Protein AF-0000000085048029 (afdb_homodimer)

pLDDT: mean 95.79, std 8.98, range [32.78, 98.94]

Sequence (548 aa):
MTIELGVLAAHVPSICHRENVPEFQWDIVKKLDDISGQIKELKPDAVVIVSCHWQSTFHHYVDVSPQHQGILTAFECPDIISDVAYEYPGDQELGEALVLAGKQARLPVIAVNDPTYVWDYGTVVPLRYLVPNRDIPVVNLSITMAAGLDETYKWGEVIGETLNQSDKRYVFVFSGALAHNLVRGRHHMPTVSEQALDKQFIDYVMNRDMDLAKEMLPQYAKVAGVEGGGRHLAMMLGALKGKFKPAFLSYAQSSGSGNAVMTFKNEEKLQGSIMTIELGVLAAHVPSICHRENVPEFQWDIVKKLDDISGQIKELKPDAVVIVSCHWQSTFHHYVDVSPQHQGILTAFECPDIISDVAYEYPGDQELGEALVLAGKQARLPVIAVNDPTYVWDYGTVVPLRYLVPNRDIPVVNLSITMAAGLDETYKWGEVIGETLNQSDKRYVFVFSGALAHNLVRGRHHMPTVSEQALDKQFIDYVMNRDMDLAKEMLPQYAKVAGVEGGGRHLAMMLGALKGKFKPAFLSYAQSSGSGNAVMTFKNEEKLQGSI

InterPro domains:
  IPR004183 Extradiol ring-cleavage dioxygenase, class III enzyme, subunit B [PF02900] (8-256)

Solvent-accessible surface area (backbone atoms only — not comparable to full-atom values): 26692 Å² total; per-residue (Å²): 120,7,53,48,32,36,31,39,31,45,40,62,64,58,55,62,46,73,93,62,40,51,77,78,42,44,61,53,55,52,51,36,43,54,47,17,54,51,45,61,73,63,61,43,65,30,36,38,34,36,15,52,59,40,50,15,46,74,39,37,39,30,37,28,32,57,60,43,56,45,64,33,56,38,77,36,45,46,91,72,37,59,73,45,71,50,59,31,40,24,35,32,69,59,27,50,51,48,31,52,50,32,42,74,71,72,42,65,42,41,76,40,73,56,84,81,60,65,70,42,54,32,53,49,38,40,38,59,44,43,44,65,81,38,78,49,21,39,29,45,30,39,37,31,66,30,49,52,55,67,56,33,19,50,51,15,32,52,48,30,52,57,44,39,69,42,97,49,39,28,32,41,36,32,22,42,43,39,22,41,56,47,40,78,54,54,82,34,53,37,53,72,69,31,45,52,52,44,49,51,44,51,49,25,48,62,68,60,35,53,66,59,35,60,66,44,39,64,60,48,14,65,74,27,32,14,34,64,64,32,33,56,54,27,22,46,57,26,34,52,51,88,60,45,50,54,45,85,74,37,73,31,45,46,15,14,15,33,31,40,32,32,40,27,36,41,49,74,64,59,57,65,78,103,117,8,54,48,32,36,32,39,32,44,40,62,64,58,56,63,45,75,92,62,41,51,79,77,43,43,61,52,54,51,51,37,44,53,48,18,54,51,44,62,72,64,60,44,64,31,36,37,34,36,16,50,58,42,50,14,46,74,36,37,40,30,36,30,33,58,59,44,56,44,65,34,54,37,76,38,46,48,93,71,37,59,72,44,71,50,59,31,40,23,36,33,68,60,26,49,50,48,30,50,51,32,42,74,70,72,41,64,42,42,77,40,74,56,86,80,61,65,68,43,55,31,52,49,38,40,38,59,44,44,43,64,81,37,78,48,21,39,30,46,31,39,36,32,65,30,50,51,56,68,56,32,18,50,50,15,32,51,48,30,54,56,45,38,69,42,97,50,39,28,33,41,36,32,23,40,43,38,24,40,57,49,40,78,55,53,83,34,52,36,53,71,70,32,44,51,53,44,48,52,43,51,48,24,47,61,68,64,35,55,67,58,36,59,66,45,38,65,61,49,14,65,74,26,33,14,36,63,64,31,35,56,55,26,22,47,56,26,34,54,67,82,56,47,50,54,44,86,74,38,72,31,44,45,15,13,15,33,30,40,32,34,41,27,36,41,48,74,65,60,58,64,79,102

Radius of gyration: 23.58 Å; Cα contacts (8 Å, |Δi|>4): 1300; chains: 2; bounding box: 46×85×52 Å

Organism: Alkalihalophilus pseudofirmus (strain ATCC BAA-2126 / JCM 17055 / OF4) (NCBI:txid398511)

Secondary structure (DSSP, 8-state):
--EEEEEEE---GGGSSGGG--GGGHHHHHHHHHHHHHHHHH--SEEEEEEEEEEESSSEEEE--SEEEEEE--TTSTTTS--EEEEEEB-HHHHHHHHHHHHHTT--EEEE--TT-PPPHHHHHHHHHHSTT--S-EEEEEEETTS-HHHHHHHHHHHHHHHHTSSS-EEEEEE--SSB---S-TTPPPPHHHHHHHHHHHHHHHTT-HHHHHHHHHHHHHHHT-GGGGHHHHHHHHHTTTTEEEEEEEEEEETTEEEEEEEEEESHHHHHT-/--EEEEEEE---GGGSSGGG--GGGHHHHHHHHHHHHHHHHH--SEEEEEEEEEEESSSEEEE--SEEEEEE--TTSTTTS--EEEEEEB-HHHHHHHHHHHHHTT--EEEE--TT-PPPHHHHHHHHHHSTT--S-EEEEEEETTS-HHHHHHHHHHHHHHHHTSSS-EEEEEE--SSB---S-TTPPPPHHHHHHHHHHHHHHHTT-HHHHHHHHHHHHHHHT-GGGGHHHHHHHHHT-S-EEEEEEEEEEETTEEEEEEEEEESHHHHHT-

Nearest PDB structures (foldseek):
  8iq8-assembly1_D  TM=9.409E-01  e=4.713E-27  Acinetobacter baumannii
  3vsj-assembly1_C  TM=9.032E-01  e=1.581E-24  Comamonas testosteroni CNB-1
  8ihg-assembly1_D  TM=9.104E-01  e=4.675E-23  Pseudomonas sp.
  3vsg-assembly1_D  TM=8.860E-01  e=8.876E-24  Comamonas testosteroni CNB-1
  5hee-assembly1_B  TM=8.077E-01  e=7.702E-17  Thermococcus kodakarensis KOD1

Structure (mmCIF, N/CA/C/O backbone):
data_AF-0000000085048029-model_v1
#
loop_
_entity.id
_entity.type
_entity.pdbx_description
1 polymer 'Extradiol ring-cleavage dioxygenase class III, putative protocatechuate 2,3-dioxygenase'
#
loop_
_atom_site.group_PDB
_atom_site.id
_atom_site.type_symbol
_atom_site.label_atom_id
_atom_site.label_alt_id
_atom_site.label_comp_id
_atom_site.label_asym_id
_atom_site.label_entity_id
_atom_site.label_seq_id
_atom_site.pdbx_PDB_ins_code
_atom_site.Cartn_x
_atom_site.Cartn_y
_atom_site.Cartn_z
_atom_site.occupancy
_atom_site.B_iso_or_equiv
_atom_site.auth_seq_id
_atom_site.auth_comp_id
_atom_site.auth_asym_id
_atom_site.auth_atom_id
_atom_site.pdbx_PDB_model_num
ATOM 1 N N . MET A 1 1 ? 9.57 -30.062 -16.484 1 65.31 1 MET A N 1
ATOM 2 C CA . MET A 1 1 ? 9.164 -28.734 -16.047 1 65.31 1 MET A CA 1
ATOM 3 C C . MET A 1 1 ? 8.625 -28.766 -14.617 1 65.31 1 MET A C 1
ATOM 5 O O . MET A 1 1 ? 7.988 -29.734 -14.219 1 65.31 1 MET A O 1
ATOM 9 N N . THR A 1 2 ? 9.227 -27.922 -13.805 1 87.19 2 THR A N 1
ATOM 10 C CA . THR A 1 2 ? 9.125 -28.031 -12.352 1 87.19 2 THR A CA 1
ATOM 11 C C . THR A 1 2 ? 7.961 -27.203 -11.828 1 87.19 2 THR A C 1
ATOM 13 O O . THR A 1 2 ? 7.324 -27.562 -10.836 1 87.19 2 THR A O 1
ATOM 16 N N . ILE A 1 3 ? 7.508 -26.219 -12.648 1 95.25 3 ILE A N 1
ATOM 17 C CA . ILE A 1 3 ? 6.242 -25.609 -12.25 1 95.25 3 ILE A CA 1
ATOM 18 C C . ILE A 1 3 ? 5.082 -26.453 -12.766 1 95.25 3 ILE A C 1
ATOM 20 O O . ILE A 1 3 ? 4.773 -26.438 -13.961 1 95.25 3 ILE A O 1
ATOM 24 N N . GLU A 1 4 ? 4.516 -27.094 -11.891 1 95.5 4 GLU A N 1
ATOM 25 C CA . GLU A 1 4 ? 3.479 -28.062 -12.258 1 95.5 4 GLU A CA 1
ATOM 26 C C . GLU A 1 4 ? 2.131 -27.375 -12.445 1 95.5 4 GLU A C 1
ATOM 28 O O . GLU A 1 4 ? 1.295 -27.828 -13.227 1 95.5 4 GLU A O 1
ATOM 33 N N . LEU A 1 5 ? 1.966 -26.297 -11.734 1 97.19 5 LEU A N 1
ATOM 34 C CA . LEU A 1 5 ? 0.693 -25.578 -11.75 1 97.19 5 LEU A CA 1
ATOM 35 C C . LEU A 1 5 ? 0.896 -24.109 -11.453 1 97.19 5 LEU A C 1
ATOM 37 O O . LEU A 1 5 ? 1.565 -23.75 -10.484 1 97.19 5 LEU A O 1
ATOM 41 N N . GLY A 1 6 ? 0.483 -23.266 -12.352 1 98 6 GLY A N 1
ATOM 42 C CA . GLY A 1 6 ? 0.297 -21.844 -12.062 1 98 6 GLY A CA 1
ATOM 43 C C . GLY A 1 6 ? -1.128 -21.5 -11.672 1 98 6 GLY A C 1
ATOM 44 O O . GLY A 1 6 ? -2.078 -22.109 -12.18 1 98 6 GLY A O 1
ATOM 45 N N . VAL A 1 7 ? -1.293 -20.562 -10.789 1 98.88 7 VAL A N 1
ATOM 46 C CA . VAL A 1 7 ? -2.627 -20.172 -10.359 1 98.88 7 VAL A CA 1
ATOM 47 C C . VAL A 1 7 ? -2.709 -18.641 -10.281 1 98.88 7 VAL A C 1
ATOM 49 O O . VAL A 1 7 ? -1.929 -18.016 -9.562 1 98.88 7 VAL A O 1
ATOM 52 N N . LEU A 1 8 ? -3.518 -18.016 -11.094 1 98.88 8 LEU A N 1
ATOM 53 C CA . LEU A 1 8 ? -3.973 -16.656 -10.773 1 98.88 8 LEU A CA 1
ATOM 54 C C . LEU A 1 8 ? -5.102 -16.688 -9.75 1 98.88 8 LEU A C 1
ATOM 56 O O . LEU A 1 8 ? -6.184 -17.203 -10.031 1 98.88 8 LEU A O 1
ATOM 60 N N . ALA A 1 9 ? -4.875 -16.172 -8.609 1 98.88 9 ALA A N 1
ATOM 61 C CA . ALA A 1 9 ? -5.816 -16.328 -7.5 1 98.88 9 ALA A CA 1
ATOM 62 C C . ALA A 1 9 ? -6.316 -14.961 -7.023 1 98.88 9 ALA A C 1
ATOM 64 O O . ALA A 1 9 ? -5.539 -14.016 -6.914 1 98.88 9 ALA A O 1
ATOM 65 N N . ALA A 1 10 ? -7.582 -14.914 -6.758 1 98.12 10 ALA A N 1
ATOM 66 C CA . ALA A 1 10 ? -8.172 -13.742 -6.121 1 98.12 10 ALA A CA 1
ATOM 67 C C . ALA A 1 10 ? -7.934 -13.758 -4.613 1 98.12 10 ALA A C 1
ATOM 69 O O . ALA A 1 10 ? -7.836 -14.82 -4.004 1 98.12 10 ALA A O 1
ATOM 70 N N . HIS A 1 11 ? -7.824 -12.539 -4.016 1 98.38 11 HIS A N 1
ATOM 71 C CA . HIS A 1 11 ? -7.613 -12.453 -2.576 1 98.38 11 HIS A CA 1
ATOM 72 C C . HIS A 1 11 ? -8.547 -11.43 -1.945 1 98.38 11 HIS A C 1
ATOM 74 O O . HIS A 1 11 ? -8.18 -10.766 -0.968 1 98.38 11 HIS A O 1
ATOM 80 N N . VAL A 1 12 ? -9.703 -11.258 -2.531 1 97.19 12 VAL A N 1
ATOM 81 C CA . VAL A 1 12 ? -10.664 -10.297 -2.01 1 97.19 12 VAL A CA 1
ATOM 82 C C . VAL A 1 12 ? -10.82 -10.477 -0.502 1 97.19 12 VAL A C 1
ATOM 84 O O . VAL A 1 12 ? -10.984 -11.602 -0.018 1 97.19 12 VAL A O 1
ATOM 87 N N . PRO A 1 13 ? -10.805 -9.398 0.245 1 97.31 13 PRO A N 1
ATOM 88 C CA . PRO A 1 13 ? -10.844 -9.516 1.704 1 97.31 13 PRO A CA 1
ATOM 89 C C . PRO A 1 13 ? -12.07 -10.273 2.201 1 97.31 13 PRO A C 1
ATOM 91 O O . PRO A 1 13 ? -11.984 -11.016 3.184 1 97.31 13 PRO A O 1
ATOM 94 N N . SER A 1 14 ? -13.141 -10.188 1.533 1 97.38 14 SER A N 1
ATOM 95 C CA . SER A 1 14 ? -14.414 -10.734 1.982 1 97.38 14 SER A CA 1
ATOM 96 C C . SER A 1 14 ? -14.375 -12.258 1.998 1 97.38 14 SER A C 1
ATOM 98 O O . SER A 1 14 ? -15.25 -12.898 2.59 1 97.38 14 SER A O 1
ATOM 100 N N . ILE A 1 15 ? -13.406 -12.828 1.344 1 98.12 15 ILE A N 1
ATOM 101 C CA . ILE A 1 15 ? -13.414 -14.289 1.306 1 98.12 15 ILE A CA 1
ATOM 102 C C . ILE A 1 15 ? -12.438 -14.836 2.34 1 98.12 15 ILE A C 1
ATOM 104 O O . ILE A 1 15 ? -12.219 -16.047 2.41 1 98.12 15 ILE A O 1
ATOM 108 N N . CYS A 1 16 ? -11.844 -13.961 3.16 1 98.19 16 CYS A N 1
ATOM 109 C CA . CYS A 1 16 ? -10.891 -14.43 4.164 1 98.19 16 CYS A CA 1
ATOM 110 C C . CYS A 1 16 ? -11.531 -15.469 5.074 1 98.19 16 CYS A C 1
ATOM 112 O O . CYS A 1 16 ? -10.898 -16.469 5.426 1 98.19 16 CYS A O 1
ATOM 114 N N . HIS A 1 17 ? -12.773 -15.164 5.461 1 97.19 17 HIS A N 1
ATOM 115 C CA . HIS A 1 17 ? -13.555 -16.094 6.27 1 97.19 17 HIS A CA 1
ATOM 116 C C . HIS A 1 17 ? -14.711 -16.688 5.469 1 97.19 17 HIS A C 1
ATOM 118 O O . HIS A 1 17 ? -15.633 -15.961 5.07 1 97.19 17 HIS A O 1
ATOM 124 N N . ARG A 1 18 ? -14.672 -17.984 5.293 1 95.81 18 ARG A N 1
ATOM 125 C CA . ARG A 1 18 ? -15.609 -18.688 4.422 1 95.81 18 ARG A CA 1
ATOM 126 C C . ARG A 1 18 ? -17.047 -18.359 4.789 1 95.81 18 ARG A C 1
ATOM 128 O O . ARG A 1 18 ? -17.906 -18.25 3.914 1 95.81 18 ARG A O 1
ATOM 135 N N . GLU A 1 19 ? -17.312 -18.188 6.074 1 95.81 19 GLU A N 1
ATOM 136 C CA . GLU A 1 19 ? -18.672 -17.984 6.551 1 95.81 19 GLU A CA 1
ATOM 137 C C . GLU A 1 19 ? -19.188 -16.594 6.156 1 95.81 19 GLU A C 1
ATOM 139 O O . GLU A 1 19 ? -20.391 -16.344 6.223 1 95.81 19 GLU A O 1
ATOM 144 N N . ASN A 1 20 ? -18.344 -15.703 5.742 1 95.81 20 ASN A N 1
ATOM 145 C CA . ASN A 1 20 ? -18.734 -14.328 5.445 1 95.81 20 ASN A CA 1
ATOM 146 C C . ASN A 1 20 ? -18.75 -14.062 3.943 1 95.81 20 ASN A C 1
ATOM 148 O O . ASN A 1 20 ? -19 -12.938 3.512 1 95.81 20 ASN A O 1
ATOM 152 N N . VAL A 1 21 ? -18.516 -15.086 3.135 1 97.44 21 VAL A N 1
ATOM 153 C CA . VAL A 1 21 ? -18.406 -14.898 1.693 1 97.44 21 VAL A CA 1
ATOM 154 C C . VAL A 1 21 ? -19.781 -14.562 1.105 1 97.44 21 VAL A C 1
ATOM 156 O O . VAL A 1 21 ? -20.734 -15.32 1.271 1 97.44 21 VAL A O 1
ATOM 159 N N . PRO A 1 22 ? -19.828 -13.477 0.465 1 97.62 22 PRO A N 1
ATOM 160 C CA . PRO A 1 22 ? -21.109 -13.18 -0.19 1 97.62 22 PRO A CA 1
ATOM 161 C C . PRO A 1 22 ? -21.438 -14.164 -1.312 1 97.62 22 PRO A C 1
ATOM 163 O O . PRO A 1 22 ? -20.516 -14.758 -1.904 1 97.62 22 PRO A O 1
ATOM 166 N N . GLU A 1 23 ? -22.656 -14.266 -1.637 1 97.62 23 GLU A N 1
ATOM 167 C CA . GLU A 1 23 ? -23.125 -15.219 -2.631 1 97.62 23 GLU A CA 1
ATOM 168 C C . GLU A 1 23 ? -22.422 -15.016 -3.971 1 97.62 23 GLU A C 1
ATOM 170 O O . GLU A 1 23 ? -22.016 -15.984 -4.613 1 97.62 23 GLU A O 1
ATOM 175 N N . PHE A 1 24 ? -22.25 -13.781 -4.297 1 97.81 24 PHE A N 1
ATOM 176 C CA . PHE A 1 24 ? -21.734 -13.469 -5.625 1 97.81 24 PHE A CA 1
ATOM 177 C C . PHE A 1 24 ? -20.234 -13.742 -5.695 1 97.81 24 PHE A C 1
ATOM 179 O O . PHE A 1 24 ? -19.609 -13.57 -6.75 1 97.81 24 PHE A O 1
ATOM 186 N N . GLN A 1 25 ? -19.578 -14.219 -4.605 1 98.25 25 GLN A N 1
ATOM 187 C CA . GLN A 1 25 ? -18.156 -14.523 -4.594 1 98.25 25 GLN A CA 1
ATOM 188 C C . GLN A 1 25 ? -17.906 -15.992 -4.262 1 98.25 25 GLN A C 1
ATOM 190 O O . GLN A 1 25 ? -16.766 -16.438 -4.172 1 98.25 25 GLN A O 1
ATOM 195 N N . TRP A 1 26 ? -18.938 -16.781 -4.129 1 97.81 26 TRP A N 1
ATOM 196 C CA . TRP A 1 26 ? -18.812 -18.172 -3.729 1 97.81 26 TRP A CA 1
ATOM 197 C C . TRP A 1 26 ? -18.109 -19 -4.809 1 97.81 26 TRP A C 1
ATOM 199 O O . TRP A 1 26 ? -17.422 -19.984 -4.508 1 97.81 26 TRP A O 1
ATOM 209 N N . ASP A 1 27 ? -18.359 -18.562 -6.016 1 98.06 27 ASP A N 1
ATOM 210 C CA . ASP A 1 27 ? -17.719 -19.297 -7.098 1 98.06 27 ASP A CA 1
ATOM 211 C C . ASP A 1 27 ? -16.203 -19.219 -6.988 1 98.06 27 ASP A C 1
ATOM 213 O O . ASP A 1 27 ? -15.492 -20.172 -7.316 1 98.06 27 ASP A O 1
ATOM 217 N N . ILE A 1 28 ? -15.648 -18.078 -6.516 1 98.25 28 ILE A N 1
ATOM 218 C CA . ILE A 1 28 ? -14.219 -17.922 -6.301 1 98.25 28 ILE A CA 1
ATOM 219 C C . ILE A 1 28 ? -13.734 -18.984 -5.309 1 98.25 28 ILE A C 1
ATOM 221 O O . ILE A 1 28 ? -12.781 -19.719 -5.594 1 98.25 28 ILE A O 1
ATOM 225 N N . VAL A 1 29 ? -14.398 -19.078 -4.215 1 97.94 29 VAL A N 1
ATOM 226 C CA . VAL A 1 29 ? -13.984 -19.953 -3.123 1 97.94 29 VAL A CA 1
ATOM 227 C C . VAL A 1 29 ? -14.102 -21.406 -3.555 1 97.94 29 VAL A C 1
ATOM 229 O O . VAL A 1 29 ? -13.234 -22.219 -3.238 1 97.94 29 VAL A O 1
ATOM 232 N N . LYS A 1 30 ? -15.133 -21.734 -4.293 1 98.44 30 LYS A N 1
ATOM 233 C CA . LYS A 1 30 ? -15.312 -23.094 -4.805 1 98.44 30 LYS A CA 1
ATOM 234 C C . LYS A 1 30 ? -14.164 -23.484 -5.734 1 98.44 30 LYS A C 1
ATOM 236 O O . LYS A 1 30 ? -13.648 -24.609 -5.656 1 98.44 30 LYS A O 1
ATOM 241 N N . LYS A 1 31 ? -13.828 -22.578 -6.59 1 98.81 31 LYS A N 1
ATOM 242 C CA . LYS A 1 31 ? -12.742 -22.875 -7.523 1 98.81 31 LYS A CA 1
ATOM 243 C C . LYS A 1 31 ? -11.406 -22.969 -6.797 1 98.81 31 LYS A C 1
ATOM 245 O O . LYS A 1 31 ? -10.555 -23.797 -7.148 1 98.81 31 LYS A O 1
ATOM 250 N N . LEU A 1 32 ? -11.18 -22.125 -5.777 1 98.81 32 LEU A N 1
ATOM 251 C CA . LEU A 1 32 ? -9.953 -22.219 -4.984 1 98.81 32 LEU A CA 1
ATOM 252 C C . LEU A 1 32 ? -9.883 -23.562 -4.262 1 98.81 32 LEU A C 1
ATOM 254 O O . LEU A 1 32 ? -8.812 -24.172 -4.176 1 98.81 32 LEU A O 1
ATOM 258 N N . ASP A 1 33 ? -11.023 -24.031 -3.801 1 98.62 33 ASP A N 1
ATOM 259 C CA . ASP A 1 33 ? -11.086 -25.344 -3.172 1 98.62 33 ASP A CA 1
ATOM 260 C C . ASP A 1 33 ? -10.727 -26.438 -4.164 1 98.62 33 ASP A C 1
ATOM 262 O O . ASP A 1 33 ? -10.008 -27.391 -3.822 1 98.62 33 ASP A O 1
ATOM 266 N N . ASP A 1 34 ? -11.305 -26.312 -5.355 1 98.69 34 ASP A N 1
ATOM 267 C CA . ASP A 1 34 ? -10.992 -27.281 -6.395 1 98.69 34 ASP A CA 1
ATOM 268 C C . ASP A 1 34 ? -9.492 -27.312 -6.684 1 98.69 34 ASP A C 1
ATOM 270 O O . ASP A 1 34 ? -8.898 -28.391 -6.836 1 98.69 34 ASP A O 1
ATOM 274 N N . ILE A 1 35 ? -8.891 -26.188 -6.766 1 98.81 35 ILE A N 1
ATOM 275 C CA . ILE A 1 35 ? -7.461 -26.078 -7.023 1 98.81 35 ILE A CA 1
ATOM 276 C C . ILE A 1 35 ? -6.68 -26.688 -5.859 1 98.81 35 ILE A C 1
ATOM 278 O O . ILE A 1 35 ? -5.637 -27.312 -6.062 1 98.81 35 ILE A O 1
ATOM 282 N N . SER A 1 36 ? -7.191 -26.422 -4.652 1 98.69 36 SER A N 1
ATOM 283 C CA . SER A 1 36 ? -6.582 -27.031 -3.469 1 98.69 36 SER A CA 1
ATOM 284 C C . SER A 1 36 ? -6.465 -28.531 -3.619 1 98.69 36 SER A C 1
ATOM 286 O O . SER A 1 36 ? -5.445 -29.125 -3.254 1 98.69 36 SER A O 1
ATOM 288 N N . GLY A 1 37 ? -7.547 -29.172 -4.109 1 98.25 37 GLY A N 1
ATOM 289 C CA . GLY A 1 37 ? -7.512 -30.609 -4.387 1 98.25 37 GLY A CA 1
ATOM 290 C C . GLY A 1 37 ? -6.43 -30.984 -5.379 1 98.25 37 GLY A C 1
ATOM 291 O O . GLY A 1 37 ? -5.73 -31.984 -5.188 1 98.25 37 GLY A O 1
ATOM 292 N N . GLN A 1 38 ? -6.25 -30.188 -6.402 1 97.81 38 GLN A N 1
ATOM 293 C CA . GLN A 1 38 ? -5.211 -30.422 -7.398 1 97.81 38 GLN A CA 1
ATOM 294 C C . GLN A 1 38 ? -3.82 -30.297 -6.781 1 97.81 38 GLN A C 1
ATOM 296 O O . GLN A 1 38 ? -2.934 -31.109 -7.074 1 97.81 38 GLN A O 1
ATOM 301 N N . ILE A 1 39 ? -3.674 -29.312 -5.945 1 98.5 39 ILE A N 1
ATOM 302 C CA . ILE A 1 39 ? -2.389 -29.094 -5.293 1 98.5 39 ILE A CA 1
ATOM 303 C C . ILE A 1 39 ? -2.059 -30.266 -4.383 1 98.5 39 ILE A C 1
ATOM 305 O O . ILE A 1 39 ? -0.923 -30.75 -4.371 1 98.5 39 ILE A O 1
ATOM 309 N N . LYS A 1 40 ? -3.014 -30.734 -3.717 1 97.25 40 LYS A N 1
ATOM 310 C CA . LYS A 1 40 ? -2.818 -31.891 -2.842 1 97.25 40 LYS A CA 1
ATOM 311 C C . LYS A 1 40 ? -2.373 -33.125 -3.637 1 97.25 40 LYS A C 1
ATOM 313 O O . LYS A 1 40 ? -1.472 -33.844 -3.213 1 97.25 40 LYS A O 1
ATOM 318 N N . GLU A 1 41 ? -2.971 -33.312 -4.75 1 96.56 41 GLU A N 1
ATOM 319 C CA . GLU A 1 41 ? -2.648 -34.438 -5.602 1 96.56 41 GLU A CA 1
ATOM 320 C C . GLU A 1 41 ? -1.241 -34.312 -6.18 1 96.56 41 GLU A C 1
ATOM 322 O O . GLU A 1 41 ? -0.541 -35.312 -6.344 1 96.56 41 GLU A O 1
ATOM 327 N N . LEU A 1 42 ? -0.85 -33.125 -6.457 1 95.62 42 LEU A N 1
ATOM 328 C CA . LEU A 1 42 ? 0.454 -32.875 -7.055 1 95.62 42 LEU A CA 1
ATOM 329 C C . LEU A 1 42 ? 1.572 -33.094 -6.043 1 95.62 42 LEU A C 1
ATOM 331 O O . LEU A 1 42 ? 2.705 -33.375 -6.422 1 95.62 42 LEU A O 1
ATOM 335 N N . LYS A 1 43 ? 1.283 -32.938 -4.762 1 96.31 43 LYS A N 1
ATOM 336 C CA . LYS A 1 43 ? 2.264 -33 -3.686 1 96.31 43 LYS A CA 1
ATOM 337 C C . LYS A 1 43 ? 3.498 -32.188 -3.994 1 96.31 43 LYS A C 1
ATOM 339 O O . LYS A 1 43 ? 4.621 -32.688 -3.977 1 96.31 43 LYS A O 1
ATOM 344 N N . PRO A 1 44 ? 3.287 -30.906 -4.25 1 98.12 44 PRO A N 1
ATOM 345 C CA . PRO A 1 44 ? 4.434 -30.062 -4.609 1 98.12 44 PRO A CA 1
ATOM 346 C C . PRO A 1 44 ? 5.445 -29.938 -3.475 1 98.12 44 PRO A C 1
ATOM 348 O O . PRO A 1 44 ? 5.09 -30.078 -2.305 1 98.12 44 PRO A O 1
ATOM 351 N N . ASP A 1 45 ? 6.68 -29.688 -3.848 1 98.19 45 ASP A N 1
ATOM 352 C CA . ASP A 1 45 ? 7.75 -29.453 -2.881 1 98.19 45 ASP A CA 1
ATOM 353 C C . ASP A 1 45 ? 7.633 -28.078 -2.246 1 98.19 45 ASP A C 1
ATOM 355 O O . ASP A 1 45 ? 8.055 -27.859 -1.108 1 98.19 45 ASP A O 1
ATOM 359 N N . ALA A 1 46 ? 7.047 -27.094 -2.963 1 98.62 46 ALA A N 1
ATOM 360 C CA . ALA A 1 46 ? 6.859 -25.734 -2.443 1 98.62 46 ALA A CA 1
ATOM 361 C C . ALA A 1 46 ? 5.836 -24.969 -3.271 1 98.62 46 ALA A C 1
ATOM 363 O O . ALA A 1 46 ? 5.566 -25.328 -4.422 1 98.62 46 ALA A O 1
ATOM 364 N N . VAL A 1 47 ? 5.277 -24 -2.676 1 98.81 47 VAL A N 1
ATOM 365 C CA . VAL A 1 47 ? 4.449 -23 -3.328 1 98.81 47 VAL A CA 1
ATOM 366 C C . VAL A 1 47 ? 5.195 -21.656 -3.357 1 98.81 47 VAL A C 1
ATOM 368 O O . VAL A 1 47 ? 5.684 -21.188 -2.328 1 98.81 47 VAL A O 1
ATOM 371 N N . VAL A 1 48 ? 5.379 -21.125 -4.516 1 98.88 48 VAL A N 1
ATOM 372 C CA . VAL A 1 48 ? 5.828 -19.75 -4.672 1 98.88 48 VAL A CA 1
ATOM 373 C C . VAL A 1 48 ? 4.625 -18.828 -4.887 1 98.88 48 VAL A C 1
ATOM 375 O O . VAL A 1 48 ? 3.73 -19.156 -5.68 1 98.88 48 VAL A O 1
ATOM 378 N N . ILE A 1 49 ? 4.574 -17.719 -4.148 1 98.94 49 ILE A N 1
ATOM 379 C CA . ILE A 1 49 ? 3.422 -16.828 -4.293 1 98.94 49 ILE A CA 1
ATOM 380 C C . ILE A 1 49 ? 3.893 -15.383 -4.387 1 98.94 49 ILE A C 1
ATOM 382 O O . ILE A 1 49 ? 4.801 -14.969 -3.66 1 98.94 49 ILE A O 1
ATOM 386 N N . VAL A 1 50 ? 3.422 -14.648 -5.367 1 98.94 50 VAL A N 1
ATOM 387 C CA . VAL A 1 50 ? 3.584 -13.203 -5.41 1 98.94 50 VAL A CA 1
ATOM 388 C C . VAL A 1 50 ? 2.281 -12.523 -4.988 1 98.94 50 VAL A C 1
ATOM 390 O O . VAL A 1 50 ? 1.203 -12.891 -5.461 1 98.94 50 VAL A O 1
ATOM 393 N N . SER A 1 51 ? 2.383 -11.586 -4.098 1 98.75 51 SER A N 1
ATOM 394 C CA . SER A 1 51 ? 1.215 -10.867 -3.6 1 98.75 51 SER A CA 1
ATOM 395 C C . SER A 1 51 ? 1.228 -9.414 -4.051 1 98.75 51 SER A C 1
ATOM 397 O O . SER A 1 51 ? 2.225 -8.711 -3.875 1 98.75 51 SER A O 1
ATOM 399 N N . CYS A 1 52 ? 0.087 -8.922 -4.523 1 98.38 52 CYS A N 1
ATOM 400 C CA . CYS A 1 52 ? -0.058 -7.516 -4.891 1 98.38 52 CYS A CA 1
ATOM 401 C C . CYS A 1 52 ? -0.049 -6.625 -3.656 1 98.38 52 CYS A C 1
ATOM 403 O O . CYS A 1 52 ? 0.085 -5.406 -3.766 1 98.38 52 CYS A O 1
ATOM 405 N N . HIS A 1 53 ? -0.067 -7.258 -2.502 1 97.94 53 HIS A N 1
ATOM 406 C CA . HIS A 1 53 ? -0.137 -6.438 -1.297 1 97.94 53 HIS A CA 1
ATOM 407 C C . HIS A 1 53 ? 1.178 -6.477 -0.526 1 97.94 53 HIS A C 1
ATOM 409 O O . HIS A 1 53 ? 1.315 -5.82 0.508 1 97.94 53 HIS A O 1
ATOM 415 N N . TRP A 1 54 ? 2.137 -7.254 -0.913 1 98.25 54 TRP A N 1
ATOM 416 C CA . TRP A 1 54 ? 3.512 -6.988 -0.5 1 98.25 54 TRP A CA 1
ATOM 417 C C . TRP A 1 54 ? 4.211 -6.078 -1.501 1 98.25 54 TRP A C 1
ATOM 419 O O . TRP A 1 54 ? 4.984 -6.543 -2.342 1 98.25 54 TRP A O 1
ATOM 429 N N . GLN A 1 55 ? 3.977 -4.824 -1.334 1 97.75 55 GLN A N 1
ATOM 430 C CA . GLN A 1 55 ? 4.539 -3.816 -2.227 1 97.75 55 GLN A CA 1
ATOM 431 C C . GLN A 1 55 ? 5.875 -3.301 -1.7 1 97.75 55 GLN A C 1
ATOM 433 O O . GLN A 1 55 ? 5.949 -2.768 -0.591 1 97.75 55 GLN A O 1
ATOM 438 N N . SER A 1 56 ? 6.867 -3.539 -2.471 1 97.69 56 SER A N 1
ATOM 439 C CA . SER A 1 56 ? 8.172 -2.969 -2.168 1 97.69 56 SER A CA 1
ATOM 440 C C . SER A 1 56 ? 8.445 -1.729 -3.014 1 97.69 56 SER A C 1
ATOM 442 O O . SER A 1 56 ? 7.879 -1.572 -4.098 1 97.69 56 SER A O 1
ATOM 444 N N . THR A 1 57 ? 9.312 -0.893 -2.578 1 96.38 57 THR A N 1
ATOM 445 C CA . THR A 1 57 ? 9.516 0.383 -3.256 1 96.38 57 THR A CA 1
ATOM 446 C C . THR A 1 57 ? 10.586 0.254 -4.336 1 96.38 57 THR A C 1
ATOM 448 O O . THR A 1 57 ? 10.344 0.594 -5.496 1 96.38 57 THR A O 1
ATOM 451 N N . PHE A 1 58 ? 11.781 -0.37 -4.02 1 96.44 58 PHE A N 1
ATOM 452 C CA . PHE A 1 58 ? 12.906 -0.207 -4.934 1 96.44 58 PHE A CA 1
ATOM 453 C C . PHE A 1 58 ? 13.438 -1.562 -5.383 1 96.44 58 PHE A C 1
ATOM 455 O O . PHE A 1 58 ? 14.047 -1.67 -6.449 1 96.44 58 PHE A O 1
ATOM 462 N N . HIS A 1 59 ? 13.297 -2.561 -4.496 1 98 59 HIS A N 1
ATOM 463 C CA . HIS A 1 59 ? 13.875 -3.873 -4.754 1 98 59 HIS A CA 1
ATOM 464 C C . HIS A 1 59 ? 12.805 -4.953 -4.777 1 98 59 HIS A C 1
ATOM 466 O O . HIS A 1 59 ? 11.758 -4.816 -4.137 1 98 59 HIS A O 1
ATOM 472 N N . HIS A 1 60 ? 13.086 -5.965 -5.594 1 98.75 60 HIS A N 1
ATOM 473 C CA . HIS A 1 60 ? 12.289 -7.18 -5.465 1 98.75 60 HIS A CA 1
ATOM 474 C C . HIS A 1 60 ? 12.656 -7.945 -4.199 1 98.75 60 HIS A C 1
ATOM 476 O O . HIS A 1 60 ? 13.828 -8.258 -3.975 1 98.75 60 HIS A O 1
ATOM 482 N N . TYR A 1 61 ? 11.68 -8.273 -3.406 1 98.81 61 TYR A N 1
ATOM 483 C CA . TYR A 1 61 ? 11.984 -9 -2.18 1 98.81 61 TYR A CA 1
ATOM 484 C C . TYR A 1 61 ? 11.516 -10.445 -2.277 1 98.81 61 TYR A C 1
ATOM 486 O O . TYR A 1 61 ? 10.469 -10.727 -2.869 1 98.81 61 TYR A O 1
ATOM 494 N N . VAL A 1 62 ? 12.312 -11.305 -1.729 1 98.88 62 VAL A N 1
ATOM 495 C CA . VAL A 1 62 ? 11.992 -12.719 -1.548 1 98.88 62 VAL A CA 1
ATOM 496 C C . VAL A 1 62 ? 12.016 -13.07 -0.061 1 98.88 62 VAL A C 1
ATOM 498 O O . VAL A 1 62 ? 13.023 -12.844 0.619 1 98.88 62 VAL A O 1
ATOM 501 N N . ASP A 1 63 ? 10.938 -13.539 0.471 1 98.56 63 ASP A N 1
ATOM 502 C CA . ASP A 1 63 ? 10.898 -14.031 1.846 1 98.56 63 ASP A CA 1
ATOM 503 C C . ASP A 1 63 ? 11.594 -15.391 1.965 1 98.56 63 ASP A C 1
ATOM 505 O O . ASP A 1 63 ? 11.055 -16.406 1.528 1 98.56 63 ASP A O 1
ATOM 509 N N . VAL A 1 64 ? 12.727 -15.422 2.557 1 98.5 64 VAL A N 1
ATOM 510 C CA . VAL A 1 64 ? 13.523 -16.641 2.607 1 98.5 64 VAL A CA 1
ATOM 511 C C . VAL A 1 64 ? 13.453 -17.25 4.008 1 98.5 64 VAL A C 1
ATOM 513 O O . VAL A 1 64 ? 14.297 -18.062 4.379 1 98.5 64 VAL A O 1
ATOM 516 N N . SER A 1 65 ? 12.461 -16.828 4.797 1 97.94 65 SER A N 1
ATOM 517 C CA . SER A 1 65 ? 12.32 -17.375 6.148 1 97.94 65 SER A CA 1
ATOM 518 C C . SER A 1 65 ? 12.047 -18.875 6.117 1 97.94 65 SER A C 1
ATOM 520 O O . SER A 1 65 ? 11.266 -19.344 5.297 1 97.94 65 SER A O 1
ATOM 522 N N . PRO A 1 66 ? 12.695 -19.656 7.039 1 97.94 66 PRO A N 1
ATOM 523 C CA . PRO A 1 66 ? 12.461 -21.109 7.066 1 97.94 66 PRO A CA 1
ATOM 524 C C . PRO A 1 66 ? 11.094 -21.469 7.625 1 97.94 66 PRO A C 1
ATOM 526 O O . PRO A 1 66 ? 10.625 -22.594 7.438 1 97.94 66 PRO A O 1
ATOM 529 N N . GLN A 1 67 ? 10.539 -20.547 8.391 1 97.88 67 GLN A N 1
ATOM 530 C CA . GLN A 1 67 ? 9.195 -20.672 8.945 1 97.88 67 GLN A CA 1
ATOM 531 C C . GLN A 1 67 ? 8.445 -19.344 8.891 1 97.88 67 GLN A C 1
ATOM 533 O O . GLN A 1 67 ? 9.023 -18.297 9.156 1 97.88 67 GLN A O 1
ATOM 538 N N . HIS A 1 68 ? 7.207 -19.469 8.492 1 98 68 HIS A N 1
ATOM 539 C CA . HIS A 1 68 ? 6.332 -18.312 8.484 1 98 68 HIS A CA 1
ATOM 540 C C . HIS A 1 68 ? 5.266 -18.422 9.57 1 98 68 HIS A C 1
ATOM 542 O O . HIS A 1 68 ? 4.449 -19.344 9.555 1 98 68 HIS A O 1
ATOM 548 N N . GLN A 1 69 ? 5.32 -17.531 10.484 1 97.19 69 GLN A N 1
ATOM 549 C CA . GLN A 1 69 ? 4.324 -17.531 11.555 1 97.19 69 GLN A CA 1
ATOM 550 C C . GLN A 1 69 ? 3.918 -16.109 11.93 1 97.19 69 GLN A C 1
ATOM 552 O O . GLN A 1 69 ? 4.762 -15.219 11.992 1 97.19 69 GLN A O 1
ATOM 557 N N . GLY A 1 70 ? 2.562 -15.914 12.133 1 96.31 70 GLY A N 1
ATOM 558 C CA . GLY A 1 70 ? 2.086 -14.602 12.547 1 96.31 70 GLY A CA 1
ATOM 559 C C . GLY A 1 70 ? 0.577 -14.539 12.695 1 96.31 70 GLY A C 1
ATOM 560 O O . GLY A 1 70 ? -0.112 -15.547 12.547 1 96.31 70 GLY A O 1
ATOM 561 N N . ILE A 1 71 ? 0.11 -13.453 13.18 1 96.94 71 ILE A N 1
ATOM 562 C CA . ILE A 1 71 ? -1.303 -13.102 13.266 1 96.94 71 ILE A CA 1
ATOM 563 C C . ILE A 1 71 ? -1.593 -11.906 12.359 1 96.94 71 ILE A C 1
ATOM 565 O O . ILE A 1 71 ? -1.164 -10.781 12.641 1 96.94 71 ILE A O 1
ATOM 569 N N . LEU A 1 72 ? -2.346 -12.141 11.344 1 96.94 72 LEU A N 1
ATOM 570 C CA . LEU A 1 72 ? -2.635 -11.109 10.352 1 96.94 72 LEU A CA 1
ATOM 571 C C . LEU A 1 72 ? -3.852 -10.289 10.766 1 96.94 72 LEU A C 1
ATOM 573 O O . LEU A 1 72 ? -4.945 -10.828 10.93 1 96.94 72 LEU A O 1
ATOM 577 N N . THR A 1 73 ? -3.654 -9.094 11.008 1 96.81 73 THR A N 1
ATOM 578 C CA . THR A 1 73 ? -4.684 -8.07 10.898 1 96.81 73 THR A CA 1
ATOM 579 C C . THR A 1 73 ? -4.406 -7.145 9.719 1 96.81 73 THR A C 1
ATOM 581 O O . THR A 1 73 ? -3.352 -6.508 9.656 1 96.81 73 THR A O 1
ATOM 584 N N . ALA A 1 74 ? -5.277 -7.098 8.773 1 96.75 74 ALA A N 1
ATOM 585 C CA . ALA A 1 74 ? -5.117 -6.23 7.605 1 96.75 74 ALA A CA 1
ATOM 586 C C . ALA A 1 74 ? -5.547 -4.801 7.922 1 96.75 74 ALA A C 1
ATOM 588 O O . ALA A 1 74 ? -6.727 -4.461 7.82 1 96.75 74 ALA A O 1
ATOM 589 N N . PHE A 1 75 ? -4.672 -3.953 8.141 1 94.5 75 PHE A N 1
ATOM 590 C CA . PHE A 1 75 ? -5.02 -2.605 8.578 1 94.5 75 PHE A CA 1
ATOM 591 C C . PHE A 1 75 ? -5.453 -1.747 7.398 1 94.5 75 PHE A C 1
ATOM 593 O O . PHE A 1 75 ? -5.871 -0.601 7.578 1 94.5 75 PHE A O 1
ATOM 600 N N . GLU A 1 76 ? -5.441 -2.35 6.242 1 95.94 76 GLU A N 1
ATOM 601 C CA . GLU A 1 76 ? -6.121 -1.762 5.09 1 95.94 76 GLU A CA 1
ATOM 602 C C . GLU A 1 76 ? -7.633 -1.899 5.215 1 95.94 76 GLU A C 1
ATOM 604 O O . GLU A 1 76 ? -8.383 -1.164 4.566 1 95.94 76 GLU A O 1
ATOM 609 N N . CYS A 1 77 ? -8.047 -2.926 5.945 1 96.19 77 CYS A N 1
ATOM 610 C CA . CYS A 1 77 ? -9.461 -3.199 6.203 1 96.19 77 CYS A CA 1
ATOM 611 C C . CYS A 1 77 ? -9.633 -4.035 7.465 1 96.19 77 CYS A C 1
ATOM 613 O O . CYS A 1 77 ? -10.211 -5.121 7.422 1 96.19 77 CYS A O 1
ATOM 615 N N . PRO A 1 78 ? -9.258 -3.502 8.578 1 95.06 78 PRO A N 1
ATOM 616 C CA . PRO A 1 78 ? -9.227 -4.309 9.805 1 95.06 78 PRO A CA 1
ATOM 617 C C . PRO A 1 78 ? -10.617 -4.766 10.25 1 95.06 78 PRO A C 1
ATOM 619 O O . PRO A 1 78 ? -10.734 -5.715 11.023 1 95.06 78 PRO A O 1
ATOM 622 N N . ASP A 1 79 ? -11.648 -4.137 9.742 1 93.25 79 ASP A N 1
ATOM 623 C CA . ASP A 1 79 ? -13.016 -4.531 10.07 1 93.25 79 ASP A CA 1
ATOM 624 C C . ASP A 1 79 ? -13.398 -5.824 9.352 1 93.25 79 ASP A C 1
ATOM 626 O O . ASP A 1 79 ? -14.359 -6.496 9.742 1 93.25 79 ASP A O 1
ATOM 630 N N . ILE A 1 80 ? -12.68 -6.234 8.328 1 95.06 80 ILE A N 1
ATOM 631 C CA . ILE A 1 80 ? -12.977 -7.426 7.539 1 95.06 80 ILE A CA 1
ATOM 632 C C . ILE A 1 80 ? -12.016 -8.547 7.91 1 95.06 80 ILE A C 1
ATOM 634 O O . ILE A 1 80 ? -12.43 -9.695 8.086 1 95.06 80 ILE A O 1
ATOM 638 N N . ILE A 1 81 ? -10.781 -8.234 8.047 1 97.19 81 ILE A N 1
ATOM 639 C CA . ILE A 1 81 ? -9.766 -9.227 8.375 1 97.19 81 ILE A CA 1
ATOM 640 C C . ILE A 1 81 ? -9.023 -8.812 9.641 1 97.19 81 ILE A C 1
ATOM 642 O O . ILE A 1 81 ? -8.234 -7.859 9.625 1 97.19 81 ILE A O 1
ATOM 646 N N . SER A 1 82 ? -9.25 -9.57 10.688 1 96.06 82 SER A N 1
ATOM 647 C CA . SER A 1 82 ? -8.555 -9.328 11.945 1 96.06 82 SER A CA 1
ATOM 648 C C . SER A 1 82 ? -8.18 -10.641 12.625 1 96.06 82 SER A C 1
ATOM 650 O O . SER A 1 82 ? -8.961 -11.594 12.625 1 96.06 82 SER A O 1
ATOM 652 N N . ASP A 1 83 ? -6.957 -10.703 13.125 1 96.25 83 ASP A N 1
ATOM 653 C CA . ASP A 1 83 ? -6.492 -11.758 14.016 1 96.25 83 ASP A CA 1
ATOM 654 C C . ASP A 1 83 ? -6.547 -13.117 13.336 1 96.25 83 ASP A C 1
ATOM 656 O O . ASP A 1 83 ? -7.086 -14.078 13.891 1 96.25 83 ASP A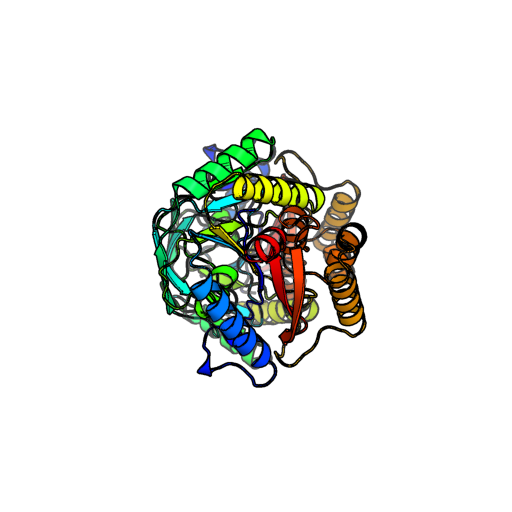 O 1
ATOM 660 N N . VAL A 1 84 ? -6.016 -13.188 12.141 1 97.75 84 VAL A N 1
ATOM 661 C CA . VAL A 1 84 ? -5.953 -14.453 11.406 1 97.75 84 VAL A CA 1
ATOM 662 C C . VAL A 1 84 ? -4.578 -15.086 11.586 1 97.75 84 VAL A C 1
ATOM 664 O O . VAL A 1 84 ? -3.596 -14.641 10.992 1 97.75 84 VAL A O 1
ATOM 667 N N . ALA A 1 85 ? -4.527 -16.125 12.352 1 97.69 85 ALA A N 1
ATOM 668 C CA . ALA A 1 85 ? -3.264 -16.812 12.594 1 97.69 85 ALA A CA 1
ATOM 669 C C . ALA A 1 85 ? -2.84 -17.625 11.375 1 97.69 85 ALA A C 1
ATOM 671 O O . ALA A 1 85 ? -3.684 -18.172 10.656 1 97.69 85 ALA A O 1
ATOM 672 N N . TYR A 1 86 ? -1.588 -17.688 11.109 1 98.12 86 TYR A N 1
ATOM 673 C CA . TYR A 1 86 ? -1.039 -18.531 10.062 1 98.12 86 TYR A CA 1
ATOM 674 C C . TYR A 1 86 ? 0.314 -19.109 10.477 1 98.12 86 TYR A C 1
ATOM 676 O O . TYR A 1 86 ? 1.048 -18.484 11.242 1 98.12 86 TYR A O 1
ATOM 684 N N . GLU A 1 87 ? 0.59 -20.297 10.047 1 98.38 87 GLU A N 1
ATOM 685 C CA . GLU A 1 87 ? 1.873 -20.984 10.211 1 98.38 87 GLU A CA 1
ATOM 686 C C . GLU A 1 87 ? 2.164 -21.891 9.023 1 98.38 87 GLU A C 1
ATOM 688 O O . GLU A 1 87 ? 1.44 -22.859 8.789 1 98.38 87 GLU A O 1
ATOM 693 N N . TYR A 1 88 ? 3.076 -21.547 8.258 1 98.62 88 TYR A N 1
ATOM 694 C CA . TYR A 1 88 ? 3.514 -22.328 7.102 1 98.62 88 TYR A CA 1
ATOM 695 C C . TYR A 1 88 ? 5.016 -22.578 7.145 1 98.62 88 TYR A C 1
ATOM 697 O O . TYR A 1 88 ? 5.781 -21.719 7.59 1 98.62 88 TYR A O 1
ATOM 705 N N . PRO A 1 89 ? 5.438 -23.75 6.758 1 98.75 89 PRO A N 1
ATOM 706 C CA . PRO A 1 89 ? 6.883 -23.891 6.562 1 98.75 89 PRO A CA 1
ATOM 707 C C . PRO A 1 89 ? 7.418 -23 5.438 1 98.75 89 PRO A C 1
ATOM 709 O O . PRO A 1 89 ? 6.68 -22.656 4.512 1 98.75 89 PRO A O 1
ATOM 712 N N . GLY A 1 90 ? 8.648 -22.609 5.562 1 98.56 90 GLY A N 1
ATOM 713 C CA . GLY A 1 90 ? 9.367 -21.938 4.492 1 98.56 90 GLY A CA 1
ATOM 714 C C . GLY A 1 90 ? 10.359 -22.828 3.775 1 98.56 90 GLY A C 1
ATOM 715 O O . GLY A 1 90 ? 10.586 -23.969 4.191 1 98.56 90 GLY A O 1
ATOM 716 N N . ASP A 1 91 ? 10.781 -22.391 2.66 1 98.31 91 ASP A N 1
ATOM 717 C CA . ASP A 1 91 ? 11.852 -23.031 1.908 1 98.31 91 ASP A CA 1
ATOM 718 C C . ASP A 1 91 ? 13.016 -22.062 1.685 1 98.31 91 ASP A C 1
ATOM 720 O O . ASP A 1 91 ? 13.125 -21.453 0.626 1 98.31 91 ASP A O 1
ATOM 724 N N . GLN A 1 92 ? 13.852 -22.047 2.693 1 98.44 92 GLN A N 1
ATOM 725 C CA . GLN A 1 92 ? 14.953 -21.078 2.676 1 98.44 92 GLN A CA 1
ATOM 726 C C . GLN A 1 92 ? 15.875 -21.312 1.482 1 98.44 92 GLN A C 1
ATOM 728 O O . GLN A 1 92 ? 16.297 -20.375 0.827 1 98.44 92 GLN A O 1
ATOM 733 N N . GLU A 1 93 ? 16.172 -22.547 1.237 1 98.06 93 GLU A N 1
ATOM 734 C CA . GLU A 1 93 ? 17.062 -22.891 0.134 1 98.06 93 GLU A CA 1
ATOM 735 C C . GLU A 1 93 ? 16.5 -22.406 -1.201 1 98.06 93 GLU A C 1
ATOM 737 O O . GLU A 1 93 ? 17.219 -21.797 -1.998 1 98.06 93 GLU A O 1
ATOM 742 N N . LEU A 1 94 ? 15.234 -22.641 -1.414 1 98.19 94 LEU A N 1
ATOM 743 C CA . LEU A 1 94 ? 14.602 -22.188 -2.646 1 98.19 94 LEU A CA 1
ATOM 744 C C . LEU A 1 94 ? 14.609 -20.672 -2.736 1 98.19 94 LEU A C 1
ATOM 746 O O . LEU A 1 94 ? 14.914 -20.109 -3.791 1 98.19 94 LEU A O 1
ATOM 750 N N . GLY A 1 95 ? 14.227 -20 -1.673 1 98.69 95 GLY A N 1
ATOM 751 C CA . GLY A 1 95 ? 14.242 -18.547 -1.655 1 98.69 95 GLY A CA 1
ATOM 752 C C . GLY A 1 95 ? 15.602 -17.953 -1.979 1 98.69 95 GLY A C 1
ATOM 753 O O . GLY A 1 95 ? 15.711 -17.031 -2.783 1 98.69 95 GLY A O 1
ATOM 754 N N . GLU A 1 96 ? 16.578 -18.547 -1.369 1 98.69 96 GLU A N 1
ATOM 755 C CA . GLU A 1 96 ? 17.938 -18.078 -1.595 1 98.69 96 GLU A CA 1
ATOM 756 C C . GLU A 1 96 ? 18.391 -18.344 -3.029 1 98.69 96 GLU A C 1
ATOM 758 O O . GLU A 1 96 ? 19.109 -17.531 -3.615 1 98.69 96 GLU A O 1
ATOM 763 N N . ALA A 1 97 ? 17.984 -19.422 -3.564 1 98.5 97 ALA A N 1
ATOM 764 C CA . ALA A 1 97 ? 18.281 -19.719 -4.961 1 98.5 97 ALA A CA 1
ATOM 765 C C . ALA A 1 97 ? 17.656 -18.688 -5.891 1 98.5 97 ALA A C 1
ATOM 767 O O . ALA A 1 97 ? 18.281 -18.266 -6.875 1 98.5 97 ALA A O 1
ATOM 768 N N . LEU A 1 98 ? 16.438 -18.266 -5.57 1 98.75 98 LEU A N 1
ATOM 769 C CA . LEU A 1 98 ? 15.766 -17.25 -6.367 1 98.75 98 LEU A CA 1
ATOM 770 C C . LEU A 1 98 ? 16.484 -15.914 -6.258 1 98.75 98 LEU A C 1
ATOM 772 O O . LEU A 1 98 ? 16.656 -15.203 -7.254 1 98.75 98 LEU A O 1
ATOM 776 N N . VAL A 1 99 ? 16.891 -15.586 -5.09 1 98.88 99 VAL A N 1
ATOM 777 C CA . VAL A 1 99 ? 17.625 -14.344 -4.879 1 98.88 99 VAL A CA 1
ATOM 778 C C . VAL A 1 99 ? 18.906 -14.352 -5.711 1 98.88 99 VAL A C 1
ATOM 780 O O . VAL A 1 99 ? 19.219 -13.383 -6.402 1 98.88 99 VAL A O 1
ATOM 783 N N . LEU A 1 100 ? 19.625 -15.445 -5.625 1 98.69 100 LEU A N 1
ATOM 784 C CA . LEU A 1 100 ? 20.875 -15.586 -6.367 1 98.69 100 LEU A CA 1
ATOM 785 C C . LEU A 1 100 ? 20.625 -15.477 -7.867 1 98.69 100 LEU A C 1
ATOM 787 O O . LEU A 1 100 ? 21.375 -14.797 -8.578 1 98.69 100 LEU A O 1
ATOM 791 N N . ALA A 1 101 ? 19.609 -16.141 -8.352 1 98.75 101 ALA A N 1
ATOM 792 C CA . ALA A 1 101 ? 19.281 -16.094 -9.773 1 98.75 101 ALA A CA 1
ATOM 793 C C . ALA A 1 101 ? 18.953 -14.672 -10.219 1 98.75 101 ALA A C 1
ATOM 795 O O . ALA A 1 101 ? 19.359 -14.25 -11.305 1 98.75 101 ALA A O 1
ATOM 796 N N . GLY A 1 102 ? 18.141 -13.961 -9.375 1 9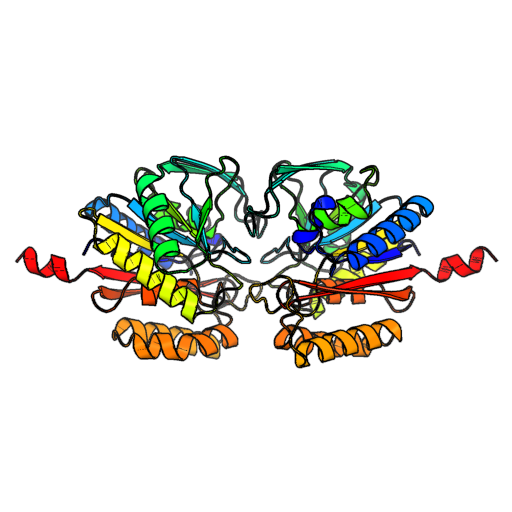8.81 102 GLY A N 1
ATOM 797 C CA . GLY A 1 102 ? 17.828 -12.578 -9.672 1 98.81 102 GLY A CA 1
ATOM 798 C C . GLY A 1 102 ? 19.062 -11.695 -9.766 1 98.81 102 GLY A C 1
ATOM 799 O O . GLY A 1 102 ? 19.203 -10.914 -10.711 1 98.81 102 GLY A O 1
ATOM 800 N N . LYS A 1 103 ? 19.938 -11.906 -8.852 1 98.5 103 LYS A N 1
ATOM 801 C CA . LYS A 1 103 ? 21.172 -11.133 -8.844 1 98.5 103 LYS A CA 1
ATOM 802 C C . LYS A 1 103 ? 22.031 -11.453 -10.07 1 98.5 103 LYS A C 1
ATOM 804 O O . LYS A 1 103 ? 22.609 -10.555 -10.68 1 98.5 103 LYS A O 1
ATOM 809 N N . GLN A 1 104 ? 22.141 -12.68 -10.422 1 98.56 104 GLN A N 1
ATOM 810 C CA . GLN A 1 104 ? 22.906 -13.102 -11.602 1 98.56 104 GLN A CA 1
ATOM 811 C C . GLN A 1 104 ? 22.312 -12.492 -12.875 1 98.56 104 GLN A C 1
ATOM 813 O O . GLN A 1 104 ? 23.047 -12.172 -13.805 1 98.56 104 GLN A O 1
ATOM 818 N N . ALA A 1 105 ? 21.031 -12.352 -12.844 1 98.69 105 ALA A N 1
ATOM 819 C CA . ALA A 1 105 ? 20.359 -11.742 -13.992 1 98.69 105 ALA A CA 1
ATOM 820 C C . ALA A 1 105 ? 20.438 -10.219 -13.914 1 98.69 105 ALA A C 1
ATOM 822 O O . ALA A 1 105 ? 19.797 -9.523 -14.711 1 98.69 105 ALA A O 1
ATOM 823 N N . ARG A 1 106 ? 21.156 -9.641 -12.906 1 98.19 106 ARG A N 1
ATOM 824 C CA . ARG A 1 106 ? 21.391 -8.219 -12.703 1 98.19 106 ARG A CA 1
ATOM 825 C C . ARG A 1 106 ? 20.094 -7.492 -12.352 1 98.19 106 ARG A C 1
ATOM 827 O O . ARG A 1 106 ? 19.875 -6.363 -12.797 1 98.19 106 ARG A O 1
ATOM 834 N N . LEU A 1 107 ? 19.188 -8.164 -11.734 1 98.69 107 LEU A N 1
ATOM 835 C CA . LEU A 1 107 ? 17.984 -7.559 -11.156 1 98.69 107 LEU A CA 1
ATOM 836 C C . LEU A 1 107 ? 18.203 -7.23 -9.68 1 98.69 107 LEU A C 1
ATOM 838 O O . LEU A 1 107 ? 18.969 -7.906 -8.992 1 98.69 107 LEU A O 1
ATOM 842 N N . PRO A 1 108 ? 17.625 -6.145 -9.195 1 98.19 108 PRO A N 1
ATOM 843 C CA . PRO A 1 108 ? 17.766 -5.777 -7.785 1 98.19 108 PRO A CA 1
ATOM 844 C C . PRO A 1 108 ? 16.875 -6.617 -6.867 1 98.19 108 PRO A C 1
ATOM 846 O O . PRO A 1 108 ? 15.844 -6.133 -6.387 1 98.19 108 PRO A O 1
ATOM 849 N N . VAL A 1 109 ? 17.297 -7.824 -6.555 1 98.69 109 VAL A N 1
ATOM 850 C CA . VAL A 1 109 ? 16.547 -8.766 -5.73 1 98.69 109 VAL A CA 1
ATOM 851 C C . VAL A 1 109 ? 17.219 -8.922 -4.371 1 98.69 109 VAL A C 1
ATOM 853 O O . VAL A 1 109 ? 18.438 -9.102 -4.297 1 98.69 109 VAL A O 1
ATOM 856 N N . ILE A 1 110 ? 16.453 -8.836 -3.299 1 98.25 110 ILE A N 1
ATOM 857 C CA . ILE A 1 110 ? 17 -8.914 -1.944 1 98.25 110 ILE A CA 1
ATOM 858 C C . ILE A 1 110 ? 16.203 -9.93 -1.13 1 98.25 110 ILE A C 1
ATOM 860 O O . ILE A 1 110 ? 14.977 -10.031 -1.27 1 98.25 110 ILE A O 1
ATOM 864 N N . ALA A 1 111 ? 16.906 -10.695 -0.27 1 98.5 111 ALA A N 1
ATOM 865 C CA . ALA A 1 111 ? 16.266 -11.641 0.647 1 98.5 111 ALA A CA 1
ATOM 866 C C . ALA A 1 111 ? 15.711 -10.922 1.873 1 98.5 111 ALA A C 1
ATOM 868 O O . ALA A 1 111 ? 16.312 -9.977 2.375 1 98.5 111 ALA A O 1
ATOM 869 N N . VAL A 1 112 ? 14.586 -11.305 2.314 1 97.81 112 VAL A N 1
ATOM 870 C CA . VAL A 1 112 ? 14.023 -10.891 3.594 1 97.81 112 VAL A CA 1
ATOM 871 C C . VAL A 1 112 ? 13.922 -12.094 4.531 1 97.81 112 VAL A C 1
ATOM 873 O O . VAL A 1 112 ? 13.281 -13.094 4.207 1 97.81 112 VAL A O 1
ATOM 876 N N . ASN A 1 113 ? 14.578 -12.062 5.582 1 96.81 113 ASN A N 1
ATOM 877 C CA . ASN A 1 113 ? 14.523 -13.047 6.652 1 96.81 113 ASN A CA 1
ATOM 878 C C . ASN A 1 113 ? 14.344 -12.383 8.016 1 96.81 113 ASN A C 1
ATOM 880 O O . ASN A 1 113 ? 15.281 -12.328 8.812 1 96.81 113 ASN A O 1
ATOM 884 N N . ASP A 1 114 ? 13.172 -11.906 8.25 1 94.31 114 ASP A N 1
ATOM 885 C CA . ASP A 1 114 ? 12.82 -11.148 9.445 1 94.31 114 ASP A CA 1
ATOM 886 C C . ASP A 1 114 ? 11.648 -11.797 10.18 1 94.31 114 ASP A C 1
ATOM 888 O O . ASP A 1 114 ? 10.539 -11.867 9.641 1 94.31 114 ASP A O 1
ATOM 892 N N . PRO A 1 115 ? 11.836 -12.234 11.367 1 90.38 115 PRO A N 1
ATOM 893 C CA . PRO A 1 115 ? 10.773 -12.945 12.086 1 90.38 115 PRO A CA 1
ATOM 894 C C . PRO A 1 115 ? 9.578 -12.047 12.398 1 90.38 115 PRO A C 1
ATOM 896 O O . PRO A 1 115 ? 8.5 -12.547 12.734 1 90.38 115 PRO A O 1
ATOM 899 N N . THR A 1 116 ? 9.75 -10.758 12.266 1 89.12 116 THR A N 1
ATOM 900 C CA . THR A 1 116 ? 8.648 -9.859 12.594 1 89.12 116 THR A CA 1
ATOM 901 C C . THR A 1 116 ? 7.828 -9.523 11.352 1 89.12 116 THR A C 1
ATOM 903 O O . THR A 1 116 ? 6.82 -8.82 11.438 1 89.12 116 THR A O 1
ATOM 906 N N . TYR A 1 117 ? 8.328 -10.047 10.258 1 94.44 117 TYR A N 1
ATOM 907 C CA . TYR A 1 117 ? 7.562 -9.828 9.039 1 94.44 117 TYR A CA 1
ATOM 908 C C . TYR A 1 117 ? 6.238 -10.586 9.078 1 94.44 117 TYR A C 1
ATOM 910 O O . TYR A 1 117 ? 6.223 -11.82 9.102 1 94.44 117 TYR A O 1
ATOM 918 N N . VAL A 1 118 ? 5.086 -9.836 9.125 1 95.12 118 VAL A N 1
ATOM 919 C CA . VAL A 1 118 ? 3.75 -10.422 9.078 1 95.12 118 VAL A CA 1
ATOM 920 C C . VAL A 1 118 ? 3.227 -10.383 7.641 1 95.12 118 VAL A C 1
ATOM 922 O O . VAL A 1 118 ? 3.24 -9.336 6.996 1 95.12 118 VAL A O 1
ATOM 925 N N . TRP A 1 119 ? 2.756 -11.516 7.191 1 97.88 119 TRP A N 1
ATOM 926 C CA . TRP A 1 119 ? 2.264 -11.617 5.82 1 97.88 119 TRP A CA 1
ATOM 927 C C . TRP A 1 119 ? 1.02 -10.758 5.621 1 97.88 119 TRP A C 1
ATOM 929 O O . TRP A 1 119 ? 0.21 -10.609 6.539 1 97.88 119 TRP A O 1
ATOM 939 N N . ASP A 1 120 ? 0.909 -10.211 4.461 1 97.62 120 ASP A N 1
ATOM 940 C CA . ASP A 1 120 ? -0.272 -9.461 4.051 1 97.62 120 ASP A CA 1
ATOM 941 C C . ASP A 1 120 ? -1.427 -10.398 3.701 1 97.62 120 ASP A C 1
ATOM 943 O O . ASP A 1 120 ? -1.23 -11.602 3.555 1 97.62 120 ASP A O 1
ATOM 947 N N . TYR A 1 121 ? -2.596 -9.781 3.471 1 98.25 121 TYR A N 1
ATOM 948 C CA . TYR A 1 121 ? -3.762 -10.625 3.23 1 98.25 121 TYR A CA 1
ATOM 949 C C . TYR A 1 121 ? -3.742 -11.188 1.816 1 98.25 121 TYR A C 1
ATOM 951 O O . TYR A 1 121 ? -4.363 -12.219 1.545 1 98.25 121 TYR A O 1
ATOM 959 N N . GLY A 1 122 ? -3.025 -10.586 0.885 1 98.62 122 GLY A N 1
ATOM 960 C CA . GLY A 1 122 ? -2.871 -11.148 -0.446 1 98.62 122 GLY A CA 1
ATOM 961 C C . GLY A 1 122 ? -2.09 -12.453 -0.456 1 98.62 122 GLY A C 1
ATOM 962 O O . GLY A 1 122 ? -2.172 -13.227 -1.413 1 98.62 122 GLY A O 1
ATOM 963 N N . THR A 1 123 ? -1.311 -12.648 0.569 1 98.81 123 THR A N 1
ATOM 964 C CA . THR A 1 123 ? -0.582 -13.898 0.743 1 98.81 123 THR A CA 1
ATOM 965 C C . THR A 1 123 ? -1.419 -14.906 1.523 1 98.81 123 THR A C 1
ATOM 967 O O . THR A 1 123 ? -1.604 -16.047 1.082 1 98.81 123 THR A O 1
ATOM 970 N N . VAL A 1 124 ? -2.031 -14.492 2.6 1 98.81 124 VAL A N 1
ATOM 971 C CA . VAL A 1 124 ? -2.656 -15.398 3.559 1 98.81 124 VAL A CA 1
ATOM 972 C C . VAL A 1 124 ? -3.982 -15.906 3 1 98.81 124 VAL A C 1
ATOM 974 O O . VAL A 1 124 ? -4.277 -17.094 3.082 1 98.81 124 VAL A O 1
ATOM 977 N N . VAL A 1 125 ? -4.719 -15.047 2.385 1 98.75 125 VAL A N 1
ATOM 978 C CA . VAL A 1 125 ? -6.094 -15.375 2.018 1 98.75 125 VAL A CA 1
ATOM 979 C C . VAL A 1 125 ? -6.098 -16.484 0.973 1 98.75 125 VAL A C 1
ATOM 981 O O . VAL A 1 125 ? -6.754 -17.516 1.156 1 98.75 125 VAL A O 1
ATOM 984 N N . PRO A 1 126 ? -5.336 -16.391 -0.102 1 98.75 126 PRO A N 1
ATOM 985 C CA . PRO A 1 126 ? -5.344 -17.5 -1.052 1 98.75 126 PRO A CA 1
ATOM 986 C C . PRO A 1 126 ? -4.816 -18.797 -0.444 1 98.75 126 PRO A C 1
ATOM 988 O O . PRO A 1 126 ? -5.328 -19.875 -0.741 1 98.75 126 PRO A O 1
ATOM 991 N N . LEU A 1 127 ? -3.842 -18.703 0.416 1 98.81 127 LEU A N 1
ATOM 992 C CA . LEU A 1 127 ? -3.217 -19.891 0.975 1 98.81 127 LEU A CA 1
ATOM 993 C C . LEU A 1 127 ? -4.168 -20.609 1.925 1 98.81 127 LEU A C 1
ATOM 995 O O . LEU A 1 127 ? -4.098 -21.844 2.078 1 98.81 127 LEU A O 1
ATOM 999 N N . ARG A 1 128 ? -5.055 -19.875 2.559 1 98.5 128 ARG A N 1
ATOM 1000 C CA . ARG A 1 128 ? -6.055 -20.484 3.428 1 98.5 128 ARG A CA 1
ATOM 1001 C C . ARG A 1 128 ? -6.93 -21.469 2.654 1 98.5 128 ARG A C 1
ATOM 1003 O O . ARG A 1 128 ? -7.434 -22.438 3.219 1 98.5 128 ARG A O 1
ATOM 1010 N N . TYR A 1 129 ? -7.074 -21.203 1.366 1 98.69 129 TYR A N 1
ATOM 1011 C CA . TYR A 1 129 ? -7.871 -22.094 0.528 1 98.69 129 TYR A CA 1
ATOM 1012 C C . TYR A 1 129 ? -6.988 -23.094 -0.212 1 98.69 129 TYR A C 1
ATOM 1014 O O . TYR A 1 129 ? -7.277 -24.297 -0.238 1 98.69 129 TYR A O 1
ATOM 1022 N N . LEU A 1 130 ? -5.871 -22.672 -0.764 1 98.88 130 LEU A N 1
ATOM 1023 C CA . LEU A 1 130 ? -5.059 -23.484 -1.668 1 98.88 130 LEU A CA 1
ATOM 1024 C C . LEU A 1 130 ? -4.23 -24.5 -0.893 1 98.88 130 LEU A C 1
ATOM 1026 O O . LEU A 1 130 ? -3.934 -25.594 -1.403 1 98.88 130 LEU A O 1
ATOM 1030 N N . VAL A 1 131 ? -3.793 -24.125 0.31 1 98.69 131 VAL A N 1
ATOM 1031 C CA . VAL A 1 131 ? -2.979 -24.984 1.167 1 98.69 131 VAL A CA 1
ATOM 1032 C C . VAL A 1 131 ? -3.547 -24.984 2.584 1 98.69 131 VAL A C 1
ATOM 1034 O O . VAL A 1 131 ? -2.855 -24.625 3.539 1 98.69 131 VAL A O 1
ATOM 1037 N N . PRO A 1 132 ? -4.73 -25.469 2.734 1 98.12 132 PRO A N 1
ATOM 1038 C CA . PRO A 1 132 ? -5.418 -25.359 4.023 1 98.12 132 PRO A CA 1
ATOM 1039 C C . PRO A 1 132 ? -4.715 -26.156 5.129 1 98.12 132 PRO A C 1
ATOM 1041 O O . PRO A 1 132 ? -4.836 -25.812 6.309 1 98.12 132 PRO A O 1
ATOM 1044 N N . ASN A 1 133 ? -3.971 -27.172 4.762 1 97.94 133 ASN A N 1
ATOM 1045 C CA . ASN A 1 133 ? -3.277 -27.984 5.754 1 97.94 133 ASN A CA 1
ATOM 1046 C C . ASN A 1 133 ? -1.984 -27.328 6.215 1 97.94 133 ASN A C 1
ATOM 1048 O O . ASN A 1 133 ? -1.376 -27.75 7.195 1 97.94 133 ASN A O 1
ATOM 1052 N N . ARG A 1 134 ? -1.564 -26.344 5.523 1 98.19 134 ARG A N 1
ATOM 1053 C CA . ARG A 1 134 ? -0.394 -25.562 5.895 1 98.19 134 ARG A CA 1
ATOM 1054 C C . ARG A 1 134 ? 0.852 -26.438 5.977 1 98.19 134 ARG A C 1
ATOM 1056 O O . ARG A 1 134 ? 1.669 -26.281 6.887 1 98.19 134 ARG A O 1
ATOM 1063 N N . ASP A 1 135 ? 0.977 -27.328 5.113 1 98.31 135 ASP A N 1
ATOM 1064 C CA . ASP A 1 135 ? 2.033 -28.328 5.223 1 98.31 135 ASP A CA 1
ATOM 1065 C C . ASP A 1 135 ? 2.982 -28.266 4.031 1 98.31 135 ASP A C 1
ATOM 1067 O O . ASP A 1 135 ? 3.842 -29.125 3.863 1 98.31 135 ASP A O 1
ATOM 1071 N N . ILE A 1 136 ? 2.793 -27.344 3.154 1 98.75 136 ILE A N 1
ATOM 1072 C CA . ILE A 1 136 ? 3.662 -27.156 1.998 1 98.75 136 ILE A CA 1
ATOM 1073 C C . ILE A 1 136 ? 4.508 -25.891 2.199 1 98.75 136 ILE A C 1
ATOM 1075 O O . ILE A 1 136 ? 3.984 -24.828 2.549 1 98.75 136 ILE A O 1
ATOM 1079 N N . PRO A 1 137 ? 5.832 -25.984 2.043 1 98.81 137 PRO A N 1
ATOM 1080 C CA . PRO A 1 137 ? 6.676 -24.797 2.166 1 98.81 137 PRO A CA 1
ATOM 1081 C C . PRO A 1 137 ? 6.258 -23.672 1.215 1 98.81 137 PRO A C 1
ATOM 1083 O O . PRO A 1 137 ? 5.875 -23.938 0.072 1 98.81 137 PRO A O 1
ATOM 1086 N N . VAL A 1 138 ? 6.352 -22.406 1.714 1 98.88 138 VAL A N 1
ATOM 1087 C CA . VAL A 1 138 ? 5.941 -21.25 0.917 1 98.88 138 VAL A CA 1
ATOM 1088 C C . VAL A 1 138 ? 7.113 -20.281 0.77 1 98.88 138 VAL A C 1
ATOM 1090 O O . VAL A 1 138 ? 7.844 -20.031 1.732 1 98.88 138 VAL A O 1
ATOM 1093 N N . VAL A 1 139 ? 7.363 -19.797 -0.404 1 98.88 139 VAL A N 1
ATOM 1094 C CA . VAL A 1 139 ? 8.234 -18.656 -0.675 1 98.88 139 VAL A CA 1
ATOM 1095 C C . VAL A 1 139 ? 7.414 -17.5 -1.215 1 98.88 139 VAL A C 1
ATOM 1097 O O . VAL A 1 139 ? 6.793 -17.609 -2.275 1 98.88 139 VAL A O 1
ATOM 1100 N N . ASN A 1 140 ? 7.398 -16.438 -0.478 1 98.75 140 ASN A N 1
ATOM 1101 C CA . ASN A 1 140 ? 6.605 -15.258 -0.804 1 98.75 140 ASN A CA 1
ATOM 1102 C C . ASN A 1 140 ? 7.449 -14.195 -1.497 1 98.75 140 ASN A C 1
ATOM 1104 O O . ASN A 1 140 ? 8.609 -13.984 -1.14 1 98.75 140 ASN A O 1
ATOM 1108 N N . LEU A 1 141 ? 6.875 -13.57 -2.525 1 98.94 141 LEU A N 1
ATOM 1109 C CA . LEU A 1 141 ? 7.539 -12.555 -3.334 1 98.94 141 LEU A CA 1
ATOM 1110 C C . LEU A 1 141 ? 6.766 -11.234 -3.295 1 98.94 141 LEU A C 1
ATOM 1112 O O . LEU A 1 141 ? 5.531 -11.234 -3.275 1 98.94 141 LEU A O 1
ATOM 1116 N N . SER A 1 142 ? 7.496 -10.148 -3.371 1 98.81 142 SER A N 1
ATOM 1117 C CA . SER A 1 142 ? 6.883 -8.828 -3.447 1 98.81 142 SER A CA 1
ATOM 1118 C C . SER A 1 142 ? 6.691 -8.391 -4.898 1 98.81 142 SER A C 1
ATOM 1120 O O . SER A 1 142 ? 7.254 -8.992 -5.812 1 98.81 142 SER A O 1
ATOM 1122 N N . ILE A 1 143 ? 5.859 -7.402 -5.082 1 98.75 143 ILE A N 1
ATOM 1123 C CA . ILE A 1 143 ? 5.918 -6.578 -6.289 1 98.75 143 ILE A CA 1
ATOM 1124 C C . ILE A 1 143 ? 6.652 -5.273 -5.988 1 98.75 143 ILE A C 1
ATOM 1126 O O . ILE A 1 143 ? 6.574 -4.75 -4.875 1 98.75 143 ILE A O 1
ATOM 1130 N N . THR A 1 144 ? 7.371 -4.793 -6.988 1 98.44 144 THR A N 1
ATOM 1131 C CA . THR A 1 144 ? 8.227 -3.635 -6.773 1 98.44 144 THR A CA 1
ATOM 1132 C C . THR A 1 144 ? 7.711 -2.428 -7.551 1 98.44 144 THR A C 1
ATOM 1134 O O . THR A 1 144 ? 7.629 -2.463 -8.781 1 98.44 144 THR A O 1
ATOM 1137 N N . MET A 1 145 ? 7.516 -1.364 -6.852 1 96.56 145 MET A N 1
ATOM 1138 C CA . MET A 1 145 ? 6.84 -0.199 -7.418 1 96.56 145 MET A CA 1
ATOM 1139 C C . MET A 1 145 ? 7.758 0.546 -8.383 1 96.56 145 MET A C 1
ATOM 1141 O O . MET A 1 145 ? 7.297 1.104 -9.383 1 96.56 145 MET A O 1
ATOM 1145 N N . ALA A 1 146 ? 9.008 0.528 -8.172 1 96.81 146 ALA A N 1
ATOM 1146 C CA . ALA A 1 146 ? 9.945 1.216 -9.055 1 96.81 146 ALA A CA 1
ATOM 1147 C C . ALA A 1 146 ? 10.273 0.365 -10.273 1 96.81 146 ALA A C 1
ATOM 1149 O O . ALA A 1 146 ? 10.875 0.855 -11.234 1 96.81 146 ALA A O 1
ATOM 1150 N N . ALA A 1 147 ? 9.891 -0.894 -10.234 1 97.81 147 ALA A N 1
ATOM 1151 C CA . ALA A 1 147 ? 10.125 -1.77 -11.375 1 97.81 147 ALA A CA 1
ATOM 1152 C C . ALA A 1 147 ? 9.023 -1.608 -12.422 1 97.81 147 ALA A C 1
ATOM 1154 O O . ALA A 1 147 ? 7.832 -1.674 -12.102 1 97.81 147 ALA A O 1
ATOM 1155 N N . GLY A 1 148 ? 9.367 -1.315 -13.641 1 96.81 148 GLY A N 1
ATOM 1156 C CA . GLY A 1 148 ? 8.398 -1.349 -14.727 1 96.81 148 GLY A CA 1
ATOM 1157 C C . GLY A 1 148 ? 7.918 -2.75 -15.055 1 96.81 148 GLY A C 1
ATOM 1158 O O . GLY A 1 148 ? 8.422 -3.729 -14.5 1 96.81 148 GLY A O 1
ATOM 1159 N N . LEU A 1 149 ? 6.969 -2.812 -15.898 1 98.5 149 LEU A N 1
ATOM 1160 C CA . LEU A 1 149 ? 6.383 -4.102 -16.25 1 98.5 149 LEU A CA 1
ATOM 1161 C C . LEU A 1 149 ? 7.395 -4.969 -17 1 98.5 149 LEU A C 1
ATOM 1163 O O . LEU A 1 149 ? 7.387 -6.191 -16.859 1 98.5 149 LEU A O 1
ATOM 1167 N N . ASP A 1 150 ? 8.297 -4.344 -17.75 1 98.38 150 ASP A N 1
ATOM 1168 C CA . ASP A 1 150 ? 9.328 -5.105 -18.469 1 98.38 150 ASP A CA 1
ATOM 1169 C C . ASP A 1 150 ? 10.297 -5.762 -17.484 1 98.38 150 ASP A C 1
ATOM 1171 O O . ASP A 1 150 ? 10.648 -6.934 -17.641 1 98.38 150 ASP A O 1
ATOM 1175 N N . GLU A 1 151 ? 10.719 -5.004 -16.531 1 98.62 151 GLU A N 1
ATOM 1176 C CA . GLU A 1 151 ? 11.594 -5.578 -15.508 1 98.62 151 GLU A CA 1
ATOM 1177 C C . GLU A 1 151 ? 10.891 -6.695 -14.742 1 98.62 151 GLU A C 1
ATOM 1179 O O . GLU A 1 151 ? 11.484 -7.73 -14.445 1 98.62 151 GLU A O 1
ATOM 1184 N N . THR A 1 152 ? 9.68 -6.457 -14.406 1 98.81 152 THR A N 1
ATOM 1185 C CA . THR A 1 152 ? 8.906 -7.445 -13.672 1 98.81 152 THR A CA 1
ATOM 1186 C C . THR A 1 152 ? 8.719 -8.719 -14.5 1 98.81 152 THR A C 1
ATOM 1188 O O . THR A 1 152 ? 8.789 -9.828 -13.969 1 98.81 152 THR A O 1
ATOM 1191 N N . TYR A 1 153 ? 8.461 -8.539 -15.773 1 98.56 153 TYR A N 1
ATOM 1192 C CA . TYR A 1 153 ? 8.391 -9.672 -16.688 1 98.56 153 TYR A CA 1
ATOM 1193 C C . TYR A 1 153 ? 9.695 -10.469 -16.672 1 98.56 153 TYR A C 1
ATOM 1195 O O . TYR A 1 153 ? 9.672 -11.695 -16.578 1 98.56 153 TYR A O 1
ATOM 1203 N N . LYS A 1 154 ? 10.781 -9.773 -16.766 1 98.62 154 LYS A N 1
ATOM 1204 C CA . LYS A 1 154 ? 12.094 -10.414 -16.734 1 98.62 154 LYS A CA 1
ATOM 1205 C C . LYS A 1 154 ? 12.305 -11.172 -15.438 1 98.62 154 LYS A C 1
ATOM 1207 O O . LYS A 1 154 ? 12.852 -12.273 -15.438 1 98.62 154 LYS A O 1
ATOM 1212 N N . TRP A 1 155 ? 11.93 -10.562 -14.32 1 98.81 155 TRP A N 1
ATOM 1213 C CA . TRP A 1 155 ? 12.008 -11.242 -13.031 1 98.81 155 TRP A CA 1
ATOM 1214 C C . TRP A 1 155 ? 11.188 -12.523 -13.039 1 98.81 155 TRP A C 1
ATOM 1216 O O . TRP A 1 155 ? 11.641 -13.562 -12.555 1 98.81 155 TRP A O 1
ATOM 1226 N N . GLY A 1 156 ? 9.984 -12.469 -13.609 1 98.62 156 GLY A N 1
ATOM 1227 C CA . GLY A 1 156 ? 9.18 -13.664 -13.797 1 98.62 156 GLY A CA 1
ATOM 1228 C C . GLY A 1 156 ? 9.891 -14.742 -14.594 1 98.62 156 GLY A C 1
ATOM 1229 O O . GLY A 1 156 ? 9.852 -15.914 -14.234 1 98.62 156 GLY A O 1
ATOM 1230 N N . GLU A 1 157 ? 10.547 -14.32 -15.68 1 97.81 157 GLU A N 1
ATOM 1231 C CA . GLU A 1 157 ? 11.297 -15.258 -16.5 1 97.81 157 GLU A CA 1
ATOM 1232 C C . GLU A 1 157 ? 12.391 -15.953 -15.68 1 97.81 157 GLU A C 1
ATOM 1234 O O . GLU A 1 157 ? 12.547 -17.172 -15.75 1 97.81 157 GLU A O 1
ATOM 1239 N N . VAL A 1 158 ? 13.094 -15.156 -14.93 1 98.44 158 VAL A N 1
ATOM 1240 C CA . VAL A 1 158 ? 14.203 -15.664 -14.133 1 98.44 158 VAL A CA 1
ATOM 1241 C C . VAL A 1 158 ? 13.688 -16.656 -13.094 1 98.44 158 VAL A C 1
ATOM 1243 O O . VAL A 1 158 ? 14.281 -17.719 -12.891 1 98.44 158 VAL A O 1
ATOM 1246 N N . ILE A 1 159 ? 12.578 -16.328 -12.469 1 98.5 159 ILE A N 1
ATOM 1247 C CA . ILE A 1 159 ? 11.969 -17.219 -11.484 1 98.5 159 ILE A CA 1
ATOM 1248 C C . ILE A 1 159 ? 11.562 -18.516 -12.156 1 98.5 159 ILE A C 1
ATOM 1250 O O . ILE A 1 159 ? 11.891 -19.609 -11.672 1 98.5 159 ILE A O 1
ATOM 1254 N N . GLY A 1 160 ? 10.852 -18.406 -13.273 1 96.75 160 GLY A N 1
ATOM 1255 C CA . GLY A 1 160 ? 10.422 -19.594 -14 1 96.75 160 GLY A CA 1
ATOM 1256 C C . GLY A 1 160 ? 11.578 -20.484 -14.398 1 96.75 160 GLY A C 1
ATOM 1257 O O . GLY A 1 160 ? 11.508 -21.703 -14.211 1 96.75 160 GLY A O 1
ATOM 1258 N N . GLU A 1 161 ? 12.625 -19.922 -14.914 1 96 161 GLU A N 1
ATOM 1259 C CA . GLU A 1 161 ? 13.797 -20.672 -15.32 1 96 161 GLU A CA 1
ATOM 1260 C C . GLU A 1 161 ? 14.445 -21.375 -14.133 1 96 161 GLU A C 1
ATOM 1262 O O . GLU A 1 161 ? 14.844 -22.547 -14.234 1 96 161 GLU A O 1
ATOM 1267 N N . THR A 1 162 ? 14.547 -20.672 -13.039 1 96.88 162 THR A N 1
ATOM 1268 C CA . THR A 1 162 ? 15.148 -21.219 -11.836 1 96.88 162 THR A CA 1
ATOM 1269 C C . THR A 1 162 ? 14.336 -22.406 -11.328 1 96.88 162 THR A C 1
ATOM 1271 O O . THR A 1 162 ? 14.906 -23.453 -10.984 1 96.88 162 THR A O 1
ATOM 1274 N N . LEU A 1 163 ? 13.047 -22.266 -11.32 1 96.25 163 LEU A N 1
ATOM 1275 C CA . LEU A 1 163 ? 12.172 -23.328 -10.844 1 96.25 163 LEU A CA 1
ATOM 1276 C C . LEU A 1 163 ? 12.203 -24.531 -11.781 1 96.25 163 LEU A C 1
ATOM 1278 O O . LEU A 1 163 ? 12.188 -25.672 -11.336 1 96.25 163 LEU A O 1
ATOM 1282 N N . ASN A 1 164 ? 12.344 -24.25 -13.016 1 92.06 164 ASN A N 1
ATOM 1283 C CA . ASN A 1 164 ? 12.266 -25.312 -14.016 1 92.06 164 ASN A CA 1
ATOM 1284 C C . ASN A 1 164 ? 13.586 -26.062 -14.148 1 92.06 164 ASN A C 1
ATOM 1286 O O . ASN A 1 164 ? 13.648 -27.109 -14.773 1 92.06 164 ASN A O 1
ATOM 1290 N N . GLN A 1 165 ? 14.586 -25.578 -13.492 1 91.06 165 GLN A N 1
ATOM 1291 C CA . GLN A 1 165 ? 15.875 -26.25 -13.523 1 91.06 165 GLN A CA 1
ATOM 1292 C C . GLN A 1 165 ? 16.016 -27.234 -12.359 1 91.06 165 GLN A C 1
ATOM 1294 O O . GLN A 1 165 ? 16.953 -28.016 -12.312 1 91.06 165 GLN A O 1
ATOM 1299 N N . SER A 1 166 ? 15.023 -27.25 -11.594 1 89.25 166 SER A N 1
ATOM 1300 C CA . SER A 1 166 ? 15.055 -28.125 -10.43 1 89.25 166 SER A CA 1
ATOM 1301 C C . SER A 1 166 ? 14.328 -29.438 -10.711 1 89.25 166 SER A C 1
ATOM 1303 O O . SER A 1 166 ? 13.586 -29.547 -11.688 1 89.25 166 SER A O 1
ATOM 1305 N N . ASP A 1 167 ? 14.648 -30.5 -9.867 1 90.44 167 ASP A N 1
ATOM 1306 C CA . ASP A 1 167 ? 13.938 -31.766 -9.961 1 90.44 167 ASP A CA 1
ATOM 1307 C C . ASP A 1 167 ? 12.734 -31.797 -9.016 1 90.44 167 ASP A C 1
ATOM 1309 O O . ASP A 1 167 ? 12.102 -32.844 -8.844 1 90.44 167 ASP A O 1
ATOM 1313 N N . LYS A 1 168 ? 12.383 -30.656 -8.555 1 95.44 168 LYS A N 1
ATOM 1314 C CA . LYS A 1 168 ? 11.273 -30.531 -7.613 1 95.44 168 LYS A CA 1
ATOM 1315 C C . LYS A 1 168 ? 10 -30.062 -8.32 1 95.44 168 LYS A C 1
ATOM 1317 O O . LYS A 1 168 ? 10.039 -29.688 -9.492 1 95.44 168 LYS A O 1
ATOM 1322 N N . ARG A 1 169 ? 8.906 -30.234 -7.695 1 96.25 169 ARG A N 1
ATOM 1323 C CA . ARG A 1 169 ? 7.605 -29.812 -8.195 1 96.25 169 ARG A CA 1
ATOM 1324 C C . ARG A 1 169 ? 7.133 -28.547 -7.473 1 96.25 169 ARG A C 1
ATOM 1326 O O . ARG A 1 169 ? 7.145 -28.484 -6.242 1 96.25 169 ARG A O 1
ATOM 1333 N N . TYR A 1 170 ? 6.719 -27.562 -8.281 1 97.69 170 TYR A N 1
ATOM 1334 C CA . TYR A 1 170 ? 6.32 -26.297 -7.672 1 97.69 170 TYR A CA 1
ATOM 1335 C C . TYR A 1 170 ? 4.941 -25.875 -8.156 1 97.69 170 TYR A C 1
ATOM 1337 O O . TYR A 1 170 ? 4.516 -26.25 -9.25 1 97.69 170 TYR A O 1
ATOM 1345 N N . VAL A 1 171 ? 4.262 -25.188 -7.297 1 98.38 171 VAL A N 1
ATOM 1346 C CA . VAL A 1 171 ? 3.078 -24.406 -7.648 1 98.38 171 VAL A CA 1
ATOM 1347 C C . VAL A 1 171 ? 3.387 -22.922 -7.539 1 98.38 171 VAL A C 1
ATOM 1349 O O . VAL A 1 171 ? 4.008 -22.484 -6.566 1 98.38 171 VAL A O 1
ATOM 1352 N N . PHE A 1 172 ? 3.076 -22.156 -8.578 1 98.56 172 PHE A N 1
ATOM 1353 C CA . PHE A 1 172 ? 3.287 -20.719 -8.539 1 98.56 172 PHE A CA 1
ATOM 1354 C C . PHE A 1 172 ? 1.956 -19.969 -8.516 1 98.56 172 PHE A C 1
ATOM 1356 O O . PHE A 1 172 ? 1.179 -20.047 -9.469 1 98.56 172 PHE A O 1
ATOM 1363 N N . VAL A 1 173 ? 1.725 -19.203 -7.441 1 98.94 173 VAL A N 1
ATOM 1364 C CA . VAL A 1 173 ? 0.471 -18.484 -7.242 1 98.94 173 VAL A CA 1
ATOM 1365 C C . VAL A 1 173 ? 0.687 -17 -7.488 1 98.94 173 VAL A C 1
ATOM 1367 O O . VAL A 1 173 ? 1.573 -16.391 -6.887 1 98.94 173 VAL A O 1
ATOM 1370 N N . PHE A 1 174 ? -0.077 -16.438 -8.359 1 98.88 174 PHE A N 1
ATOM 1371 C CA . PHE A 1 174 ? -0.118 -15 -8.641 1 98.88 174 PHE A CA 1
ATOM 1372 C C . PHE A 1 174 ? -1.36 -14.367 -8.031 1 98.88 174 PHE A C 1
ATOM 1374 O O . PHE A 1 174 ? -2.445 -14.422 -8.617 1 98.88 174 PHE A O 1
ATOM 1381 N N . SER A 1 175 ? -1.186 -13.766 -6.871 1 98.88 175 SER A N 1
ATOM 1382 C CA . SER A 1 175 ? -2.285 -13.281 -6.047 1 98.88 175 SER A CA 1
ATOM 1383 C C . SER A 1 175 ? -2.6 -11.82 -6.348 1 98.88 175 SER A C 1
ATOM 1385 O O . SER A 1 175 ? -1.82 -10.93 -6.004 1 98.88 175 SER A O 1
ATOM 1387 N N . GLY A 1 176 ? -3.68 -11.57 -7.008 1 98.62 176 GLY A N 1
ATOM 1388 C CA . GLY A 1 176 ? -4.055 -10.219 -7.371 1 98.62 176 GLY A CA 1
ATOM 1389 C C . GLY A 1 176 ? -5.332 -10.148 -8.188 1 98.62 176 GLY A C 1
ATOM 1390 O O . GLY A 1 176 ? -5.859 -11.18 -8.609 1 98.62 176 GLY A O 1
ATOM 1391 N N . ALA A 1 177 ? -5.824 -8.977 -8.383 1 98.75 177 ALA A N 1
ATOM 1392 C CA . ALA A 1 177 ? -7.016 -8.703 -9.18 1 98.75 177 ALA A CA 1
ATOM 1393 C C . ALA A 1 177 ? -6.645 -8.148 -10.555 1 98.75 177 ALA A C 1
ATOM 1395 O O . ALA A 1 177 ? -5.484 -7.809 -10.797 1 98.75 177 ALA A O 1
ATOM 1396 N N . LEU A 1 178 ? -7.598 -8.227 -11.445 1 98.81 178 LEU A N 1
ATOM 1397 C CA . LEU A 1 178 ? -7.488 -7.551 -12.727 1 98.81 178 LEU A CA 1
ATOM 1398 C C . LEU A 1 178 ? -7.863 -6.078 -12.602 1 98.81 178 LEU A C 1
ATOM 1400 O O . LEU A 1 178 ? -7.246 -5.344 -11.828 1 98.81 178 LEU A O 1
ATOM 1404 N N . ALA A 1 179 ? -8.898 -5.633 -13.219 1 98.75 179 ALA A N 1
ATOM 1405 C CA . ALA A 1 179 ? -9.328 -4.258 -12.992 1 98.75 179 ALA A CA 1
ATOM 1406 C C . ALA A 1 179 ? -9.523 -3.982 -11.508 1 98.75 179 ALA A C 1
ATOM 1408 O O . ALA A 1 179 ? -10.062 -4.816 -10.773 1 98.75 179 ALA A O 1
ATOM 1409 N N . HIS A 1 180 ? -9.062 -2.781 -11.062 1 98.25 180 HIS A N 1
ATOM 1410 C CA . HIS A 1 180 ? -9.016 -2.553 -9.625 1 98.25 180 HIS A CA 1
ATOM 1411 C C . HIS A 1 180 ? -9.188 -1.074 -9.297 1 98.25 180 HIS A C 1
ATOM 1413 O O . HIS A 1 180 ? -8.516 -0.553 -8.398 1 98.25 180 HIS A O 1
ATOM 1419 N N . ASN A 1 181 ? -9.969 -0.32 -10.008 1 96.19 181 ASN A N 1
ATOM 1420 C CA . ASN A 1 181 ? -10.438 1.001 -9.602 1 96.19 181 ASN A CA 1
ATOM 1421 C C . ASN A 1 181 ? -11.586 0.905 -8.602 1 96.19 181 ASN A C 1
ATOM 1423 O O . ASN A 1 181 ? -12.75 0.819 -8.992 1 96.19 181 ASN A O 1
ATOM 1427 N N . LEU A 1 182 ? -11.305 1.045 -7.367 1 96.19 182 LEU A N 1
ATOM 1428 C CA . LEU A 1 182 ? -12.172 0.628 -6.273 1 96.19 182 LEU A CA 1
ATOM 1429 C C . LEU A 1 182 ? -13.289 1.643 -6.051 1 96.19 182 LEU A C 1
ATOM 1431 O O . LEU A 1 182 ? -13.062 2.852 -6.141 1 96.19 182 LEU A O 1
ATOM 1435 N N . VAL A 1 183 ? -14.398 1.163 -5.781 1 95.94 183 VAL A N 1
ATOM 1436 C CA . VAL A 1 183 ? -15.539 1.914 -5.277 1 95.94 183 VAL A CA 1
ATOM 1437 C C . VAL A 1 183 ? -16.109 1.224 -4.039 1 95.94 183 VAL A C 1
ATOM 1439 O O . VAL A 1 183 ? -15.719 0.096 -3.719 1 95.94 183 VAL A O 1
ATOM 1442 N N . ARG A 1 184 ? -16.922 1.896 -3.273 1 96.31 184 ARG A N 1
ATOM 1443 C CA . ARG A 1 184 ? -17.547 1.265 -2.119 1 96.31 184 ARG A CA 1
ATOM 1444 C C . ARG A 1 184 ? -18.719 0.389 -2.549 1 96.31 184 ARG A C 1
ATOM 1446 O O . ARG A 1 184 ? -19.469 0.748 -3.459 1 96.31 184 ARG A O 1
ATOM 1453 N N . GLY A 1 185 ? -18.906 -0.72 -1.806 1 95.56 185 GLY A N 1
ATOM 1454 C CA . GLY A 1 185 ? -19.906 -1.729 -2.121 1 95.56 185 GLY A CA 1
ATOM 1455 C C . GLY A 1 185 ? -19.328 -2.943 -2.822 1 95.56 185 GLY A C 1
ATOM 1456 O O . GLY A 1 185 ? -18.984 -2.875 -4 1 95.56 185 GLY A O 1
ATOM 1457 N N . ARG A 1 186 ? -19.312 -4.055 -2.223 1 95 186 ARG A N 1
ATOM 1458 C CA . ARG A 1 186 ? -18.672 -5.27 -2.699 1 95 186 ARG A CA 1
ATOM 1459 C C . ARG A 1 186 ? -19.375 -5.828 -3.926 1 95 186 ARG A C 1
ATOM 1461 O O . ARG A 1 186 ? -18.781 -6.566 -4.711 1 95 186 ARG A O 1
ATOM 1468 N N . HIS A 1 187 ? -20.656 -5.48 -4.086 1 97.31 187 HIS A N 1
ATOM 1469 C CA . HIS A 1 187 ? -21.453 -6.031 -5.168 1 97.31 187 HIS A CA 1
ATOM 1470 C C . HIS A 1 187 ? -21.156 -5.336 -6.488 1 97.31 187 HIS A C 1
ATOM 1472 O O . HIS A 1 187 ? -21.578 -5.797 -7.551 1 97.31 187 HIS A O 1
ATOM 1478 N N . HIS A 1 188 ? -20.359 -4.293 -6.453 1 97.94 188 HIS A N 1
ATOM 1479 C CA . HIS A 1 188 ? -20.094 -3.541 -7.676 1 97.94 188 HIS A CA 1
ATOM 1480 C C . HIS A 1 188 ? -19.094 -4.262 -8.562 1 97.94 188 HIS A C 1
ATOM 1482 O O . HIS A 1 188 ? -18.016 -4.645 -8.102 1 97.94 188 HIS A O 1
ATOM 1488 N N . MET A 1 189 ? -19.438 -4.438 -9.859 1 98.31 189 MET A N 1
ATOM 1489 C CA . MET A 1 189 ? -18.531 -4.887 -10.914 1 98.31 189 MET A CA 1
ATOM 1490 C C . MET A 1 189 ? -17.609 -3.76 -11.352 1 98.31 189 MET A C 1
ATOM 1492 O O . MET A 1 189 ? -17.906 -2.584 -11.125 1 98.31 189 MET A O 1
ATOM 1496 N N . PRO A 1 190 ? -16.469 -4.164 -11.938 1 98.44 190 PRO A N 1
ATOM 1497 C CA . PRO A 1 190 ? -15.781 -3.098 -12.672 1 98.44 190 PRO A CA 1
ATOM 1498 C C . PRO A 1 190 ? -16.672 -2.42 -13.703 1 98.44 190 PRO A C 1
ATOM 1500 O O . PRO A 1 190 ? -17.75 -2.932 -14.023 1 98.44 190 PRO A O 1
ATOM 1503 N N . THR A 1 191 ? -16.297 -1.214 -14.172 1 98.12 191 THR A N 1
ATOM 1504 C CA . THR A 1 191 ? -17.031 -0.595 -15.258 1 98.12 191 THR A CA 1
ATOM 1505 C C . THR A 1 191 ? -17.062 -1.505 -16.484 1 98.12 191 THR A C 1
ATOM 1507 O O . THR A 1 191 ? -16.234 -2.418 -16.594 1 98.12 191 THR A O 1
ATOM 1510 N N . VAL A 1 192 ? -17.984 -1.227 -17.375 1 98.38 192 VAL A N 1
ATOM 1511 C CA . VAL A 1 192 ? -18.125 -2.039 -18.578 1 98.38 192 VAL A CA 1
ATOM 1512 C C . VAL A 1 192 ? -16.828 -1.971 -19.391 1 98.38 192 VAL A C 1
ATOM 1514 O O . VAL A 1 192 ? -16.406 -2.969 -19.984 1 98.38 192 VAL A O 1
ATOM 1517 N N . SER A 1 193 ? -16.25 -0.809 -19.422 1 98.44 193 SER A N 1
ATOM 1518 C CA . SER A 1 193 ? -14.977 -0.65 -20.125 1 98.44 193 SER A CA 1
ATOM 1519 C C . SER A 1 193 ? -13.875 -1.48 -19.484 1 98.44 193 SER A C 1
ATOM 1521 O O . SER A 1 193 ? -13.07 -2.105 -20.172 1 98.44 193 SER A O 1
ATOM 1523 N N . GLU A 1 194 ? -13.828 -1.493 -18.172 1 98.62 194 GLU A N 1
ATOM 1524 C CA . GLU A 1 194 ? -12.82 -2.262 -17.453 1 98.62 194 GLU A CA 1
ATOM 1525 C C . GLU A 1 194 ? -13.055 -3.762 -17.609 1 98.62 194 GLU A C 1
ATOM 1527 O O . GLU A 1 194 ? -12.102 -4.531 -17.75 1 98.62 194 GLU A O 1
ATOM 1532 N N . GLN A 1 195 ? -14.305 -4.148 -17.625 1 98.75 195 GLN A N 1
ATOM 1533 C CA . GLN A 1 195 ? -14.633 -5.547 -17.875 1 98.75 195 GLN A CA 1
ATOM 1534 C C . GLN A 1 195 ? -14.172 -5.977 -19.266 1 98.75 195 GLN A C 1
ATOM 1536 O O . GLN A 1 195 ? -13.703 -7.102 -19.453 1 98.75 195 GLN A O 1
ATOM 1541 N N . ALA A 1 196 ? -14.344 -5.113 -20.188 1 98.75 196 ALA A N 1
ATOM 1542 C CA . ALA A 1 196 ? -13.906 -5.414 -21.562 1 98.75 196 ALA A CA 1
ATOM 1543 C C . ALA A 1 196 ? -12.398 -5.641 -21.609 1 98.75 196 ALA A C 1
ATOM 1545 O O . ALA A 1 196 ? -11.93 -6.543 -22.312 1 98.75 196 ALA A O 1
ATOM 1546 N N . LEU A 1 197 ? -11.688 -4.84 -20.906 1 98.81 197 LEU A N 1
ATOM 1547 C CA . LEU A 1 197 ? -10.234 -4.984 -20.844 1 98.81 197 LEU A CA 1
ATOM 1548 C C . LEU A 1 197 ? -9.836 -6.273 -20.141 1 98.81 197 LEU A C 1
ATOM 1550 O O . LEU A 1 197 ? -8.953 -7 -20.594 1 98.81 197 LEU A O 1
ATOM 1554 N N . ASP A 1 198 ? -10.508 -6.543 -19.016 1 98.88 198 ASP A N 1
ATOM 1555 C CA . ASP A 1 198 ? -10.273 -7.797 -18.312 1 98.88 198 ASP A CA 1
ATOM 1556 C C . ASP A 1 198 ? -10.508 -9 -19.219 1 98.88 198 ASP A C 1
ATOM 1558 O O . ASP A 1 198 ? -9.68 -9.906 -19.297 1 98.88 198 ASP A O 1
ATOM 1562 N N . LYS A 1 199 ? -11.609 -8.977 -19.891 1 98.75 199 LYS A N 1
ATOM 1563 C CA . LYS A 1 199 ? -11.992 -10.07 -20.781 1 98.75 199 LYS A CA 1
ATOM 1564 C C . LYS A 1 199 ? -10.969 -10.266 -21.891 1 98.75 199 LYS A C 1
ATOM 1566 O O . LYS A 1 199 ? -10.625 -11.398 -22.25 1 98.75 199 LYS A O 1
ATOM 1571 N N . GLN A 1 200 ? -10.578 -9.211 -22.5 1 98.75 200 GLN A N 1
ATOM 1572 C CA . GLN A 1 200 ? -9.625 -9.312 -23.594 1 98.75 200 GLN A CA 1
ATOM 1573 C C . GLN A 1 200 ? -8.297 -9.898 -23.125 1 98.75 200 GLN A C 1
ATOM 1575 O O . GLN A 1 200 ? -7.691 -10.719 -23.812 1 98.75 200 GLN A O 1
ATOM 1580 N N . PHE A 1 201 ? -7.82 -9.484 -21.984 1 98.81 201 PHE A N 1
ATOM 1581 C CA . PHE A 1 201 ? -6.598 -10.047 -21.422 1 98.81 201 PHE A CA 1
ATOM 1582 C C . PHE A 1 201 ? -6.746 -11.547 -21.188 1 98.81 201 PHE A C 1
ATOM 1584 O O . PHE A 1 201 ? -5.875 -12.328 -21.578 1 98.81 201 PHE A O 1
ATOM 1591 N N . ILE A 1 202 ? -7.855 -11.922 -20.547 1 98.75 202 ILE A N 1
ATOM 1592 C CA . ILE A 1 202 ? -8.133 -13.328 -20.281 1 98.75 202 ILE A CA 1
ATOM 1593 C C . ILE A 1 202 ? -8.172 -14.109 -21.594 1 98.75 202 ILE A C 1
ATOM 1595 O O . ILE A 1 202 ? -7.613 -15.203 -21.688 1 98.75 202 ILE A O 1
ATOM 1599 N N . ASP A 1 203 ? -8.797 -13.477 -22.594 1 98.56 203 ASP A N 1
ATOM 1600 C CA . ASP A 1 203 ? -8.891 -14.133 -23.906 1 98.56 203 ASP A CA 1
ATOM 1601 C C . ASP A 1 203 ? -7.508 -14.367 -24.5 1 98.56 203 ASP A C 1
ATOM 1603 O O . ASP A 1 203 ? -7.238 -15.438 -25.047 1 98.56 203 ASP A O 1
ATOM 1607 N N . TYR A 1 204 ? -6.664 -13.367 -24.453 1 98.12 204 TYR A N 1
ATOM 1608 C CA . TYR A 1 204 ? -5.305 -13.539 -24.969 1 98.12 204 TYR A CA 1
ATOM 1609 C C . TYR A 1 204 ? -4.598 -14.672 -24.25 1 98.12 204 TYR A C 1
ATOM 1611 O O . TYR A 1 204 ? -3.971 -15.523 -24.875 1 98.12 204 TYR A O 1
ATOM 1619 N N . VAL A 1 205 ? -4.723 -14.766 -22.922 1 97.75 205 VAL A N 1
ATOM 1620 C CA . VAL A 1 205 ? -4.066 -15.789 -22.125 1 97.75 205 VAL A CA 1
ATOM 1621 C C . VAL A 1 205 ? -4.648 -17.156 -22.453 1 97.75 205 VAL A C 1
ATOM 1623 O O . VAL A 1 205 ? -3.908 -18.125 -22.641 1 97.75 205 VAL A O 1
ATOM 1626 N N . MET A 1 206 ? -5.953 -17.266 -22.578 1 97.44 206 MET A N 1
ATOM 1627 C CA . MET A 1 206 ? -6.641 -18.516 -22.859 1 97.44 206 MET A CA 1
ATOM 1628 C C . MET A 1 206 ? -6.238 -19.062 -24.234 1 97.44 206 MET A C 1
ATOM 1630 O O . MET A 1 206 ? -6.164 -20.281 -24.422 1 97.44 206 MET A O 1
ATOM 1634 N N . ASN A 1 207 ? -5.969 -18.141 -25.125 1 96.19 207 ASN A N 1
ATOM 1635 C CA . ASN A 1 207 ? -5.582 -18.531 -26.469 1 96.19 207 ASN A CA 1
ATOM 1636 C C . ASN A 1 207 ? -4.066 -18.656 -26.609 1 96.19 207 ASN A C 1
ATOM 1638 O O . ASN A 1 207 ? -3.551 -18.828 -27.719 1 96.19 207 ASN A O 1
ATOM 1642 N N . ARG A 1 208 ? -3.381 -18.438 -25.562 1 95.12 208 ARG A N 1
ATOM 1643 C CA . ARG A 1 208 ? -1.928 -18.562 -25.484 1 95.12 208 ARG A CA 1
ATOM 1644 C C . ARG A 1 208 ? -1.253 -17.516 -26.375 1 95.12 208 ARG A C 1
ATOM 1646 O O . ARG A 1 208 ? -0.184 -17.766 -26.938 1 95.12 208 ARG A O 1
ATOM 1653 N N . ASP A 1 209 ? -1.983 -16.453 -26.578 1 94.81 209 ASP A N 1
ATOM 1654 C CA . ASP A 1 209 ? -1.393 -15.281 -27.219 1 94.81 209 ASP A CA 1
ATOM 1655 C C . ASP A 1 209 ? -0.652 -14.414 -26.203 1 94.81 209 ASP A C 1
ATOM 1657 O O . ASP A 1 209 ? -1.021 -13.258 -25.969 1 94.81 209 ASP A O 1
ATOM 1661 N N . MET A 1 210 ? 0.413 -14.93 -25.734 1 94.62 210 MET A N 1
ATOM 1662 C CA . MET A 1 210 ? 1.123 -14.328 -24.609 1 94.62 210 MET A CA 1
ATOM 1663 C C . MET A 1 210 ? 1.77 -13.008 -25.016 1 94.62 210 MET A C 1
ATOM 1665 O O . MET A 1 210 ? 1.874 -12.086 -24.203 1 94.62 210 MET A O 1
ATOM 1669 N N . ASP A 1 211 ? 2.186 -12.938 -26.266 1 95.31 211 ASP A N 1
ATOM 1670 C CA . ASP A 1 211 ? 2.793 -11.703 -26.75 1 95.31 211 ASP A CA 1
ATOM 1671 C C . ASP A 1 211 ? 1.786 -10.555 -26.75 1 95.31 211 ASP A C 1
ATOM 1673 O O . ASP A 1 211 ? 2.119 -9.438 -26.359 1 95.31 211 ASP A O 1
ATOM 1677 N N . LEU A 1 212 ? 0.595 -10.828 -27.156 1 97.31 212 LEU A N 1
ATOM 1678 C CA . LEU A 1 212 ? -0.444 -9.805 -27.172 1 97.31 212 LEU A CA 1
ATOM 1679 C C . LEU A 1 212 ? -0.848 -9.43 -25.75 1 97.31 212 LEU A C 1
ATOM 1681 O O . LEU A 1 212 ? -1.125 -8.258 -25.469 1 97.31 212 LEU A O 1
ATOM 1685 N N . ALA A 1 213 ? -0.932 -10.477 -24.891 1 97.94 213 ALA A N 1
ATOM 1686 C CA . ALA A 1 213 ? -1.219 -10.195 -23.484 1 97.94 213 ALA A CA 1
ATOM 1687 C C . ALA A 1 213 ? -0.172 -9.258 -22.891 1 97.94 213 ALA A C 1
ATOM 1689 O O . ALA A 1 213 ? -0.512 -8.297 -22.188 1 97.94 213 ALA A O 1
ATOM 1690 N N . LYS A 1 214 ? 1.079 -9.523 -23.172 1 97.94 214 LYS A N 1
ATOM 1691 C CA . LYS A 1 214 ? 2.166 -8.68 -22.688 1 97.94 214 LYS A CA 1
ATOM 1692 C C . LYS A 1 214 ? 2.08 -7.277 -23.281 1 97.94 214 LYS A C 1
ATOM 1694 O O . LYS A 1 214 ? 2.283 -6.289 -22.578 1 97.94 214 LYS A O 1
ATOM 1699 N N . GLU A 1 215 ? 1.789 -7.215 -24.562 1 98.19 215 GLU A N 1
ATOM 1700 C CA . GLU A 1 215 ? 1.755 -5.938 -25.266 1 98.19 215 GLU A CA 1
ATOM 1701 C C . GLU A 1 215 ? 0.656 -5.031 -24.719 1 98.19 215 GLU A C 1
ATOM 1703 O O . GLU A 1 215 ? 0.84 -3.818 -24.609 1 98.19 215 GLU A O 1
ATOM 1708 N N . MET A 1 216 ? -0.47 -5.547 -24.328 1 98.56 216 MET A N 1
ATOM 1709 C CA . MET A 1 216 ? -1.591 -4.711 -23.906 1 98.56 216 MET A CA 1
ATOM 1710 C C . MET A 1 216 ? -1.434 -4.27 -22.453 1 98.56 216 MET A C 1
ATOM 1712 O O . MET A 1 216 ? -2.08 -3.316 -22.016 1 98.56 216 MET A O 1
ATOM 1716 N N . LEU A 1 217 ? -0.634 -4.98 -21.719 1 98.69 217 LEU A N 1
ATOM 1717 C CA . LEU A 1 217 ? -0.631 -4.914 -20.266 1 98.69 217 LEU A CA 1
ATOM 1718 C C . LEU A 1 217 ? -0.344 -3.494 -19.781 1 98.69 217 LEU A C 1
ATOM 1720 O O . LEU A 1 217 ? -1.001 -3 -18.859 1 98.69 217 LEU A O 1
ATOM 1724 N N . PRO A 1 218 ? 0.615 -2.754 -20.438 1 98.31 218 PRO A N 1
ATOM 1725 C CA . PRO A 1 218 ? 0.903 -1.413 -19.922 1 98.31 218 PRO A CA 1
ATOM 1726 C C . PRO A 1 218 ? -0.304 -0.481 -19.984 1 98.31 218 PRO A C 1
ATOM 1728 O O . PRO A 1 218 ? -0.638 0.18 -19 1 98.31 218 PRO A O 1
ATOM 1731 N N . GLN A 1 219 ? -0.938 -0.375 -21.047 1 97.5 219 GLN A N 1
ATOM 1732 C CA . GLN A 1 219 ? -2.104 0.49 -21.188 1 97.5 219 GLN A CA 1
ATOM 1733 C C . GLN A 1 219 ? -3.291 -0.055 -20.391 1 97.5 219 GLN A C 1
ATOM 1735 O O . GLN A 1 219 ? -4.035 0.708 -19.781 1 97.5 219 GLN A O 1
ATOM 1740 N N . TYR A 1 220 ? -3.451 -1.438 -20.469 1 98.62 220 TYR A N 1
ATOM 1741 C CA . TYR A 1 220 ? -4.484 -2.113 -19.688 1 98.62 220 TYR A CA 1
ATOM 1742 C C . TYR A 1 220 ? -4.359 -1.78 -18.219 1 98.62 220 TYR A C 1
ATOM 1744 O O . TYR A 1 220 ? -5.332 -1.375 -17.578 1 98.62 220 TYR A O 1
ATOM 1752 N N . ALA A 1 221 ? -3.127 -1.867 -17.672 1 98.06 221 ALA A N 1
ATOM 1753 C CA . ALA A 1 221 ? -2.869 -1.594 -16.266 1 98.06 221 ALA A CA 1
ATOM 1754 C C . ALA A 1 221 ? -3.195 -0.143 -15.922 1 98.06 221 ALA A C 1
ATOM 1756 O O . ALA A 1 221 ? -3.773 0.136 -14.867 1 98.06 221 ALA A O 1
ATOM 1757 N N . LYS A 1 222 ? -2.822 0.743 -16.781 1 95.12 222 LYS A N 1
ATOM 1758 C CA . LYS A 1 222 ? -3.037 2.168 -16.562 1 95.12 222 LYS A CA 1
ATOM 1759 C C . LYS A 1 222 ? -4.523 2.514 -16.594 1 95.12 222 LYS A C 1
ATOM 1761 O O . LYS A 1 222 ? -5.027 3.207 -15.711 1 95.12 222 LYS A O 1
ATOM 1766 N N . VAL A 1 223 ? -5.258 2.023 -17.5 1 95.44 223 VAL A N 1
ATOM 1767 C CA . VAL A 1 223 ? -6.633 2.438 -17.781 1 95.44 223 VAL A CA 1
ATOM 1768 C C . VAL A 1 223 ? -7.578 1.752 -16.797 1 95.44 223 VAL A C 1
ATOM 1770 O O . VAL A 1 223 ? -8.508 2.377 -16.281 1 95.44 223 VAL A O 1
ATOM 1773 N N . ALA A 1 224 ? -7.316 0.465 -16.531 1 97.62 224 ALA A N 1
ATOM 1774 C CA . ALA A 1 224 ? -8.219 -0.298 -15.672 1 97.62 224 ALA A CA 1
ATOM 1775 C C . ALA A 1 224 ? -7.707 -0.342 -14.234 1 97.62 224 ALA A C 1
ATOM 1777 O O . ALA A 1 224 ? -8.305 -0.989 -13.375 1 97.62 224 ALA A O 1
ATOM 1778 N N . GLY A 1 225 ? -6.594 0.307 -14.023 1 97.19 225 GLY A N 1
ATOM 1779 C CA . GLY A 1 225 ? -6.043 0.275 -12.68 1 97.19 225 GLY A CA 1
ATOM 1780 C C . GLY A 1 225 ? -5.773 -1.131 -12.18 1 97.19 225 GLY A C 1
ATOM 1781 O O . GLY A 1 225 ? -6.141 -1.475 -11.055 1 97.19 225 GLY A O 1
ATOM 1782 N N . VAL A 1 226 ? -5.188 -1.954 -13.086 1 98.62 226 VAL A N 1
ATOM 1783 C CA . VAL A 1 226 ? -4.938 -3.334 -12.68 1 98.62 226 VAL A CA 1
ATOM 1784 C C . VAL A 1 226 ? -4.156 -3.352 -11.367 1 98.62 226 VAL A C 1
ATOM 1786 O O . VAL A 1 226 ? -3.221 -2.568 -11.18 1 98.62 226 VAL A O 1
ATOM 1789 N N . GLU A 1 227 ? -4.566 -4.238 -10.484 1 98.38 227 GLU A N 1
ATOM 1790 C CA . GLU A 1 227 ? -3.969 -4.25 -9.148 1 98.38 227 GLU A CA 1
ATOM 1791 C C . GLU A 1 227 ? -2.451 -4.375 -9.227 1 98.38 227 GLU A C 1
ATOM 1793 O O . GLU A 1 227 ? -1.926 -5.129 -10.047 1 98.38 227 GLU A O 1
ATOM 1798 N N . GLY A 1 228 ? -1.772 -3.652 -8.297 1 97.5 228 GLY A N 1
ATOM 1799 C CA . GLY A 1 228 ? -0.319 -3.689 -8.289 1 97.5 228 GLY A CA 1
ATOM 1800 C C . GLY A 1 228 ? 0.301 -3.143 -9.562 1 97.5 228 GLY A C 1
ATOM 1801 O O . GLY A 1 228 ? 1.483 -3.365 -9.828 1 97.5 228 GLY A O 1
ATOM 1802 N N . GLY A 1 229 ? -0.484 -2.479 -10.43 1 97.69 229 GLY A N 1
ATOM 1803 C CA . GLY A 1 229 ? -0.001 -1.974 -11.703 1 97.69 229 GLY A CA 1
ATOM 1804 C C . GLY A 1 229 ? 0.193 -3.062 -12.742 1 97.69 229 GLY A C 1
ATOM 1805 O O . GLY A 1 229 ? 0.893 -2.863 -13.734 1 97.69 229 GLY A O 1
ATOM 1806 N N . GLY A 1 230 ? -0.349 -4.211 -12.469 1 98.81 230 GLY A N 1
ATOM 1807 C CA . GLY A 1 230 ? -0.219 -5.32 -13.398 1 98.81 230 GLY A CA 1
ATOM 1808 C C . GLY A 1 230 ? 1.04 -6.137 -13.188 1 98.81 230 GLY A C 1
ATOM 1809 O O . GLY A 1 230 ? 1.341 -7.043 -13.961 1 98.81 230 GLY A O 1
ATOM 1810 N N . ARG A 1 231 ? 1.688 -5.879 -12.133 1 98.88 231 ARG A N 1
ATOM 1811 C CA . ARG A 1 231 ? 3.002 -6.48 -11.938 1 98.88 231 ARG A CA 1
ATOM 1812 C C . ARG A 1 231 ? 2.881 -7.98 -11.68 1 98.88 231 ARG A C 1
ATOM 1814 O O . ARG A 1 231 ? 3.721 -8.766 -12.141 1 98.88 231 ARG A O 1
ATOM 1821 N N . HIS A 1 232 ? 1.826 -8.406 -10.953 1 98.94 232 HIS A N 1
ATOM 1822 C CA . HIS A 1 232 ? 1.622 -9.844 -10.758 1 98.94 232 HIS A CA 1
ATOM 1823 C C . HIS A 1 232 ? 1.338 -10.539 -12.086 1 98.94 232 HIS A C 1
ATOM 1825 O O . HIS A 1 232 ? 1.76 -11.68 -12.297 1 98.94 232 HIS A O 1
ATOM 1831 N N . LEU A 1 233 ? 0.708 -9.836 -12.992 1 98.88 233 LEU A N 1
ATOM 1832 C CA . LEU A 1 233 ? 0.427 -10.398 -14.312 1 98.88 233 LEU A CA 1
ATOM 1833 C C . LEU A 1 233 ? 1.689 -10.438 -15.164 1 98.88 233 LEU A C 1
ATOM 1835 O O . LEU A 1 233 ? 1.914 -11.406 -15.898 1 98.88 233 LEU A O 1
ATOM 1839 N N . ALA A 1 234 ? 2.479 -9.383 -15.102 1 98.81 234 ALA A N 1
ATOM 1840 C CA . ALA A 1 234 ? 3.75 -9.383 -15.82 1 98.81 234 ALA A CA 1
ATOM 1841 C C . ALA A 1 234 ? 4.633 -10.547 -15.367 1 98.81 234 ALA A C 1
ATOM 1843 O O . ALA A 1 234 ? 5.234 -11.234 -16.188 1 98.81 234 ALA A O 1
ATOM 1844 N N . MET A 1 235 ? 4.711 -10.75 -14.062 1 98.81 235 MET A N 1
ATOM 1845 C CA . MET A 1 235 ? 5.492 -11.859 -13.523 1 98.81 235 MET A CA 1
ATOM 1846 C C . MET A 1 235 ? 4.934 -13.203 -13.984 1 98.81 235 MET A C 1
ATOM 1848 O O . MET A 1 235 ? 5.691 -14.109 -14.32 1 98.81 235 MET A O 1
ATOM 1852 N N . MET A 1 236 ? 3.625 -13.305 -13.992 1 98.44 236 MET A N 1
ATOM 1853 C CA . MET A 1 236 ? 2.955 -14.516 -14.445 1 98.44 236 MET A CA 1
ATOM 1854 C C . MET A 1 236 ? 3.336 -14.836 -15.891 1 98.44 236 MET A C 1
ATOM 1856 O O . MET A 1 236 ? 3.73 -15.969 -16.188 1 98.44 236 MET A O 1
ATOM 1860 N N . LEU A 1 237 ? 3.232 -13.828 -16.734 1 97.94 237 LEU A N 1
ATOM 1861 C CA . LEU A 1 237 ? 3.553 -14.008 -18.156 1 97.94 237 LEU A CA 1
ATOM 1862 C C . LEU A 1 237 ? 5.008 -14.422 -18.328 1 97.94 237 LEU A C 1
ATOM 1864 O O . LEU A 1 237 ? 5.316 -15.281 -19.156 1 97.94 237 LEU A O 1
ATOM 1868 N N . GLY A 1 238 ? 5.887 -13.859 -17.531 1 97.44 238 GLY A N 1
ATOM 1869 C CA . GLY A 1 238 ? 7.297 -14.203 -17.594 1 97.44 238 GLY A CA 1
ATOM 1870 C C . GLY A 1 238 ? 7.59 -15.602 -17.094 1 97.44 238 GLY A C 1
ATOM 1871 O O . GLY A 1 238 ? 8.375 -16.328 -17.703 1 97.44 238 GLY A O 1
ATOM 1872 N N . ALA A 1 239 ? 6.965 -15.945 -15.984 1 96.81 239 ALA A N 1
ATOM 1873 C CA . ALA A 1 239 ? 7.238 -17.219 -15.32 1 96.81 239 ALA A CA 1
ATOM 1874 C C . ALA A 1 239 ? 6.672 -18.391 -16.125 1 96.81 239 ALA A C 1
ATOM 1876 O O . ALA A 1 239 ? 7.266 -19.469 -16.156 1 96.81 239 ALA A O 1
ATOM 1877 N N . LEU A 1 240 ? 5.43 -18.203 -16.672 1 93.31 240 LEU A N 1
ATOM 1878 C CA . LEU A 1 240 ? 4.719 -19.297 -17.328 1 93.31 240 LEU A CA 1
ATOM 1879 C C . LEU A 1 240 ? 4.906 -19.219 -18.844 1 93.31 240 LEU A C 1
ATOM 1881 O O . LEU A 1 240 ? 4.035 -19.656 -19.609 1 93.31 240 LEU A O 1
ATOM 1885 N N . LYS A 1 241 ? 5.941 -19.094 -19.25 1 78.56 241 LYS A N 1
ATOM 1886 C CA . LYS A 1 241 ? 6.184 -19.031 -20.688 1 78.56 241 LYS A CA 1
ATOM 1887 C C . LYS A 1 241 ? 5.383 -20.094 -21.422 1 78.56 241 LYS A C 1
ATOM 1889 O O . LYS A 1 241 ? 4.871 -21.031 -20.812 1 78.56 241 LYS A O 1
ATOM 1894 N N . GLY A 1 242 ? 4.711 -19.875 -22.578 1 66.88 242 GLY A N 1
ATOM 1895 C CA . GLY A 1 242 ? 3.807 -20.469 -23.547 1 66.88 242 GLY A CA 1
ATOM 1896 C C . GLY A 1 242 ? 3.678 -21.969 -23.406 1 66.88 242 GLY A C 1
ATOM 1897 O O . GLY A 1 242 ? 2.953 -22.625 -24.156 1 66.88 242 GLY A O 1
ATOM 1898 N N . LYS A 1 243 ? 4.172 -22.594 -22.328 1 75.75 243 LYS A N 1
ATOM 1899 C CA . LYS A 1 243 ? 4.082 -24.047 -22.312 1 75.75 243 LYS A CA 1
ATOM 1900 C C . LYS A 1 243 ? 3.004 -24.516 -21.344 1 75.75 243 LYS A C 1
ATOM 1902 O O . LYS A 1 243 ? 2.924 -25.719 -21.047 1 75.75 243 LYS A O 1
ATOM 1907 N N . PHE A 1 244 ? 2.16 -23.688 -20.891 1 91.75 244 PHE A N 1
ATOM 1908 C CA . PHE A 1 244 ? 1.118 -24.047 -19.938 1 91.75 244 PHE A CA 1
ATOM 1909 C C . PHE A 1 244 ? -0.258 -24 -20.594 1 91.75 244 PHE A C 1
ATOM 1911 O O . PHE A 1 244 ? -0.503 -23.156 -21.453 1 91.75 244 PHE A O 1
ATOM 1918 N N . LYS A 1 245 ? -1.102 -24.953 -20.25 1 94.69 245 LYS A N 1
ATOM 1919 C CA . LYS A 1 245 ? -2.5 -24.906 -20.672 1 94.69 245 LYS A CA 1
ATOM 1920 C C . LYS A 1 245 ? -3.344 -24.094 -19.703 1 94.69 245 LYS A C 1
ATOM 1922 O O . LYS A 1 245 ? -3.545 -24.5 -18.547 1 94.69 245 LYS A O 1
ATOM 1927 N N . PRO A 1 246 ? -3.861 -23.031 -20.188 1 97.19 246 PRO A N 1
ATOM 1928 C CA . PRO A 1 246 ? -4.66 -22.188 -19.297 1 97.19 246 PRO A CA 1
ATOM 1929 C C . PRO A 1 246 ? -6.102 -22.672 -19.156 1 97.19 246 PRO A C 1
ATOM 1931 O O . PRO A 1 246 ? -6.629 -23.328 -20.062 1 97.19 246 PRO A O 1
ATOM 1934 N N . ALA A 1 247 ? -6.684 -22.438 -18.062 1 98.06 247 ALA A N 1
ATOM 1935 C CA . ALA A 1 247 ? -8.109 -22.625 -17.812 1 98.06 247 ALA A CA 1
ATOM 1936 C C . ALA A 1 247 ? -8.688 -21.438 -17.047 1 98.06 247 ALA A C 1
ATOM 1938 O O . ALA A 1 247 ? -8.102 -20.984 -16.062 1 98.06 247 ALA A O 1
ATOM 1939 N N . PHE A 1 248 ? -9.711 -20.859 -17.562 1 98.62 248 PHE A N 1
ATOM 1940 C CA . PHE A 1 248 ? -10.461 -19.828 -16.875 1 98.62 248 PHE A CA 1
ATOM 1941 C C . PHE A 1 248 ? -11.555 -20.438 -16 1 98.62 248 PHE A C 1
ATOM 1943 O O . PHE A 1 248 ? -12.422 -21.156 -16.5 1 98.62 248 PHE A O 1
ATOM 1950 N N . LEU A 1 249 ? -11.555 -20.109 -14.734 1 98.75 249 LEU A N 1
ATOM 1951 C CA . LEU A 1 249 ? -12.398 -20.859 -13.812 1 98.75 249 LEU A CA 1
ATOM 1952 C C . LEU A 1 249 ? -13.5 -19.969 -13.242 1 98.75 249 LEU A C 1
ATOM 1954 O O . LEU A 1 249 ? -14.625 -20.422 -13.039 1 98.75 249 LEU A O 1
ATOM 1958 N N . SER A 1 250 ? -13.148 -18.734 -12.906 1 98.44 250 SER A N 1
ATOM 1959 C CA . SER A 1 250 ? -14.117 -17.859 -12.258 1 98.44 250 SER A CA 1
ATOM 1960 C C . SER A 1 250 ? -13.742 -16.391 -12.453 1 98.44 250 SER A C 1
ATOM 1962 O O . SER A 1 250 ? -12.586 -16.078 -12.727 1 98.44 250 SER A O 1
ATOM 1964 N N . TYR A 1 251 ? -14.664 -15.578 -12.414 1 98.56 251 TYR A N 1
ATOM 1965 C CA . TYR A 1 251 ? -14.57 -14.117 -12.414 1 98.56 251 TYR A CA 1
ATOM 1966 C C . TYR A 1 251 ? -15.68 -13.5 -11.562 1 98.56 251 TYR A C 1
ATOM 1968 O O . TYR A 1 251 ? -16.859 -13.773 -11.789 1 98.56 251 TYR A O 1
ATOM 1976 N N . ALA A 1 252 ? -15.305 -12.758 -10.578 1 98.44 252 ALA A N 1
ATOM 1977 C CA . ALA A 1 252 ? -16.328 -12.172 -9.711 1 98.44 252 ALA A CA 1
ATOM 1978 C C . ALA A 1 252 ? -15.953 -10.742 -9.312 1 98.44 252 ALA A C 1
ATOM 1980 O O . ALA A 1 252 ? -14.789 -10.344 -9.43 1 98.44 252 ALA A O 1
ATOM 1981 N N . GLN A 1 253 ? -16.953 -10.039 -8.852 1 97.75 253 GLN A N 1
ATOM 1982 C CA . GLN A 1 253 ? -16.812 -8.641 -8.461 1 97.75 253 GLN A CA 1
ATOM 1983 C C . GLN A 1 253 ? -16.391 -8.516 -7 1 97.75 253 GLN A C 1
ATOM 1985 O O . GLN A 1 253 ? -16.672 -9.414 -6.191 1 97.75 253 GLN A O 1
ATOM 1990 N N . SER A 1 254 ? -15.742 -7.453 -6.727 1 97.81 254 SER A N 1
ATOM 1991 C CA . SER A 1 254 ? -15.508 -6.934 -5.383 1 97.81 254 SER A CA 1
ATOM 1992 C C . SER A 1 254 ? -15.203 -5.441 -5.414 1 97.81 254 SER A C 1
ATOM 1994 O O . SER A 1 254 ? -14.047 -5.043 -5.598 1 97.81 254 SER A O 1
ATOM 1996 N N . SER A 1 255 ? -16.156 -4.625 -5.156 1 97.38 255 SER A N 1
ATOM 1997 C CA . SER A 1 255 ? -15.969 -3.188 -4.98 1 97.38 255 SER A CA 1
ATOM 1998 C C . SER A 1 255 ? -15.328 -2.562 -6.211 1 97.38 255 SER A C 1
ATOM 2000 O O . SER A 1 255 ? -14.352 -1.813 -6.098 1 97.38 255 SER A O 1
ATOM 2002 N N . GLY A 1 256 ? -15.766 -2.912 -7.367 1 97.69 256 GLY A N 1
ATOM 2003 C CA . GLY A 1 256 ? -15.273 -2.338 -8.609 1 97.69 256 GLY A CA 1
ATOM 2004 C C . GLY A 1 256 ? -14.062 -3.072 -9.164 1 97.69 256 GLY A C 1
ATOM 2005 O O . GLY A 1 256 ? -13.508 -2.676 -10.188 1 97.69 256 GLY A O 1
ATOM 2006 N N . SER A 1 257 ? -13.648 -4.141 -8.547 1 98.38 257 SER A N 1
ATOM 2007 C CA . SER A 1 257 ? -12.5 -4.91 -9 1 98.38 257 SER A CA 1
ATOM 2008 C C . SER A 1 257 ? -12.93 -6.211 -9.672 1 98.38 257 SER A C 1
ATOM 2010 O O . SER A 1 257 ? -13.961 -6.785 -9.312 1 98.38 257 SER A O 1
ATOM 2012 N N . GLY A 1 258 ? -12.227 -6.566 -10.727 1 98.81 258 GLY A N 1
ATOM 2013 C CA . GLY A 1 258 ? -12.414 -7.855 -11.367 1 98.81 258 GLY A CA 1
ATOM 2014 C C . GLY A 1 258 ? -11.484 -8.93 -10.844 1 98.81 258 GLY A C 1
ATOM 2015 O O . GLY A 1 258 ? -10.258 -8.797 -10.938 1 98.81 258 GLY A O 1
ATOM 2016 N N . ASN A 1 259 ? -12.047 -9.992 -10.297 1 98.81 259 ASN A N 1
ATOM 2017 C CA . ASN A 1 259 ? -11.289 -11.039 -9.625 1 98.81 259 ASN A CA 1
ATOM 2018 C C . ASN A 1 259 ? -11.414 -12.375 -10.359 1 98.81 259 ASN A C 1
ATOM 2020 O O . ASN A 1 259 ? -12.461 -13.023 -10.297 1 98.81 259 ASN A O 1
ATOM 2024 N N . ALA A 1 260 ? -10.352 -12.719 -11 1 98.81 260 ALA A N 1
ATOM 2025 C CA . ALA A 1 260 ? -10.344 -13.938 -11.797 1 98.81 260 ALA A CA 1
ATOM 2026 C C . ALA A 1 260 ? -9.578 -15.055 -11.086 1 98.81 260 ALA A C 1
ATOM 2028 O O . ALA A 1 260 ? -8.656 -14.789 -10.32 1 98.81 260 ALA A O 1
ATOM 2029 N N . VAL A 1 261 ? -10 -16.234 -11.289 1 98.94 261 VAL A N 1
ATOM 2030 C CA . VAL A 1 261 ? -9.266 -17.453 -10.93 1 98.94 261 VAL A CA 1
ATOM 2031 C C . VAL A 1 261 ? -8.938 -18.25 -12.188 1 98.94 261 VAL A C 1
ATOM 2033 O O . VAL A 1 261 ? -9.828 -18.594 -12.961 1 98.94 261 VAL A O 1
ATOM 2036 N N . MET A 1 262 ? -7.691 -18.422 -12.43 1 98.81 262 MET A N 1
ATOM 2037 C CA . MET A 1 262 ? -7.219 -19.188 -13.57 1 98.81 262 MET A CA 1
ATOM 2038 C C . MET A 1 262 ? -6.152 -20.203 -13.148 1 98.81 262 MET A C 1
ATOM 2040 O O . MET A 1 262 ? -5.465 -20 -12.148 1 98.81 262 MET A O 1
ATOM 2044 N N . THR A 1 263 ? -6.043 -21.266 -13.891 1 98.62 263 THR A N 1
ATOM 2045 C CA . THR A 1 263 ? 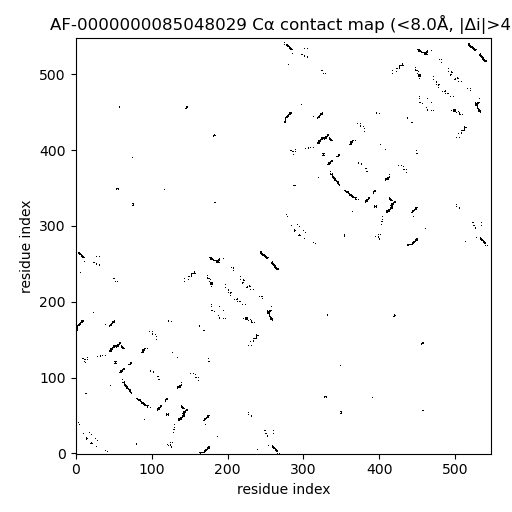-4.945 -22.219 -13.711 1 98.62 263 THR A CA 1
ATOM 2046 C C . THR A 1 263 ? -4.141 -22.359 -15 1 98.62 263 THR A C 1
ATOM 2048 O O . THR A 1 263 ? -4.645 -22.078 -16.094 1 98.62 263 THR A O 1
ATOM 2051 N N . PHE A 1 264 ? -2.963 -22.703 -14.812 1 97.5 264 PHE A N 1
ATOM 2052 C CA . PHE A 1 264 ? -2.016 -22.984 -15.883 1 97.5 264 PHE A CA 1
ATOM 2053 C C . PHE A 1 264 ? -1.299 -24.297 -15.641 1 97.5 264 PHE A C 1
ATOM 2055 O O . PHE A 1 264 ? -0.353 -24.359 -14.852 1 97.5 264 PHE A O 1
ATOM 2062 N N . LYS A 1 265 ? -1.699 -25.328 -16.312 1 95.69 265 LYS A N 1
ATOM 2063 C CA . LYS A 1 265 ? -1.165 -26.656 -16.078 1 95.69 265 LYS A CA 1
ATOM 2064 C C . LYS A 1 265 ? 0.002 -26.953 -17.016 1 95.69 265 LYS A C 1
ATOM 2066 O O . LYS A 1 265 ? -0.049 -26.625 -18.203 1 95.69 265 LYS A O 1
ATOM 2071 N N . ASN A 1 266 ? 0.997 -27.547 -16.469 1 90.81 266 ASN A N 1
ATOM 2072 C CA . ASN A 1 266 ? 2.148 -27.953 -17.266 1 90.81 266 ASN A CA 1
ATOM 2073 C C . ASN A 1 266 ? 1.807 -29.109 -18.203 1 90.81 266 ASN A C 1
ATOM 2075 O O . ASN A 1 266 ? 1.358 -30.172 -17.734 1 90.81 266 ASN A O 1
ATOM 2079 N N . GLU A 1 267 ? 1.868 -28.984 -19.453 1 80.94 267 GLU A N 1
ATOM 2080 C CA . GLU A 1 267 ? 1.508 -30.016 -20.438 1 80.94 267 GLU A CA 1
ATOM 2081 C C . GLU A 1 267 ? 2.668 -30.969 -20.688 1 80.94 267 GLU A C 1
ATOM 2083 O O . GLU A 1 267 ? 2.475 -32.062 -21.234 1 80.94 267 GLU A O 1
ATOM 2088 N N . GLU A 1 268 ? 3.846 -30.562 -20.531 1 64.06 268 GLU A N 1
ATOM 2089 C CA . GLU A 1 268 ? 4.918 -31.531 -20.781 1 64.06 268 GLU A CA 1
ATOM 2090 C C . GLU A 1 268 ? 4.742 -32.781 -19.938 1 64.06 268 GLU A C 1
ATOM 2092 O O . GLU A 1 268 ? 5.035 -33.906 -20.391 1 64.06 268 GLU A O 1
ATOM 2097 N N . LYS A 1 269 ? 4.34 -32.844 -18.766 1 58.81 269 LYS A N 1
ATOM 2098 C CA . LYS A 1 269 ? 4.195 -34.062 -18 1 58.81 269 LYS A CA 1
ATOM 2099 C C . LYS A 1 269 ? 2.859 -34.75 -18.297 1 58.81 269 LYS A C 1
ATOM 2101 O O . LYS A 1 269 ? 2.605 -35.875 -17.828 1 58.81 269 LYS A O 1
ATOM 2106 N N . LEU A 1 270 ? 1.965 -34.062 -18.828 1 48.94 270 LEU A N 1
ATOM 2107 C CA . LEU A 1 270 ? 0.782 -34.812 -19.219 1 48.94 270 LEU A CA 1
ATOM 2108 C C . LEU A 1 270 ? 1.133 -35.875 -20.281 1 48.94 270 LEU A C 1
ATOM 2110 O O . LEU A 1 270 ? 0.511 -36.938 -20.328 1 48.94 270 LEU A O 1
ATOM 2114 N N . GLN A 1 271 ? 2.105 -35.594 -21.109 1 44.12 271 GLN A N 1
ATOM 2115 C CA . GLN A 1 271 ? 2.357 -36.594 -22.156 1 44.12 271 GLN A CA 1
ATOM 2116 C C . GLN A 1 271 ? 3.098 -37.781 -21.594 1 44.12 271 GLN A C 1
ATOM 2118 O O . GLN A 1 271 ? 3.039 -38.875 -22.172 1 44.12 271 GLN A O 1
ATOM 2123 N N . GLY A 1 272 ? 3.846 -37.625 -20.578 1 39.97 272 GLY A N 1
ATOM 2124 C CA . GLY A 1 272 ? 4.562 -38.844 -20.25 1 39.97 272 GLY A CA 1
ATOM 2125 C C . GLY A 1 272 ? 3.68 -39.906 -19.625 1 39.97 272 GLY A C 1
ATOM 2126 O O . GLY A 1 272 ? 4.141 -41.031 -19.328 1 39.97 272 GLY A O 1
ATOM 2127 N N . SER A 1 273 ? 2.672 -39.531 -18.922 1 37.5 273 SER A N 1
ATOM 2128 C CA . SER A 1 273 ? 1.914 -40.656 -18.375 1 37.5 273 SER A CA 1
ATOM 2129 C C . SER A 1 273 ? 1.171 -41.406 -19.484 1 37.5 273 SER A C 1
ATOM 2131 O O . SER A 1 273 ? 0.38 -42.281 -19.188 1 37.5 273 SER A O 1
ATOM 2133 N N . ILE A 1 274 ? 1.296 -41 -20.734 1 32.78 274 ILE A N 1
ATOM 2134 C CA . ILE A 1 274 ? 0.712 -41.969 -21.672 1 32.78 274 ILE A CA 1
ATOM 2135 C C . ILE A 1 274 ? 1.76 -43 -22.062 1 32.78 274 ILE A C 1
ATOM 2137 O O . ILE A 1 274 ? 2.904 -42.656 -22.359 1 32.78 274 ILE A O 1
ATOM 2141 N N . MET B 1 1 ? -9.156 29.625 16.547 1 63.47 1 MET B N 1
ATOM 2142 C CA . MET B 1 1 ? -8.82 28.531 15.633 1 63.47 1 MET B CA 1
ATOM 2143 C C . MET B 1 1 ? -7.723 27.656 16.219 1 63.47 1 MET B C 1
ATOM 2145 O O . MET B 1 1 ? -6.777 28.156 16.828 1 63.47 1 MET B O 1
ATOM 2149 N N . THR B 1 2 ? -8.086 26.391 16.328 1 86.5 2 THR B N 1
ATOM 2150 C CA . THR B 1 2 ? -7.375 25.469 17.203 1 86.5 2 THR B CA 1
ATOM 2151 C C . THR B 1 2 ? -6.27 24.75 16.438 1 86.5 2 THR B C 1
ATOM 2153 O O . THR B 1 2 ? -5.254 24.359 17.016 1 86.5 2 THR B O 1
ATOM 2156 N N . ILE B 1 3 ? -6.359 24.797 15.078 1 95.12 3 ILE B N 1
ATOM 2157 C CA . ILE B 1 3 ? -5.168 24.328 14.375 1 95.12 3 ILE B CA 1
ATOM 2158 C C . ILE B 1 3 ? -4.152 25.469 14.273 1 95.12 3 ILE B C 1
ATOM 2160 O O . ILE B 1 3 ? -4.32 26.391 13.484 1 95.12 3 ILE B O 1
ATOM 2164 N N . GLU B 1 4 ? -3.191 25.328 15.023 1 95.44 4 GLU B N 1
ATOM 2165 C CA . GLU B 1 4 ? -2.213 26.406 15.141 1 95.44 4 GLU B CA 1
ATOM 2166 C C . GLU B 1 4 ? -1.188 26.344 14.016 1 95.44 4 GLU B C 1
ATOM 2168 O O . GLU B 1 4 ? -0.641 27.375 13.609 1 95.44 4 GLU B O 1
ATOM 2173 N N . LEU B 1 5 ? -0.963 25.156 13.547 1 97.19 5 LEU B N 1
ATOM 2174 C CA . LEU B 1 5 ? 0.057 24.938 12.523 1 97.19 5 LEU B CA 1
ATOM 2175 C C . LEU B 1 5 ? -0.283 23.719 11.672 1 97.19 5 LEU B C 1
ATOM 2177 O O . LEU B 1 5 ? -0.585 22.656 12.195 1 97.19 5 LEU B O 1
ATOM 2181 N N . GLY B 1 6 ? -0.396 23.922 10.398 1 98 6 GLY B N 1
ATOM 2182 C CA . GLY B 1 6 ? -0.372 22.828 9.438 1 98 6 GLY B CA 1
ATOM 2183 C C . GLY B 1 6 ? 1.007 22.578 8.859 1 98 6 GLY B C 1
ATOM 2184 O O . GLY B 1 6 ? 1.79 23.516 8.672 1 98 6 GLY B O 1
ATOM 2185 N N . VAL B 1 7 ? 1.315 21.344 8.586 1 98.88 7 VAL B N 1
ATOM 2186 C CA . VAL B 1 7 ? 2.619 21 8.023 1 98.88 7 VAL B CA 1
ATOM 2187 C C . VAL B 1 7 ? 2.447 19.984 6.91 1 98.88 7 VAL B C 1
ATOM 2189 O O . VAL B 1 7 ? 1.896 18.906 7.129 1 98.88 7 VAL B O 1
ATOM 2192 N N . LEU B 1 8 ? 2.766 20.312 5.684 1 98.88 8 LEU B N 1
ATOM 2193 C CA . LEU B 1 8 ? 3.053 19.297 4.684 1 98.88 8 LEU B CA 1
ATOM 2194 C C . LEU B 1 8 ? 4.469 18.75 4.848 1 98.88 8 LEU B C 1
ATOM 2196 O O . LEU B 1 8 ? 5.441 19.5 4.672 1 98.88 8 LEU B O 1
ATOM 2200 N N . ALA B 1 9 ? 4.605 17.531 5.188 1 98.88 9 ALA B N 1
ATOM 2201 C CA . ALA B 1 9 ? 5.906 16.969 5.551 1 98.88 9 ALA B CA 1
ATOM 2202 C C . ALA B 1 9 ? 6.293 15.836 4.613 1 98.88 9 ALA B C 1
ATOM 2204 O O . ALA B 1 9 ? 5.457 15 4.258 1 98.88 9 ALA B O 1
ATOM 2205 N N . ALA B 1 10 ? 7.535 15.836 4.246 1 98.12 10 ALA B N 1
ATOM 2206 C CA . ALA B 1 10 ? 8.102 14.719 3.504 1 98.12 10 ALA B CA 1
ATOM 2207 C C . ALA B 1 10 ? 8.453 13.562 4.441 1 98.12 10 ALA B C 1
ATOM 2209 O O . ALA B 1 10 ? 8.781 13.781 5.609 1 98.12 10 ALA B O 1
ATOM 2210 N N . HIS B 1 11 ? 8.359 12.312 3.908 1 98.38 11 HIS B N 1
ATOM 2211 C CA . HIS B 1 11 ? 8.703 11.148 4.719 1 98.38 11 HIS B CA 1
ATOM 2212 C C . HIS B 1 11 ? 9.602 10.188 3.953 1 98.38 11 HIS B C 1
ATOM 2214 O O . HIS B 1 11 ? 9.523 8.977 4.137 1 98.38 11 HIS B O 1
ATOM 2220 N N . VAL B 1 12 ? 10.406 10.734 3.074 1 97.19 12 VAL B N 1
ATOM 2221 C CA . VAL B 1 12 ? 11.305 9.898 2.283 1 97.19 12 VAL B CA 1
ATOM 2222 C C . VAL B 1 12 ? 12.047 8.922 3.197 1 97.19 12 VAL B C 1
ATOM 2224 O O . VAL B 1 12 ? 12.578 9.32 4.238 1 97.19 12 VAL B O 1
ATOM 2227 N N . PRO B 1 13 ? 12.125 7.664 2.799 1 97.31 13 PRO B N 1
ATOM 2228 C CA . PRO B 1 13 ? 12.727 6.668 3.684 1 97.31 13 PRO B CA 1
ATOM 2229 C C . PRO B 1 13 ? 14.172 7.008 4.055 1 97.31 13 PRO B C 1
ATOM 2231 O O . PRO B 1 13 ? 14.602 6.742 5.18 1 97.31 13 PRO B O 1
ATOM 2234 N N . SER B 1 14 ? 14.867 7.648 3.221 1 97.31 14 SER B N 1
ATOM 2235 C CA . SER B 1 14 ? 16.297 7.902 3.395 1 97.31 14 SER B CA 1
ATOM 2236 C C . SER B 1 14 ? 16.547 8.859 4.555 1 97.31 14 SER B C 1
ATOM 2238 O O . SER B 1 14 ? 17.688 8.977 5.031 1 97.31 14 SER B O 1
ATOM 2240 N N . ILE B 1 15 ? 15.516 9.531 4.98 1 98.12 15 ILE B N 1
ATOM 2241 C CA . ILE B 1 15 ? 15.781 10.5 6.043 1 98.12 15 ILE B CA 1
ATOM 2242 C C . ILE B 1 15 ? 15.383 9.914 7.391 1 98.12 15 ILE B C 1
ATOM 2244 O O . ILE B 1 15 ? 15.43 10.594 8.414 1 98.12 15 ILE B O 1
ATOM 2248 N N . CYS B 1 16 ? 15 8.625 7.406 1 98.19 16 CYS B N 1
ATOM 2249 C CA . CYS B 1 16 ? 14.602 8.008 8.672 1 98.19 16 CYS B CA 1
ATOM 2250 C C . CYS B 1 16 ? 15.711 8.117 9.703 1 98.19 16 CYS B C 1
ATOM 2252 O O . CYS B 1 16 ? 15.445 8.383 10.883 1 98.19 16 CYS B O 1
ATOM 2254 N N . HIS B 1 17 ? 16.938 7.859 9.227 1 97.19 17 HIS B N 1
ATOM 2255 C CA . HIS B 1 17 ? 18.109 8.008 10.062 1 97.19 17 HIS B CA 1
ATOM 2256 C C . HIS B 1 17 ? 18.969 9.195 9.625 1 97.19 17 HIS B C 1
ATOM 2258 O O . HIS B 1 17 ? 19.516 9.195 8.523 1 97.19 17 HIS B O 1
ATOM 2264 N N . ARG B 1 18 ? 19.094 10.148 10.508 1 95.75 18 ARG B N 1
ATOM 2265 C CA . ARG B 1 18 ? 19.719 11.43 10.195 1 95.75 18 ARG B CA 1
ATOM 2266 C C . ARG B 1 18 ? 21.125 11.211 9.617 1 95.75 18 ARG B C 1
ATOM 2268 O O . ARG B 1 18 ? 21.547 11.938 8.719 1 95.75 18 ARG B O 1
ATOM 2275 N N . GLU B 1 19 ? 21.812 10.203 10.102 1 95.75 19 GLU B N 1
ATOM 2276 C CA . GLU B 1 19 ? 23.203 9.969 9.695 1 95.75 19 GLU B CA 1
ATOM 2277 C C . GLU B 1 19 ? 23.281 9.469 8.258 1 95.75 19 GLU B C 1
ATOM 2279 O O . GLU B 1 19 ? 24.359 9.477 7.652 1 95.75 19 GLU B O 1
ATOM 2284 N N . ASN B 1 20 ? 22.188 9.031 7.688 1 95.75 20 ASN B N 1
ATOM 2285 C CA . ASN B 1 20 ? 22.188 8.438 6.355 1 95.75 20 ASN B CA 1
ATOM 2286 C C . ASN B 1 20 ? 21.594 9.383 5.316 1 95.75 20 ASN B C 1
ATOM 2288 O O . ASN B 1 20 ? 21.453 9.023 4.148 1 95.75 20 ASN B O 1
ATOM 2292 N N . VAL B 1 21 ? 21.266 10.602 5.711 1 97.38 21 VAL B N 1
ATOM 2293 C CA . VAL B 1 21 ? 20.578 11.523 4.816 1 97.38 21 VAL B CA 1
ATOM 2294 C C . VAL B 1 21 ? 21.531 11.992 3.723 1 97.38 21 VAL B C 1
ATOM 2296 O O . VAL B 1 21 ? 22.609 12.531 4.016 1 97.38 21 VAL B O 1
ATOM 2299 N N . PRO B 1 22 ? 21.141 11.773 2.539 1 97.56 22 PRO B N 1
ATOM 2300 C CA . PRO B 1 22 ? 22 12.305 1.479 1 97.56 22 PRO B CA 1
ATOM 2301 C C . PRO B 1 22 ? 22.047 13.828 1.463 1 97.56 22 PRO B C 1
ATOM 2303 O O . PRO B 1 22 ? 21.109 14.484 1.925 1 97.56 22 PRO B O 1
ATOM 2306 N N . GLU B 1 23 ? 23.047 14.352 0.884 1 97.62 23 GLU B N 1
ATOM 2307 C CA . GLU B 1 23 ? 23.281 15.797 0.862 1 97.62 23 GLU B CA 1
ATOM 2308 C C . GLU B 1 23 ? 22.094 16.531 0.242 1 97.62 23 GLU B C 1
ATOM 2310 O O . GLU B 1 23 ? 21.656 17.562 0.761 1 97.62 23 GLU B O 1
ATOM 2315 N N . PHE B 1 24 ? 21.578 15.938 -0.783 1 97.75 24 PH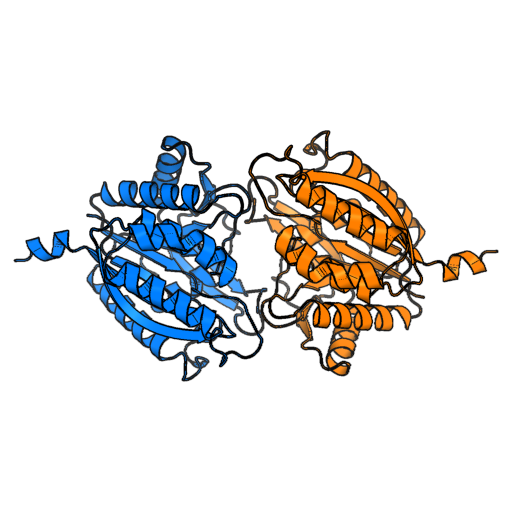E B N 1
ATOM 2316 C CA . PHE B 1 24 ? 20.547 16.625 -1.548 1 97.75 24 PHE B CA 1
ATOM 2317 C C . PHE B 1 24 ? 19.203 16.578 -0.816 1 97.75 24 PHE B C 1
ATOM 2319 O O . PHE B 1 24 ? 18.219 17.156 -1.287 1 97.75 24 PHE B O 1
ATOM 2326 N N . GLN B 1 25 ? 19.109 15.969 0.384 1 98.25 25 GLN B N 1
ATOM 2327 C CA . GLN B 1 25 ? 17.875 15.898 1.158 1 98.25 25 GLN B CA 1
ATOM 2328 C C . GLN B 1 25 ? 18.047 16.562 2.525 1 98.25 25 GLN B C 1
ATOM 2330 O O . GLN B 1 25 ? 17.125 16.562 3.334 1 98.25 25 GLN B O 1
ATOM 2335 N N . TRP B 1 26 ? 19.172 17.141 2.795 1 97.81 26 TRP B N 1
ATOM 2336 C CA . TRP B 1 26 ? 19.469 17.719 4.102 1 97.81 26 TRP B CA 1
ATOM 2337 C C . TRP B 1 26 ? 18.562 18.922 4.375 1 97.81 26 TRP B C 1
ATOM 2339 O O . TRP B 1 26 ? 18.25 19.219 5.527 1 97.81 26 TRP B O 1
ATOM 2349 N N . ASP B 1 27 ? 18.266 19.594 3.299 1 98.06 27 ASP B N 1
ATOM 2350 C CA . ASP B 1 27 ? 17.406 20.766 3.488 1 98.06 27 ASP B CA 1
ATOM 2351 C C . ASP B 1 27 ? 16.047 20.344 4.062 1 98.06 27 ASP B C 1
ATOM 2353 O O . ASP B 1 27 ? 15.461 21.078 4.855 1 98.06 27 ASP B O 1
ATOM 2357 N N . ILE B 1 28 ? 15.531 19.156 3.676 1 98.25 28 ILE B N 1
ATOM 2358 C CA . ILE B 1 28 ? 14.281 18.641 4.227 1 98.25 28 ILE B CA 1
ATOM 2359 C C . ILE B 1 28 ? 14.406 18.5 5.742 1 98.25 28 ILE B C 1
ATOM 2361 O O . ILE B 1 28 ? 13.57 19.016 6.492 1 98.25 28 ILE B O 1
ATOM 2365 N N . VAL B 1 29 ? 15.445 17.875 6.164 1 98 29 VAL B N 1
ATOM 2366 C CA . VAL B 1 29 ? 15.641 17.547 7.574 1 98 29 VAL B CA 1
ATOM 2367 C C . VAL B 1 29 ? 15.844 18.828 8.375 1 98 29 VAL B C 1
ATOM 2369 O O . VAL B 1 29 ? 15.328 18.969 9.484 1 98 29 VAL B O 1
ATOM 2372 N N . LYS B 1 30 ? 16.562 19.781 7.832 1 98.44 30 LYS B N 1
ATOM 2373 C CA . LYS B 1 30 ? 16.781 21.078 8.484 1 98.44 30 LYS B CA 1
ATOM 2374 C C . LYS B 1 30 ? 15.453 21.812 8.695 1 98.44 30 LYS B C 1
ATOM 2376 O O . LYS B 1 30 ? 15.219 22.375 9.766 1 98.44 30 LYS B O 1
ATOM 2381 N N . LYS B 1 31 ? 14.656 21.797 7.672 1 98.81 31 LYS B N 1
ATOM 2382 C CA . LYS B 1 31 ? 13.375 22.484 7.785 1 98.81 31 LYS B CA 1
ATOM 2383 C C . LYS B 1 31 ? 12.453 21.766 8.758 1 98.81 31 LYS B C 1
ATOM 2385 O O . LYS B 1 31 ? 11.695 22.406 9.492 1 98.81 31 LYS B O 1
ATOM 2390 N N . LEU B 1 32 ? 12.477 20.422 8.781 1 98.81 32 LEU B N 1
ATOM 2391 C CA . LEU B 1 32 ? 11.688 19.672 9.758 1 98.81 32 LEU B CA 1
ATOM 2392 C C . LEU B 1 32 ? 12.133 19.984 11.18 1 98.81 32 LEU B C 1
ATOM 2394 O O . LEU B 1 32 ? 11.305 20.125 12.078 1 98.81 32 LEU B O 1
ATOM 2398 N N . ASP B 1 33 ? 13.43 20.156 11.344 1 98.62 33 ASP B N 1
ATOM 2399 C CA . ASP B 1 33 ? 13.961 20.547 12.648 1 98.62 33 ASP B CA 1
ATOM 2400 C C . ASP B 1 33 ? 13.453 21.938 13.047 1 98.62 33 ASP B C 1
ATOM 2402 O O . ASP B 1 33 ? 13.102 22.156 14.211 1 98.62 33 ASP B O 1
ATOM 2406 N N . ASP B 1 34 ? 13.5 22.828 12.078 1 98.69 34 ASP B N 1
ATOM 2407 C CA . ASP B 1 34 ? 13 24.172 12.344 1 98.69 34 ASP B CA 1
ATOM 2408 C C . ASP B 1 34 ? 11.531 24.141 12.773 1 98.69 34 ASP B C 1
ATOM 2410 O O . ASP B 1 34 ? 11.133 24.844 13.703 1 98.69 34 ASP B O 1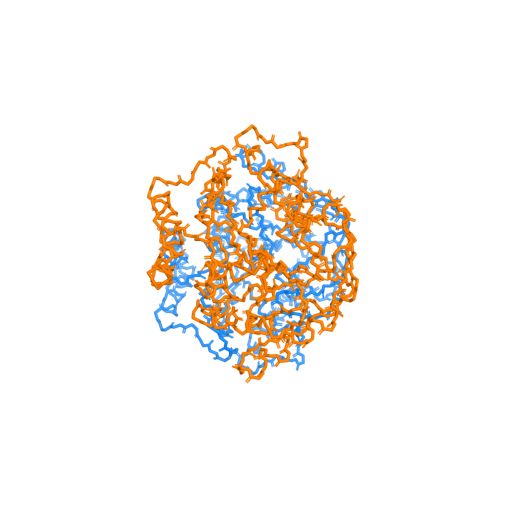
ATOM 2414 N N . ILE B 1 35 ? 10.766 23.359 12.109 1 98.81 35 ILE B N 1
ATOM 2415 C CA . ILE B 1 35 ? 9.344 23.219 12.43 1 98.81 35 ILE B CA 1
ATOM 2416 C C . ILE B 1 35 ? 9.188 22.609 13.82 1 98.81 35 ILE B C 1
ATOM 2418 O O . ILE B 1 35 ? 8.273 22.984 14.562 1 98.81 35 ILE B O 1
ATOM 2422 N N . SER B 1 36 ? 10.055 21.625 14.094 1 98.69 36 SER B N 1
ATOM 2423 C CA . SER B 1 36 ? 10.055 21.031 15.43 1 98.69 36 SER B CA 1
ATOM 2424 C C . SER B 1 36 ? 10.164 22.109 16.516 1 98.69 36 SER B C 1
ATOM 2426 O O . SER B 1 36 ? 9.484 22.031 17.531 1 98.69 36 SER B O 1
ATOM 2428 N N . GLY B 1 37 ? 11.078 23.078 16.312 1 98.25 37 GLY B N 1
ATOM 2429 C CA . GLY B 1 37 ? 11.203 24.203 17.234 1 98.25 37 GLY B CA 1
ATOM 2430 C C . GLY B 1 37 ? 9.914 24.984 17.375 1 98.25 37 GLY B C 1
ATOM 2431 O O . GLY B 1 37 ? 9.531 25.359 18.484 1 98.25 37 GLY B O 1
ATOM 2432 N N . GLN B 1 38 ? 9.219 25.188 16.281 1 97.81 38 GLN B N 1
ATOM 2433 C CA . GLN B 1 38 ? 7.941 25.891 16.297 1 97.81 38 GLN B CA 1
ATOM 2434 C C . GLN B 1 38 ? 6.891 25.109 17.078 1 97.81 38 GLN B C 1
ATOM 2436 O O . GLN B 1 38 ? 6.121 25.688 17.844 1 97.81 38 GLN B O 1
ATOM 2441 N N . ILE B 1 39 ? 6.891 23.828 16.859 1 98.5 39 ILE B N 1
ATOM 2442 C CA . ILE B 1 39 ? 5.93 22.969 17.531 1 98.5 39 ILE B CA 1
ATOM 2443 C C . ILE B 1 39 ? 6.188 23 19.031 1 98.5 39 ILE B C 1
ATOM 2445 O O . ILE B 1 39 ? 5.246 23.094 19.828 1 98.5 39 ILE B O 1
ATOM 2449 N N . LYS B 1 40 ? 7.391 22.969 19.391 1 97.25 40 LYS B N 1
ATOM 2450 C CA . LYS B 1 40 ? 7.754 23.031 20.812 1 97.25 40 LYS B CA 1
ATOM 2451 C C . LYS B 1 40 ? 7.27 24.328 21.453 1 97.25 40 LYS B C 1
ATOM 2453 O O . LYS B 1 40 ? 6.746 24.328 22.562 1 97.25 40 LYS B O 1
ATOM 2458 N N . GLU B 1 41 ? 7.422 25.391 20.734 1 96.62 41 GLU B N 1
ATOM 2459 C CA . GLU B 1 41 ? 7.016 26.688 21.234 1 96.62 41 GLU B CA 1
ATOM 2460 C C . GLU B 1 41 ? 5.496 26.797 21.359 1 96.62 41 GLU B C 1
ATOM 2462 O O . GLU B 1 41 ? 4.98 27.422 22.281 1 96.62 41 GLU B O 1
ATOM 2467 N N . LEU B 1 42 ? 4.82 26.172 20.484 1 95.69 42 LEU B N 1
ATOM 2468 C CA . LEU B 1 42 ? 3.361 26.203 20.438 1 95.69 42 LEU B CA 1
ATOM 2469 C C . LEU B 1 42 ? 2.766 25.391 21.594 1 95.69 42 LEU B C 1
ATOM 2471 O O . LEU B 1 42 ? 1.648 25.656 22.031 1 95.69 42 LEU B O 1
ATOM 2475 N N . LYS B 1 43 ? 3.482 24.391 22.062 1 96.25 43 LYS B N 1
ATOM 2476 C CA . LYS B 1 43 ? 3.014 23.469 23.094 1 96.25 43 LYS B CA 1
ATOM 2477 C C . LYS B 1 43 ? 1.623 22.938 22.766 1 96.25 43 LYS B C 1
ATOM 2479 O O . LYS B 1 43 ? 0.701 23.047 23.578 1 96.25 43 LYS B O 1
ATOM 2484 N N . PRO B 1 44 ? 1.498 22.344 21.609 1 98.12 44 PRO B N 1
ATOM 2485 C CA . PRO B 1 44 ? 0.171 21.859 21.219 1 98.12 44 PRO B CA 1
ATOM 2486 C C . PRO B 1 44 ? -0.342 20.75 22.141 1 98.12 44 PRO B C 1
ATOM 2488 O O . PRO B 1 44 ? 0.453 20.047 22.766 1 98.12 44 PRO B O 1
ATOM 2491 N N . ASP B 1 45 ? -1.644 20.625 22.219 1 98.19 45 ASP B N 1
ATOM 2492 C CA . ASP B 1 45 ? -2.289 19.578 22.984 1 98.19 45 ASP B CA 1
ATOM 2493 C C . ASP B 1 45 ? -2.191 18.234 22.266 1 98.19 45 ASP B C 1
ATOM 2495 O O . ASP B 1 45 ? -2.182 17.172 22.906 1 98.19 45 ASP B O 1
ATOM 2499 N N . ALA B 1 46 ? -2.119 18.234 20.922 1 98.62 46 ALA B N 1
ATOM 2500 C CA . ALA B 1 46 ? -1.998 17.016 20.125 1 98.62 46 ALA B CA 1
ATOM 2501 C C . ALA B 1 46 ? -1.519 17.312 18.719 1 98.62 46 ALA B C 1
ATOM 2503 O O . ALA B 1 46 ? -1.65 18.453 18.234 1 98.62 46 ALA B O 1
ATOM 2504 N N . VAL B 1 47 ? -0.953 16.359 18.109 1 98.81 47 VAL B N 1
ATOM 2505 C CA . VAL B 1 47 ? -0.633 16.344 16.688 1 98.81 47 VAL B CA 1
ATOM 2506 C C . VAL B 1 47 ? -1.559 15.359 15.961 1 98.81 47 VAL B C 1
ATOM 2508 O O . VAL B 1 47 ? -1.694 14.203 16.375 1 98.81 47 VAL B O 1
ATOM 2511 N N . VAL B 1 48 ? -2.264 15.836 15 1 98.88 48 VAL B N 1
ATOM 2512 C CA . VAL B 1 48 ? -2.977 14.984 14.055 1 98.88 48 VAL B CA 1
ATOM 2513 C C . VAL B 1 48 ? -2.131 14.773 12.805 1 98.88 48 VAL B C 1
ATOM 2515 O O . VAL B 1 48 ? -1.566 15.727 12.266 1 98.88 48 VAL B O 1
ATOM 2518 N N . ILE B 1 49 ? -2.006 13.516 12.375 1 98.94 49 ILE B N 1
ATOM 2519 C CA . ILE B 1 49 ? -1.174 13.258 11.203 1 98.94 49 ILE B CA 1
ATOM 2520 C C . ILE B 1 49 ? -1.897 12.305 10.25 1 98.94 49 ILE B C 1
ATOM 2522 O O . ILE B 1 49 ? -2.52 11.336 10.688 1 98.94 49 ILE B O 1
ATOM 2526 N N . VAL B 1 50 ? -1.974 12.648 8.984 1 98.94 50 VAL B N 1
ATOM 2527 C CA . VAL B 1 50 ? -2.4 11.719 7.949 1 98.94 50 VAL B CA 1
ATOM 2528 C C . VAL B 1 50 ? -1.183 11.203 7.18 1 98.94 50 VAL B C 1
ATOM 2530 O O . VAL B 1 50 ? -0.318 11.992 6.781 1 98.94 50 VAL B O 1
ATOM 2533 N N . SER B 1 51 ? -1.104 9.906 7.023 1 98.75 51 SER B N 1
ATOM 2534 C CA . SER B 1 51 ? 0.013 9.289 6.32 1 98.75 51 SER B CA 1
ATOM 2535 C C . SER B 1 51 ? -0.435 8.688 4.992 1 98.75 51 SER B C 1
ATOM 2537 O O . SER B 1 51 ? -1.406 7.926 4.941 1 98.75 51 SER B O 1
ATOM 2539 N N . CYS B 1 52 ? 0.337 8.93 3.938 1 98.38 52 CYS B N 1
ATOM 2540 C CA . CYS B 1 52 ? 0.07 8.32 2.637 1 98.38 52 CYS B CA 1
ATOM 2541 C C . CYS B 1 52 ? 0.366 6.828 2.658 1 98.38 52 CYS B C 1
ATOM 2543 O O . CYS B 1 52 ? -0.021 6.102 1.74 1 98.38 52 CYS B O 1
ATOM 2545 N N . HIS B 1 53 ? 0.933 6.375 3.758 1 97.94 53 HIS B N 1
ATOM 2546 C CA . HIS B 1 53 ? 1.301 4.965 3.787 1 97.94 53 HIS B CA 1
ATOM 2547 C C . HIS B 1 53 ? 0.402 4.18 4.734 1 97.94 53 HIS B C 1
ATOM 2549 O O . HIS B 1 53 ? 0.543 2.963 4.867 1 97.94 53 HIS B O 1
ATOM 2555 N N . TRP B 1 54 ? -0.469 4.797 5.465 1 98.25 54 TRP B N 1
ATOM 2556 C CA . TRP B 1 54 ? -1.609 4.07 6.012 1 98.25 54 TRP B CA 1
ATOM 2557 C C . TRP B 1 54 ? -2.789 4.102 5.047 1 98.25 54 TRP B C 1
ATOM 2559 O O . TRP B 1 54 ? -3.723 4.887 5.223 1 98.25 54 TRP B O 1
ATOM 2569 N N . GLN B 1 55 ? -2.742 3.211 4.125 1 97.69 55 GLN B N 1
ATOM 2570 C CA . GLN B 1 55 ? -3.773 3.117 3.098 1 97.69 55 GLN B CA 1
ATOM 2571 C C . GLN B 1 55 ? -4.883 2.16 3.52 1 97.69 55 GLN B C 1
ATOM 2573 O O . GLN B 1 55 ? -4.629 0.981 3.777 1 97.69 55 GLN B O 1
ATOM 2578 N N . SER B 1 56 ? -6.035 2.707 3.633 1 97.75 56 SER B N 1
ATOM 2579 C CA . SER B 1 56 ? -7.211 1.881 3.875 1 97.75 56 SER B CA 1
ATOM 2580 C C . SER B 1 56 ? -8 1.657 2.59 1 97.75 56 SER B C 1
ATOM 2582 O O . SER B 1 56 ? -7.922 2.459 1.657 1 97.75 56 SER B O 1
ATOM 2584 N N . THR B 1 57 ? -8.789 0.641 2.541 1 96.44 57 THR B N 1
ATOM 2585 C CA . THR B 1 57 ? -9.461 0.282 1.299 1 96.44 57 THR B CA 1
ATOM 2586 C C . THR B 1 57 ? -10.812 0.978 1.199 1 96.44 57 THR B C 1
ATOM 2588 O O . THR B 1 57 ? -11.102 1.656 0.21 1 96.44 57 THR B O 1
ATOM 2591 N N . PHE B 1 58 ? -11.656 0.935 2.291 1 96.5 58 PHE B N 1
ATOM 2592 C CA . PHE B 1 58 ? -13.055 1.308 2.094 1 96.5 58 PHE B CA 1
ATOM 2593 C C . PHE B 1 58 ? -13.461 2.42 3.053 1 96.5 58 PHE B C 1
ATOM 2595 O O . PHE B 1 58 ? -14.398 3.174 2.779 1 96.5 58 PHE B O 1
ATOM 2602 N N . HIS B 1 59 ? -12.812 2.424 4.238 1 98 59 HIS B N 1
ATOM 2603 C CA . HIS B 1 59 ? -13.195 3.357 5.293 1 98 59 HIS B CA 1
ATOM 2604 C C . HIS B 1 59 ? -12.039 4.27 5.668 1 98 59 HIS B C 1
ATOM 2606 O O . HIS B 1 59 ? -10.875 3.895 5.516 1 98 59 HIS B O 1
ATOM 2612 N N . HIS B 1 60 ? -12.422 5.473 6.078 1 98.75 60 HIS B N 1
ATOM 2613 C CA . HIS B 1 60 ? -11.43 6.305 6.754 1 98.75 60 HIS B CA 1
ATOM 2614 C C . HIS B 1 60 ? -11.141 5.793 8.164 1 98.75 60 HIS B C 1
ATOM 2616 O O . HIS B 1 60 ? -12.062 5.617 8.961 1 98.75 60 HIS B O 1
ATOM 2622 N N . TYR B 1 61 ? -9.898 5.59 8.461 1 98.81 61 TYR B N 1
ATOM 2623 C CA . TYR B 1 61 ? -9.578 5.09 9.797 1 98.81 61 TYR B CA 1
ATOM 2624 C C . TYR B 1 61 ? -8.922 6.18 10.641 1 98.81 61 TYR B C 1
ATOM 2626 O O . TYR B 1 61 ? -8.148 6.988 10.125 1 98.81 61 TYR B O 1
ATOM 2634 N N . VAL B 1 62 ? -9.281 6.18 11.883 1 98.88 62 VAL B N 1
ATOM 2635 C CA . VAL B 1 62 ? -8.672 7.016 12.914 1 98.88 62 VAL B CA 1
ATOM 2636 C C . VAL B 1 62 ? -8.07 6.133 14 1 98.88 62 VAL B C 1
ATOM 2638 O O . VAL B 1 62 ? -8.766 5.305 14.594 1 98.88 62 VAL B O 1
ATOM 2641 N N . ASP B 1 63 ? -6.801 6.227 14.242 1 98.56 63 ASP B N 1
ATOM 2642 C CA . ASP B 1 63 ? -6.16 5.527 15.344 1 98.56 63 ASP B CA 1
ATOM 2643 C C . ASP B 1 63 ? -6.496 6.191 16.688 1 98.56 63 ASP B C 1
ATOM 2645 O O . ASP B 1 63 ? -5.984 7.266 17 1 98.56 63 ASP B O 1
ATOM 2649 N N . VAL B 1 64 ? -7.289 5.57 17.469 1 98.5 64 VAL B N 1
ATOM 2650 C CA . VAL B 1 64 ? -7.77 6.176 18.703 1 98.5 64 VAL B CA 1
ATOM 2651 C C . VAL B 1 64 ? -7.07 5.539 19.906 1 98.5 64 VAL B C 1
ATOM 2653 O O . VAL B 1 64 ? -7.543 5.645 21.031 1 98.5 64 VAL B O 1
ATOM 2656 N N . SER B 1 65 ? -5.934 4.855 19.641 1 97.94 65 SER B N 1
ATOM 2657 C CA . SER B 1 65 ? -5.203 4.23 20.734 1 97.94 65 SER B CA 1
ATOM 2658 C C . SER B 1 65 ? -4.695 5.273 21.734 1 97.94 65 SER B C 1
ATOM 2660 O O . SER B 1 65 ? -4.211 6.332 21.328 1 97.94 65 SER B O 1
ATOM 2662 N N . PRO B 1 66 ? -4.785 5 23.078 1 97.88 66 PRO B N 1
ATOM 2663 C CA . PRO B 1 66 ? -4.301 5.957 24.078 1 97.88 66 PRO B CA 1
ATOM 2664 C C . PRO B 1 66 ? -2.777 6.023 24.141 1 97.88 66 PRO B C 1
ATOM 2666 O O . PRO B 1 66 ? -2.219 6.973 24.688 1 97.88 66 PRO B O 1
ATOM 2669 N N . GLN B 1 67 ? -2.164 4.941 23.656 1 97.81 67 GLN B N 1
ATOM 2670 C CA . GLN B 1 67 ? -0.71 4.859 23.547 1 97.81 67 GLN B CA 1
ATOM 2671 C C . GLN B 1 67 ? -0.293 4.18 22.25 1 97.81 67 GLN B C 1
ATOM 2673 O O . GLN B 1 67 ? -0.908 3.197 21.828 1 97.81 67 GLN B O 1
ATOM 2678 N N . HIS B 1 68 ? 0.697 4.789 21.656 1 98 68 HIS B N 1
ATOM 2679 C CA . HIS B 1 68 ? 1.28 4.199 20.453 1 98 68 HIS B CA 1
ATOM 2680 C C . HIS B 1 68 ? 2.678 3.656 20.734 1 98 68 HIS B C 1
ATOM 2682 O O . HIS B 1 68 ? 3.578 4.41 21.109 1 98 68 HIS B O 1
ATOM 2688 N N . GLN B 1 69 ? 2.822 2.398 20.594 1 97.12 69 GLN B N 1
ATOM 2689 C CA . GLN B 1 69 ? 4.133 1.792 20.812 1 97.12 69 GLN B CA 1
ATOM 2690 C C . GLN B 1 69 ? 4.387 0.665 19.812 1 97.12 69 GLN B C 1
ATOM 2692 O O . GLN B 1 69 ? 3.484 -0.114 19.5 1 97.12 69 GLN B O 1
ATOM 2697 N N . GLY B 1 70 ? 5.66 0.619 19.281 1 96.25 70 GLY B N 1
ATOM 2698 C CA . GLY B 1 70 ? 6.016 -0.453 18.359 1 96.25 70 GLY B CA 1
ATOM 2699 C C . GLY B 1 70 ? 7.43 -0.334 17.828 1 96.25 70 GLY B C 1
ATOM 2700 O O . GLY B 1 70 ? 8.18 0.555 18.234 1 96.25 70 GLY B O 1
ATOM 2701 N N . ILE B 1 71 ? 7.844 -1.304 17.109 1 96.94 71 ILE B N 1
ATOM 2702 C CA . ILE B 1 71 ? 9.094 -1.336 16.359 1 96.94 71 ILE B CA 1
ATOM 2703 C C . ILE B 1 71 ? 8.789 -1.384 14.859 1 96.94 71 ILE B C 1
ATOM 2705 O O . ILE B 1 71 ? 8.312 -2.4 14.352 1 96.94 71 ILE B O 1
ATOM 2709 N N . LEU B 1 72 ? 9.125 -0.341 14.195 1 97 72 LEU B N 1
ATOM 2710 C CA . LEU B 1 72 ? 8.82 -0.222 12.773 1 97 72 LEU B CA 1
ATOM 2711 C C . LEU B 1 72 ? 9.93 -0.838 11.922 1 97 72 LEU B C 1
ATOM 2713 O O . LEU B 1 72 ? 11.086 -0.412 12 1 97 72 LEU B O 1
ATOM 2717 N N . THR B 1 73 ? 9.625 -1.821 11.25 1 96.94 73 THR B N 1
ATOM 2718 C CA . THR B 1 73 ? 10.336 -2.215 10.039 1 96.94 73 THR B CA 1
ATOM 2719 C C . THR B 1 73 ? 9.461 -1.983 8.805 1 96.94 73 THR B C 1
ATOM 2721 O O . THR B 1 73 ? 8.367 -2.535 8.703 1 96.94 73 THR B O 1
ATOM 2724 N N . ALA B 1 74 ? 9.891 -1.154 7.922 1 96.81 74 ALA B N 1
ATOM 2725 C CA . ALA B 1 74 ? 9.148 -0.884 6.695 1 96.81 74 ALA B CA 1
ATOM 2726 C C . ALA B 1 74 ? 9.406 -1.97 5.652 1 96.81 74 ALA B C 1
ATOM 2728 O O . ALA B 1 74 ? 10.375 -1.896 4.891 1 96.81 74 ALA B O 1
ATOM 2729 N N . PHE B 1 75 ? 8.547 -2.838 5.48 1 94.44 75 PHE B N 1
ATOM 2730 C CA . PHE B 1 75 ? 8.781 -3.969 4.59 1 94.44 75 PHE B CA 1
ATOM 2731 C C . PHE B 1 75 ? 8.586 -3.562 3.133 1 94.44 75 PHE B C 1
ATOM 2733 O O . PHE B 1 75 ? 8.852 -4.352 2.223 1 94.44 75 PHE B O 1
ATOM 2740 N N . GLU B 1 76 ? 8.234 -2.318 2.951 1 95.94 76 GLU B N 1
ATOM 2741 C CA . GLU B 1 76 ? 8.312 -1.718 1.622 1 95.94 76 GLU B CA 1
ATOM 2742 C C . GLU B 1 76 ? 9.758 -1.44 1.222 1 95.94 76 GLU B C 1
ATOM 2744 O O . GLU B 1 76 ? 10.062 -1.303 0.035 1 95.94 76 GLU B O 1
ATOM 2749 N N . CYS B 1 77 ? 10.594 -1.243 2.238 1 96.19 77 CYS B N 1
ATOM 2750 C CA . CYS B 1 77 ? 12.016 -0.994 2.045 1 96.19 77 CYS B CA 1
ATOM 2751 C C . CYS B 1 77 ? 12.805 -1.356 3.297 1 96.19 77 CYS B C 1
ATOM 2753 O O . CYS B 1 77 ? 13.516 -0.515 3.857 1 96.19 77 CYS B O 1
ATOM 2755 N N . PRO B 1 78 ? 12.805 -2.594 3.666 1 95.06 78 PRO B N 1
ATOM 2756 C CA . PRO B 1 78 ? 13.391 -2.984 4.949 1 95.06 78 PRO B CA 1
ATOM 2757 C C . PRO B 1 78 ? 14.898 -2.758 5.004 1 95.06 78 PRO B C 1
ATOM 2759 O O . PRO B 1 78 ? 15.477 -2.691 6.094 1 95.06 78 PRO B O 1
ATOM 2762 N N . ASP B 1 79 ? 15.523 -2.607 3.861 1 93.19 79 ASP B N 1
ATOM 2763 C CA . ASP B 1 79 ? 16.953 -2.344 3.812 1 93.19 79 ASP B CA 1
ATOM 2764 C C . ASP B 1 79 ? 17.266 -0.909 4.238 1 93.19 79 ASP B C 1
ATOM 2766 O O . ASP B 1 79 ? 18.406 -0.591 4.59 1 93.19 79 ASP B O 1
ATOM 2770 N N . ILE B 1 80 ? 16.297 -0.017 4.254 1 95 80 ILE B N 1
ATOM 2771 C CA . ILE B 1 80 ? 16.484 1.39 4.594 1 95 80 ILE B CA 1
ATOM 2772 C C . ILE B 1 80 ? 15.938 1.659 5.996 1 95 80 ILE B C 1
ATOM 2774 O O . ILE B 1 80 ? 16.578 2.348 6.793 1 95 80 ILE B O 1
ATOM 2778 N N . ILE B 1 81 ? 14.812 1.132 6.285 1 97.25 81 ILE B N 1
ATOM 2779 C CA . ILE B 1 81 ? 14.18 1.345 7.582 1 97.25 81 ILE B CA 1
ATOM 2780 C C . ILE B 1 81 ? 13.914 -0.001 8.25 1 97.25 81 ILE B C 1
ATOM 2782 O O . ILE B 1 81 ? 13.016 -0.742 7.844 1 97.25 81 ILE B O 1
ATOM 2786 N N . SER B 1 82 ? 14.664 -0.252 9.312 1 96.19 82 SER B N 1
ATOM 2787 C CA . SER B 1 82 ? 14.469 -1.47 10.086 1 96.19 82 SER B CA 1
ATOM 2788 C C . SER B 1 82 ? 14.633 -1.203 11.578 1 96.19 82 SER B C 1
ATOM 2790 O O . SER B 1 82 ? 15.516 -0.451 11.992 1 96.19 82 SER B O 1
ATOM 2792 N N . ASP B 1 83 ? 13.727 -1.772 12.367 1 96.38 83 ASP B N 1
ATOM 2793 C CA . ASP B 1 83 ? 13.844 -1.838 13.82 1 96.38 83 ASP B CA 1
ATOM 2794 C C . ASP B 1 83 ? 13.883 -0.439 14.438 1 96.38 83 ASP B C 1
ATOM 2796 O O . ASP B 1 83 ? 14.75 -0.137 15.25 1 96.38 83 ASP B O 1
ATOM 2800 N N . VAL B 1 84 ? 12.953 0.396 14.023 1 97.75 84 VAL B N 1
ATOM 2801 C CA . VAL B 1 84 ? 12.852 1.745 14.57 1 97.75 84 VAL B CA 1
ATOM 2802 C C . VAL B 1 84 ? 11.789 1.779 15.672 1 97.75 84 VAL B C 1
ATOM 2804 O O . VAL B 1 84 ? 10.594 1.758 15.383 1 97.75 84 VAL B O 1
ATOM 2807 N N . ALA B 1 85 ? 12.219 1.868 16.875 1 97.69 85 ALA B N 1
ATOM 2808 C CA . ALA B 1 85 ? 11.289 1.916 18 1 97.69 85 ALA B CA 1
ATOM 2809 C C . ALA B 1 85 ? 10.586 3.27 18.078 1 97.69 85 ALA B C 1
ATOM 2811 O O . ALA B 1 85 ? 11.18 4.301 17.766 1 97.69 85 ALA B O 1
ATOM 2812 N N . TYR B 1 86 ? 9.359 3.281 18.453 1 98.12 86 TYR B N 1
ATOM 2813 C CA . TYR B 1 86 ? 8.625 4.512 18.703 1 98.12 86 TYR B CA 1
ATOM 2814 C C . TYR B 1 86 ? 7.648 4.332 19.859 1 98.12 86 TYR B C 1
ATOM 2816 O O . TYR B 1 86 ? 7.164 3.227 20.109 1 98.12 86 TYR B O 1
ATOM 2824 N N . GLU B 1 87 ? 7.457 5.367 20.625 1 98.38 87 GLU B N 1
ATOM 2825 C CA . GLU B 1 87 ? 6.477 5.457 21.703 1 98.38 87 GLU B CA 1
ATOM 2826 C C . GLU B 1 87 ? 5.926 6.875 21.828 1 98.38 87 GLU B C 1
ATOM 2828 O O . GLU B 1 87 ? 6.668 7.809 22.141 1 98.38 87 GLU B O 1
ATOM 2833 N N . TYR B 1 88 ? 4.738 7.055 21.516 1 98.56 88 TYR B N 1
ATOM 2834 C CA . TYR B 1 88 ? 4.043 8.336 21.609 1 98.56 88 TYR B CA 1
ATOM 2835 C C . TYR B 1 88 ? 2.742 8.188 22.391 1 98.56 88 TYR B C 1
ATOM 2837 O O . TYR B 1 88 ? 2.059 7.168 22.281 1 98.56 88 TYR B O 1
ATOM 2845 N N . PRO B 1 89 ? 2.428 9.156 23.203 1 98.75 89 PRO B N 1
ATOM 2846 C CA . PRO B 1 89 ? 1.068 9.133 23.75 1 98.75 89 PRO B CA 1
ATOM 2847 C C . PRO B 1 89 ? -0.004 9.305 22.672 1 98.75 89 PRO B C 1
ATOM 2849 O O . PRO B 1 89 ? 0.252 9.906 21.625 1 98.75 89 PRO B O 1
ATOM 2852 N N . GLY B 1 90 ? -1.151 8.727 22.906 1 98.56 90 GLY B N 1
ATOM 2853 C CA . GLY B 1 90 ? -2.326 8.961 22.078 1 98.56 90 GLY B CA 1
ATOM 2854 C C . GLY B 1 90 ? -3.334 9.891 22.734 1 98.56 90 GLY B C 1
ATOM 2855 O O . GLY B 1 90 ? -3.18 10.273 23.891 1 98.56 90 GLY B O 1
ATOM 2856 N N . ASP B 1 91 ? -4.215 10.359 21.938 1 98.25 91 ASP B N 1
ATOM 2857 C CA . ASP B 1 91 ? -5.355 11.141 22.406 1 98.25 91 ASP B CA 1
ATOM 2858 C C . ASP B 1 91 ? -6.672 10.477 22.016 1 98.25 91 ASP B C 1
ATOM 2860 O O . ASP B 1 91 ? -7.281 10.836 21.016 1 98.25 91 ASP B O 1
ATOM 2864 N N . GLN B 1 92 ? -7.059 9.555 22.875 1 98.44 92 GLN B N 1
ATOM 2865 C CA . GLN B 1 92 ? -8.234 8.75 22.562 1 98.44 92 GLN B CA 1
ATOM 2866 C C . GLN B 1 92 ? -9.484 9.617 22.438 1 98.44 92 GLN B C 1
ATOM 2868 O O . GLN B 1 92 ? -10.297 9.414 21.531 1 98.44 92 GLN B O 1
ATOM 2873 N N . GLU B 1 93 ? -9.625 10.531 23.312 1 98.06 93 GLU B N 1
ATOM 2874 C CA . GLU B 1 93 ? -10.789 11.414 23.297 1 98.06 93 GLU B CA 1
ATOM 2875 C C . GLU B 1 93 ? -10.875 12.195 21.984 1 98.06 93 GLU B C 1
ATOM 2877 O O . GLU B 1 93 ? -11.938 12.266 21.375 1 98.06 93 GLU B O 1
ATOM 2882 N N . LEU B 1 94 ? -9.766 12.742 21.578 1 98.19 94 LEU B N 1
ATOM 2883 C CA . LEU B 1 94 ? -9.734 13.477 20.312 1 98.19 94 LEU B CA 1
ATOM 2884 C C . LEU B 1 94 ? -10.047 12.562 19.141 1 98.19 94 LEU B C 1
ATOM 2886 O O . LEU B 1 94 ? -10.82 12.93 18.25 1 98.19 94 LEU B O 1
AT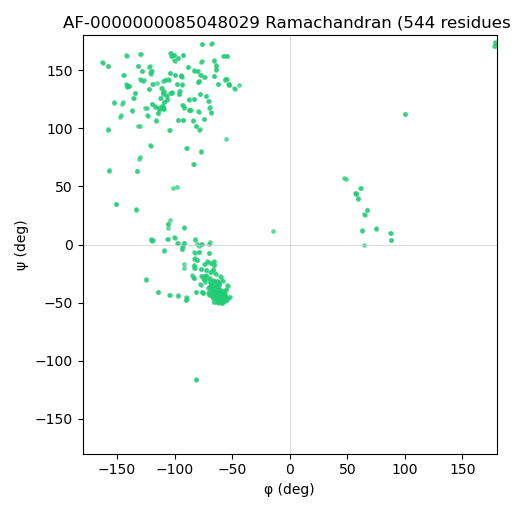OM 2890 N N . GLY B 1 95 ? -9.422 11.406 19.078 1 98.69 95 GLY B N 1
ATOM 2891 C CA . GLY B 1 95 ? -9.695 10.453 18.016 1 98.69 95 GLY B CA 1
ATOM 2892 C C . GLY B 1 95 ? -11.156 10.07 17.922 1 98.69 95 GLY B C 1
ATOM 2893 O O . GLY B 1 95 ? -11.727 10.047 16.828 1 98.69 95 GLY B O 1
ATOM 2894 N N . GLU B 1 96 ? -11.703 9.82 19.062 1 98.62 96 GLU B N 1
ATOM 2895 C CA . GLU B 1 96 ? -13.109 9.43 19.109 1 98.62 96 GLU B CA 1
ATOM 2896 C C . GLU B 1 96 ? -14.016 10.586 18.672 1 98.62 96 GLU B C 1
ATOM 2898 O O . GLU B 1 96 ? -15.039 10.375 18.031 1 98.62 96 GLU B O 1
ATOM 2903 N N . ALA B 1 97 ? -13.656 11.758 19.031 1 98.5 97 ALA B N 1
ATOM 2904 C CA . ALA B 1 97 ? -14.406 12.93 18.594 1 98.5 97 ALA B CA 1
ATOM 2905 C C . ALA B 1 97 ? -14.375 13.062 17.078 1 98.5 97 ALA B C 1
ATOM 2907 O O . ALA B 1 97 ? -15.383 13.414 16.453 1 98.5 97 ALA B O 1
ATOM 2908 N N . LEU B 1 98 ? -13.211 12.781 16.484 1 98.75 98 LEU B N 1
ATOM 2909 C CA . LEU B 1 98 ? -13.086 12.836 15.031 1 98.75 98 LEU B CA 1
ATOM 2910 C C . LEU B 1 98 ? -13.953 11.758 14.375 1 98.75 98 LEU B C 1
ATOM 2912 O O . LEU B 1 98 ? -14.602 12.016 13.359 1 98.75 98 LEU B O 1
ATOM 2916 N N . VAL B 1 99 ? -13.938 10.609 14.938 1 98.88 99 VAL B N 1
ATOM 2917 C CA . VAL B 1 99 ? -14.75 9.523 14.406 1 98.88 99 VAL B CA 1
ATOM 2918 C C . VAL B 1 99 ? -16.219 9.922 14.445 1 98.88 99 VAL B C 1
ATOM 2920 O O . VAL B 1 99 ? -16.938 9.758 13.453 1 98.88 99 VAL B O 1
ATOM 2923 N N . LEU B 1 100 ? -16.656 10.43 15.562 1 98.69 100 LEU B N 1
ATOM 2924 C CA . LEU B 1 100 ? -18.031 10.844 15.727 1 98.69 100 LEU B CA 1
ATOM 2925 C C . LEU B 1 100 ? -18.406 11.93 14.727 1 98.69 100 LEU B C 1
ATOM 2927 O O . LEU B 1 100 ? -19.469 11.883 14.117 1 98.69 100 LEU B O 1
ATOM 2931 N N . ALA B 1 101 ? -17.547 12.898 14.562 1 98.75 101 ALA B N 1
ATOM 2932 C CA . ALA B 1 101 ? -17.781 13.984 13.617 1 98.75 101 ALA B CA 1
ATOM 2933 C C . ALA B 1 101 ? -17.922 13.453 12.195 1 98.75 101 ALA B C 1
ATOM 2935 O O . ALA B 1 101 ? -18.766 13.914 11.43 1 98.75 101 ALA B O 1
ATOM 2936 N N . GLY B 1 102 ? -16.984 12.523 11.828 1 98.81 102 GLY B N 1
ATOM 2937 C CA . GLY B 1 102 ? -17.078 11.906 10.516 1 98.81 102 GLY B CA 1
ATOM 2938 C C . GLY B 1 102 ? -18.391 11.188 10.273 1 98.81 102 GLY B C 1
ATOM 2939 O O . GLY B 1 102 ? -19.016 11.352 9.227 1 98.81 102 GLY B O 1
ATOM 2940 N N . LYS B 1 103 ? -18.797 10.484 11.273 1 98.5 103 LYS B N 1
ATOM 2941 C CA . LYS B 1 103 ? -20.047 9.758 11.172 1 98.5 103 LYS B CA 1
ATOM 2942 C C . LYS B 1 103 ? -21.234 10.719 11.055 1 98.5 103 LYS B C 1
ATOM 2944 O O . LYS B 1 103 ? -22.156 10.484 10.266 1 98.5 103 LYS B O 1
ATOM 2949 N N . GLN B 1 104 ? -21.25 11.758 11.805 1 98.56 104 GLN B N 1
ATOM 2950 C CA . GLN B 1 104 ? -22.297 12.758 11.75 1 98.56 104 GLN B CA 1
ATOM 2951 C C . GLN B 1 104 ? -22.359 13.422 10.375 1 98.56 104 GLN B C 1
ATOM 2953 O O . GLN B 1 104 ? -23.438 13.781 9.898 1 98.56 104 GLN B O 1
ATOM 2958 N N . ALA B 1 105 ? -21.203 13.531 9.805 1 98.69 105 ALA B N 1
ATOM 2959 C CA . ALA B 1 105 ? -21.141 14.109 8.461 1 98.69 105 ALA B CA 1
ATOM 2960 C C . ALA B 1 105 ? -21.453 13.055 7.402 1 98.69 105 ALA B C 1
ATOM 2962 O O . ALA B 1 105 ? -21.297 13.312 6.203 1 98.69 105 ALA B O 1
ATOM 2963 N N . ARG B 1 106 ? -21.828 11.812 7.809 1 98.12 106 ARG B N 1
ATOM 2964 C CA . ARG B 1 106 ? -22.234 10.695 6.953 1 98.12 106 ARG B CA 1
ATOM 2965 C C . ARG B 1 106 ? -21.047 10.203 6.117 1 98.12 106 ARG B C 1
ATOM 2967 O O . ARG B 1 106 ? -21.219 9.844 4.949 1 98.12 106 ARG B O 1
ATOM 2974 N N . LEU B 1 107 ? -19.875 10.336 6.605 1 98.69 107 LEU B N 1
ATOM 2975 C CA . LEU B 1 107 ? -18.672 9.734 6.027 1 98.69 107 LEU B CA 1
ATOM 2976 C C . LEU B 1 107 ? -18.375 8.391 6.684 1 98.69 107 LEU B C 1
ATOM 2978 O O . LEU B 1 107 ? -18.688 8.18 7.855 1 98.69 107 LEU B O 1
ATOM 2982 N N . PRO B 1 108 ? -17.875 7.438 5.938 1 98.25 108 PRO B N 1
ATOM 2983 C CA . PRO B 1 108 ? -17.531 6.129 6.5 1 98.25 108 PRO B CA 1
ATOM 2984 C C . PRO B 1 108 ? -16.219 6.152 7.293 1 98.25 108 PRO B C 1
ATOM 2986 O O . PRO B 1 108 ? -15.195 5.672 6.809 1 98.25 108 PRO B O 1
ATOM 2989 N N . VAL B 1 109 ? -16.266 6.613 8.523 1 98.69 109 VAL B N 1
ATOM 2990 C CA . VAL B 1 109 ? -15.102 6.746 9.398 1 98.69 109 VAL B CA 1
ATOM 2991 C C . VAL B 1 109 ? -15.18 5.715 10.523 1 98.69 109 VAL B C 1
ATOM 2993 O O . VAL B 1 109 ? -16.219 5.555 11.156 1 98.69 109 VAL B O 1
ATOM 2996 N N . ILE B 1 110 ? -14.094 4.996 10.758 1 98.25 110 ILE B N 1
ATOM 2997 C CA . ILE B 1 110 ? -14.062 3.943 11.766 1 98.25 110 ILE B CA 1
ATOM 2998 C C . ILE B 1 110 ? -12.852 4.141 12.672 1 98.25 110 ILE B C 1
ATOM 3000 O O . ILE B 1 110 ? -11.773 4.535 12.211 1 98.25 110 ILE B O 1
ATOM 3004 N N . ALA B 1 111 ? -13.016 3.877 13.977 1 98.5 111 ALA B N 1
ATOM 3005 C CA . ALA B 1 111 ? -11.93 3.922 14.945 1 98.5 111 ALA B CA 1
ATOM 3006 C C . ALA B 1 111 ? -11.094 2.646 14.891 1 98.5 111 ALA B C 1
ATOM 3008 O O . ALA B 1 111 ? -11.625 1.552 14.703 1 98.5 111 ALA B O 1
ATOM 3009 N N . VAL B 1 112 ? -9.836 2.766 14.992 1 97.81 112 VAL B N 1
ATOM 3010 C CA . VAL B 1 112 ? -8.914 1.649 15.188 1 97.81 112 VAL B CA 1
ATOM 3011 C C . VAL B 1 112 ? -8.258 1.75 16.562 1 97.81 112 VAL B C 1
ATOM 3013 O O . VAL B 1 112 ? -7.613 2.752 16.875 1 97.81 112 VAL B O 1
ATOM 3016 N N . ASN B 1 113 ? -8.469 0.835 17.359 1 96.88 113 ASN B N 1
ATOM 3017 C CA . ASN B 1 113 ? -7.828 0.688 18.672 1 96.88 113 ASN B CA 1
ATOM 3018 C C . ASN B 1 113 ? -7.266 -0.717 18.859 1 96.88 113 ASN B C 1
ATOM 3020 O O . ASN B 1 113 ? -7.832 -1.522 19.594 1 96.88 113 ASN B O 1
ATOM 3024 N N . ASP B 1 114 ? -6.168 -0.971 18.203 1 94.38 114 ASP B N 1
ATOM 3025 C CA . ASP B 1 114 ? -5.527 -2.283 18.172 1 94.38 114 ASP B CA 1
ATOM 3026 C C . ASP B 1 114 ? -4.066 -2.193 18.609 1 94.38 114 ASP B C 1
ATOM 3028 O O . ASP B 1 114 ? -3.252 -1.553 17.938 1 94.38 114 ASP B O 1
ATOM 3032 N N . PRO B 1 115 ? -3.711 -2.834 19.672 1 90.19 115 PRO B N 1
ATOM 3033 C CA . PRO B 1 115 ? -2.346 -2.721 20.188 1 90.19 115 PRO B CA 1
ATOM 3034 C C . PRO B 1 115 ? -1.304 -3.318 19.234 1 90.19 115 PRO B C 1
ATOM 3036 O O . PRO B 1 115 ? -0.107 -3.055 19.391 1 90.19 115 PRO B O 1
ATOM 3039 N N . THR B 1 116 ? -1.75 -4.09 18.281 1 88.88 116 THR B N 1
ATOM 3040 C CA . THR B 1 116 ? -0.793 -4.723 17.375 1 88.88 116 THR B CA 1
ATOM 3041 C C . THR B 1 116 ? -0.584 -3.873 16.125 1 88.88 116 THR B C 1
ATOM 3043 O O . THR B 1 116 ? 0.234 -4.215 15.273 1 88.88 116 THR B O 1
ATOM 3046 N N . TYR B 1 117 ? -1.354 -2.816 16.094 1 94.25 117 TYR B N 1
ATOM 3047 C CA . TYR B 1 117 ? -1.163 -1.919 14.969 1 94.25 117 TYR B CA 1
ATOM 3048 C C . TYR B 1 117 ? 0.187 -1.218 15.047 1 94.25 117 TYR B C 1
ATOM 3050 O O . TYR B 1 117 ? 0.43 -0.427 15.961 1 94.25 117 TYR B O 1
ATOM 3058 N N . VAL B 1 118 ? 1.115 -1.518 14.078 1 95.12 118 VAL B N 1
ATOM 3059 C CA . VAL B 1 118 ? 2.414 -0.859 13.969 1 95.12 118 VAL B CA 1
ATOM 3060 C C . VAL B 1 118 ? 2.338 0.272 12.945 1 95.12 118 VAL B C 1
ATOM 3062 O O . VAL B 1 118 ? 1.894 0.065 11.82 1 95.12 118 VAL B O 1
ATOM 3065 N N . TRP B 1 119 ? 2.797 1.419 13.352 1 97.88 119 TRP B N 1
ATOM 3066 C CA . TRP B 1 119 ? 2.738 2.59 12.484 1 97.88 119 TRP B CA 1
ATOM 3067 C C . TRP B 1 119 ? 3.643 2.41 11.266 1 97.88 119 TRP B C 1
ATOM 3069 O O . TRP B 1 119 ? 4.695 1.777 11.359 1 97.88 119 TRP B O 1
ATOM 3079 N N . ASP B 1 120 ? 3.207 2.939 10.172 1 97.62 120 ASP B N 1
ATOM 3080 C CA . ASP B 1 120 ? 3.99 2.971 8.945 1 97.62 120 ASP B CA 1
ATOM 3081 C C . ASP B 1 120 ? 5.074 4.043 9.008 1 97.62 120 ASP B C 1
ATOM 3083 O O . ASP B 1 120 ? 5.062 4.895 9.898 1 97.62 120 ASP B O 1
ATOM 3087 N N . TYR B 1 121 ? 5.938 4.023 7.984 1 98.25 121 TYR B N 1
ATOM 3088 C CA . TYR B 1 121 ? 7.059 4.957 8.039 1 98.25 121 TYR B CA 1
ATOM 3089 C C . TYR B 1 121 ? 6.609 6.367 7.68 1 98.25 121 TYR B C 1
ATOM 3091 O O . TYR B 1 121 ? 7.262 7.348 8.055 1 98.25 121 TYR B O 1
ATOM 3099 N N . GLY B 1 122 ? 5.492 6.539 6.988 1 98.62 122 GLY B N 1
ATOM 3100 C CA . GLY B 1 122 ? 4.953 7.867 6.73 1 98.62 122 GLY B CA 1
ATOM 3101 C C . GLY B 1 122 ? 4.477 8.57 7.984 1 98.62 122 GLY B C 1
ATOM 3102 O O . GLY B 1 122 ? 4.324 9.797 7.996 1 98.62 122 GLY B O 1
ATOM 3103 N N . THR B 1 123 ? 4.203 7.801 9 1 98.81 123 THR B N 1
ATOM 3104 C CA . THR B 1 123 ? 3.834 8.352 10.297 1 98.81 123 THR B CA 1
ATOM 3105 C C . THR B 1 123 ? 5.07 8.57 11.164 1 98.81 123 THR B C 1
ATOM 3107 O O . THR B 1 123 ? 5.277 9.664 11.695 1 98.81 123 THR B O 1
ATOM 3110 N N . VAL B 1 124 ? 5.957 7.617 11.219 1 98.81 124 VAL B N 1
ATOM 3111 C CA . VAL B 1 124 ? 7.051 7.598 12.18 1 98.81 124 VAL B CA 1
ATOM 3112 C C . VAL B 1 124 ? 8.141 8.578 11.75 1 98.81 124 VAL B C 1
ATOM 3114 O O . VAL B 1 124 ? 8.656 9.344 12.57 1 98.81 124 VAL B O 1
ATOM 3117 N N . VAL B 1 125 ? 8.422 8.609 10.492 1 98.75 125 VAL B N 1
ATOM 3118 C CA . VAL B 1 125 ? 9.586 9.336 10.016 1 98.75 125 VAL B CA 1
ATOM 3119 C C . VAL B 1 125 ? 9.398 10.836 10.258 1 98.75 125 VAL B C 1
ATOM 3121 O O . VAL B 1 125 ? 10.25 11.484 10.875 1 98.75 125 VAL B O 1
ATOM 3124 N N . PRO B 1 126 ? 8.289 11.422 9.875 1 98.75 126 PRO B N 1
ATOM 3125 C CA . PRO B 1 126 ? 8.141 12.852 10.172 1 98.75 126 PRO B CA 1
ATOM 3126 C C . PRO B 1 126 ? 8.125 13.141 11.664 1 98.75 126 PRO B C 1
ATOM 3128 O O . PRO B 1 126 ? 8.672 14.156 12.109 1 98.75 126 PRO B O 1
ATOM 3131 N N . LEU B 1 127 ? 7.547 12.273 12.438 1 98.81 127 LEU B N 1
ATOM 3132 C CA . LEU B 1 127 ? 7.406 12.516 13.867 1 98.81 127 LEU B CA 1
ATOM 3133 C C . LEU B 1 127 ? 8.758 12.453 14.57 1 98.81 127 LEU B C 1
ATOM 3135 O O . LEU B 1 127 ? 8.969 13.117 15.586 1 98.81 127 LEU B O 1
ATOM 3139 N N . ARG B 1 128 ? 9.664 11.672 14.039 1 98.44 128 ARG B N 1
ATOM 3140 C CA . ARG B 1 128 ? 11.008 11.602 14.602 1 98.44 128 ARG B CA 1
ATOM 3141 C C . ARG B 1 128 ? 11.688 12.961 14.562 1 98.44 128 ARG B C 1
ATOM 3143 O O . ARG B 1 128 ? 12.539 13.266 15.406 1 98.44 128 ARG B O 1
ATOM 3150 N N . TYR B 1 129 ? 11.281 13.781 13.602 1 98.69 129 TYR B N 1
ATOM 3151 C CA . TYR B 1 129 ? 11.852 15.117 13.492 1 98.69 129 TYR B CA 1
ATOM 3152 C C . TYR B 1 129 ? 10.945 16.141 14.164 1 98.69 129 TYR B C 1
ATOM 3154 O O . TYR B 1 129 ? 11.414 17 14.922 1 98.69 129 TYR B O 1
ATOM 3162 N N . LEU B 1 130 ? 9.656 16.094 13.969 1 98.88 130 LEU B N 1
ATOM 3163 C CA . LEU B 1 130 ? 8.719 17.125 14.375 1 98.88 130 LEU B CA 1
ATOM 3164 C C . LEU B 1 130 ? 8.445 17.062 15.875 1 98.88 130 LEU B C 1
ATOM 3166 O O . LEU B 1 130 ? 8.18 18.094 16.5 1 98.88 130 LEU B O 1
ATOM 3170 N N . VAL B 1 131 ? 8.438 15.852 16.422 1 98.69 131 VAL B N 1
ATOM 3171 C CA . VAL B 1 131 ? 8.172 15.625 17.844 1 98.69 131 VAL B CA 1
ATOM 3172 C C . VAL B 1 131 ? 9.227 14.68 18.406 1 98.69 131 VAL B C 1
ATOM 3174 O O . VAL B 1 131 ? 8.891 13.609 18.938 1 98.69 131 VAL B O 1
ATOM 3177 N N . PRO B 1 132 ? 10.445 15.102 18.391 1 98.12 132 PRO B N 1
ATOM 3178 C CA . PRO B 1 132 ? 11.539 14.195 18.781 1 98.12 132 PRO B CA 1
ATOM 3179 C C . PRO B 1 132 ? 11.461 13.766 20.234 1 98.12 132 PRO B C 1
ATOM 3181 O O . PRO B 1 132 ? 11.953 12.688 20.594 1 98.12 132 PRO B O 1
ATOM 3184 N N . ASN B 1 133 ? 10.828 14.57 21.062 1 97.94 133 ASN B N 1
ATOM 3185 C CA . ASN B 1 133 ? 10.719 14.234 22.484 1 97.94 133 ASN B CA 1
ATOM 3186 C C . ASN B 1 133 ? 9.602 13.227 22.734 1 97.94 133 ASN B C 1
ATOM 3188 O O . ASN B 1 133 ? 9.5 12.672 23.828 1 97.94 133 ASN B O 1
ATOM 3192 N N . ARG B 1 134 ? 8.781 13.023 21.797 1 98.12 134 ARG B N 1
ATOM 3193 C CA . ARG B 1 134 ? 7.719 12.023 21.859 1 98.12 134 ARG B CA 1
ATOM 3194 C C . ARG B 1 134 ? 6.777 12.305 23.031 1 98.12 134 ARG B C 1
ATOM 3196 O O . ARG B 1 134 ? 6.355 11.375 23.719 1 98.12 134 ARG B O 1
ATOM 3203 N N . ASP B 1 135 ? 6.492 13.492 23.25 1 98.25 135 ASP B N 1
ATOM 3204 C CA . ASP B 1 135 ? 5.758 13.867 24.453 1 98.25 135 ASP B CA 1
ATOM 3205 C C . ASP B 1 135 ? 4.434 14.539 24.109 1 98.25 135 ASP B C 1
ATOM 3207 O O . ASP B 1 135 ? 3.748 15.07 24.984 1 98.25 135 ASP B O 1
ATOM 3211 N N . ILE B 1 136 ? 4.105 14.641 22.891 1 98.75 136 ILE B N 1
ATOM 3212 C CA . ILE B 1 136 ? 2.842 15.211 22.422 1 98.75 136 ILE B CA 1
ATOM 3213 C C . ILE B 1 136 ? 1.924 14.094 21.922 1 98.75 136 ILE B C 1
ATOM 3215 O O . ILE B 1 136 ? 2.34 13.25 21.125 1 98.75 136 ILE B O 1
ATOM 3219 N N . PRO B 1 137 ? 0.685 14.031 22.406 1 98.81 137 PRO B N 1
ATOM 3220 C CA . PRO B 1 137 ? -0.251 13.016 21.922 1 98.81 137 PRO B CA 1
ATOM 3221 C C . PRO B 1 137 ? -0.435 13.078 20.406 1 98.81 137 PRO B C 1
ATOM 3223 O O . PRO B 1 137 ? -0.476 14.164 19.828 1 98.81 137 PRO B O 1
ATOM 3226 N N . VAL B 1 138 ? -0.553 11.867 19.766 1 98.88 138 VAL B N 1
ATOM 3227 C CA . VAL B 1 138 ? -0.694 11.789 18.312 1 98.88 138 VAL B CA 1
ATOM 3228 C C . VAL B 1 138 ? -1.989 11.062 17.953 1 98.88 138 VAL B C 1
ATOM 3230 O O . VAL B 1 138 ? -2.332 10.055 18.578 1 98.88 138 VAL B O 1
ATOM 3233 N N . VAL B 1 139 ? -2.75 11.578 17.047 1 98.88 139 VAL B N 1
ATOM 3234 C CA . VAL B 1 139 ? -3.85 10.891 16.375 1 98.88 139 VAL B CA 1
ATOM 3235 C C . VAL B 1 139 ? -3.516 10.68 14.906 1 98.88 139 VAL B C 1
ATOM 3237 O O . VAL B 1 139 ? -3.332 11.648 14.164 1 98.88 139 VAL B O 1
ATOM 3240 N N . ASN B 1 140 ? -3.414 9.445 14.523 1 98.75 140 ASN B N 1
ATOM 3241 C CA . ASN B 1 140 ? -3.031 9.07 13.172 1 98.75 140 ASN B CA 1
ATOM 3242 C C . ASN B 1 140 ? -4.25 8.742 12.312 1 98.75 140 ASN B C 1
ATOM 3244 O O . ASN B 1 140 ? -5.207 8.133 12.797 1 98.75 140 ASN B O 1
ATOM 3248 N N . LEU B 1 141 ? -4.23 9.211 11.07 1 98.94 141 LEU B N 1
ATOM 3249 C CA . LEU B 1 141 ? -5.324 9.039 10.117 1 98.94 141 LEU B CA 1
ATOM 3250 C C . LEU B 1 141 ? -4.852 8.297 8.867 1 98.94 141 LEU B C 1
ATOM 3252 O O . LEU B 1 141 ? -3.725 8.508 8.414 1 98.94 141 LEU B O 1
ATOM 3256 N N . SER B 1 142 ? -5.746 7.516 8.289 1 98.88 142 SER B N 1
ATOM 3257 C CA . SER B 1 142 ? -5.461 6.828 7.031 1 98.88 142 SER B CA 1
ATOM 3258 C C . SER B 1 142 ? -5.914 7.66 5.836 1 98.88 142 SER B C 1
ATOM 3260 O O . SER B 1 142 ? -6.652 8.633 5.992 1 98.88 142 SER B O 1
ATOM 3262 N N . ILE B 1 143 ? -5.41 7.309 4.68 1 98.75 143 ILE B N 1
ATOM 3263 C CA . ILE B 1 143 ? -6.066 7.664 3.428 1 98.75 143 ILE B CA 1
ATOM 3264 C C . ILE B 1 143 ? -6.859 6.469 2.904 1 98.75 143 ILE B C 1
ATOM 3266 O O . ILE B 1 143 ? -6.457 5.316 3.096 1 98.75 143 ILE B O 1
ATOM 3270 N N . THR B 1 144 ? -7.98 6.777 2.275 1 98.44 144 THR B N 1
ATOM 3271 C CA . THR B 1 144 ? -8.891 5.715 1.852 1 98.44 144 THR B CA 1
ATOM 3272 C C . THR B 1 144 ? -8.93 5.613 0.33 1 98.44 144 THR B C 1
ATOM 3274 O O . THR B 1 144 ? -9.312 6.562 -0.353 1 98.44 144 THR B O 1
ATOM 3277 N N . MET B 1 145 ? -8.68 4.438 -0.152 1 96.62 145 MET B N 1
ATOM 3278 C CA . MET B 1 145 ? -8.492 4.23 -1.585 1 96.62 145 MET B CA 1
ATOM 3279 C C . MET B 1 145 ? -9.82 4.293 -2.326 1 96.62 145 MET B C 1
ATOM 3281 O O . MET B 1 145 ? -9.883 4.758 -3.469 1 96.62 145 MET B O 1
ATOM 3285 N N . ALA B 1 146 ? -10.867 3.936 -1.726 1 96.81 146 ALA B N 1
ATOM 3286 C CA . ALA B 1 146 ? -12.18 3.973 -2.369 1 96.81 146 ALA B CA 1
ATOM 3287 C C . ALA B 1 146 ? -12.797 5.367 -2.287 1 96.81 146 ALA B C 1
ATOM 3289 O O . ALA B 1 146 ? -13.789 5.656 -2.955 1 96.81 146 ALA B O 1
ATOM 3290 N N . ALA B 1 147 ? -12.211 6.219 -1.475 1 97.75 147 ALA B N 1
ATOM 3291 C CA . ALA B 1 147 ? -12.695 7.59 -1.368 1 97.75 147 ALA B CA 1
ATOM 3292 C C . ALA B 1 147 ? -12.125 8.461 -2.479 1 97.75 147 ALA B C 1
ATOM 3294 O O . ALA B 1 147 ? -10.906 8.484 -2.695 1 97.75 147 ALA B O 1
ATOM 3295 N N . GLY B 1 148 ? -12.945 9.117 -3.246 1 96.81 148 GLY B N 1
ATOM 3296 C CA . GLY B 1 148 ? -12.469 10.125 -4.184 1 96.81 148 GLY B CA 1
ATOM 3297 C C . GLY B 1 148 ? -11.898 11.352 -3.506 1 96.81 148 GLY B C 1
ATOM 3298 O O . GLY B 1 148 ? -11.969 11.477 -2.281 1 96.81 148 GLY B O 1
ATOM 3299 N N . LEU B 1 149 ? -11.352 12.188 -4.281 1 98.5 149 LEU B N 1
ATOM 3300 C CA . LEU B 1 149 ? -10.719 13.383 -3.744 1 98.5 149 LEU B CA 1
ATOM 3301 C C . LEU B 1 149 ? -11.758 14.32 -3.131 1 98.5 149 LEU B C 1
ATOM 3303 O O . LEU B 1 149 ? -11.477 15.008 -2.148 1 98.5 149 LEU B O 1
ATOM 3307 N N . ASP B 1 150 ? -12.969 14.32 -3.664 1 98.38 150 ASP B N 1
ATOM 3308 C CA . ASP B 1 150 ? -14.031 15.156 -3.104 1 98.38 150 ASP B CA 1
ATOM 3309 C C . ASP B 1 150 ? -14.422 14.68 -1.708 1 98.38 150 ASP B C 1
ATOM 3311 O O . ASP B 1 150 ? -14.594 15.484 -0.794 1 98.38 150 ASP B O 1
ATOM 3315 N N . GLU B 1 151 ? -14.586 13.398 -1.579 1 98.62 151 GLU B N 1
AT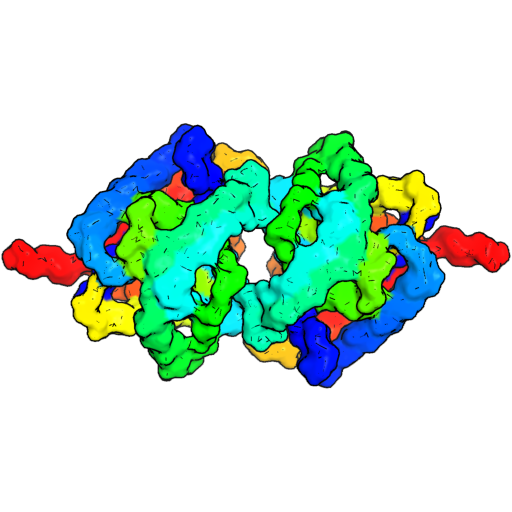OM 3316 C CA . GLU B 1 151 ? -14.891 12.859 -0.258 1 98.62 151 GLU B CA 1
ATOM 3317 C C . GLU B 1 151 ? -13.758 13.133 0.726 1 98.62 151 GLU B C 1
ATOM 3319 O O . GLU B 1 151 ? -14 13.477 1.884 1 98.62 151 GLU B O 1
ATOM 3324 N N . THR B 1 152 ? -12.578 12.945 0.27 1 98.81 152 THR B N 1
ATOM 3325 C CA . THR B 1 152 ? -11.414 13.172 1.114 1 98.81 152 THR B CA 1
ATOM 3326 C C . THR B 1 152 ? -11.328 14.641 1.53 1 98.81 152 THR B C 1
ATOM 3328 O O . THR B 1 152 ? -10.984 14.945 2.676 1 98.81 152 THR B O 1
ATOM 3331 N N . TYR B 1 153 ? -11.602 15.516 0.606 1 98.56 153 TYR B N 1
ATOM 3332 C CA . TYR B 1 153 ? -11.68 16.938 0.912 1 98.56 153 TYR B CA 1
ATOM 3333 C C . TYR B 1 153 ? -12.711 17.203 2.002 1 98.56 153 TYR B C 1
ATOM 3335 O O . TYR B 1 153 ? -12.438 17.938 2.957 1 98.56 153 TYR B O 1
ATOM 3343 N N . LYS B 1 154 ? -13.859 16.641 1.854 1 98.62 154 LYS B N 1
ATOM 3344 C CA . LYS B 1 154 ? -14.922 16.797 2.842 1 98.62 154 LYS B CA 1
ATOM 3345 C C . LYS B 1 154 ? -14.492 16.281 4.207 1 98.62 154 LYS B C 1
ATOM 3347 O O . LYS B 1 154 ? -14.789 16.891 5.234 1 98.62 154 LYS B O 1
ATOM 3352 N N . TRP B 1 155 ? -13.836 15.117 4.219 1 98.81 155 TRP B N 1
ATOM 3353 C CA . TRP B 1 155 ? -13.305 14.586 5.469 1 98.81 155 TRP B CA 1
ATOM 3354 C C . TRP B 1 155 ? -12.32 15.57 6.105 1 98.81 155 TRP B C 1
ATOM 3356 O O . TRP B 1 155 ? -12.359 15.797 7.316 1 98.81 155 TRP B O 1
ATOM 3366 N N . GLY B 1 156 ? -11.453 16.172 5.293 1 98.56 156 GLY B N 1
ATOM 3367 C CA . GLY B 1 156 ? -10.578 17.234 5.77 1 98.56 156 GLY B CA 1
ATOM 3368 C C . GLY B 1 156 ? -11.328 18.391 6.395 1 98.56 156 GLY B C 1
ATOM 3369 O O . GLY B 1 156 ? -10.938 18.891 7.453 1 98.56 156 GLY B O 1
ATOM 3370 N N . GLU B 1 157 ? -12.398 18.797 5.734 1 97.75 157 GLU B N 1
ATOM 3371 C CA . GLU B 1 157 ? -13.219 19.891 6.266 1 97.75 157 GLU B CA 1
ATOM 3372 C C . GLU B 1 157 ? -13.781 19.531 7.645 1 97.75 157 GLU B C 1
ATOM 3374 O O . GLU B 1 157 ? -13.727 20.344 8.57 1 97.75 157 GLU B O 1
ATOM 3379 N N . VAL B 1 158 ? -14.281 18.328 7.738 1 98.38 158 VAL B N 1
ATOM 3380 C CA . VAL B 1 158 ? -14.891 17.859 8.977 1 98.38 158 VAL B CA 1
ATOM 3381 C C . VAL B 1 158 ? -13.852 17.828 10.094 1 98.38 158 VAL B C 1
ATOM 3383 O O . VAL B 1 158 ? -14.117 18.25 11.219 1 98.38 158 VAL B O 1
ATOM 3386 N N . ILE B 1 159 ? -12.672 17.344 9.766 1 98.44 159 ILE B N 1
ATOM 3387 C CA . ILE B 1 159 ? -11.586 17.297 10.742 1 98.44 159 ILE B CA 1
ATOM 3388 C C . ILE B 1 159 ? -11.227 18.719 11.18 1 98.44 159 ILE B C 1
ATOM 3390 O O . ILE B 1 159 ? -11.141 19 12.383 1 98.44 159 ILE B O 1
ATOM 3394 N N . GLY B 1 160 ? -11.031 19.594 10.211 1 96.62 160 GLY B N 1
ATOM 3395 C CA . GLY B 1 160 ? -10.703 20.984 10.523 1 96.62 160 GLY B CA 1
ATOM 3396 C C . GLY B 1 160 ? -11.734 21.656 11.414 1 96.62 160 GLY B C 1
ATOM 3397 O O . GLY B 1 160 ? -11.391 22.312 12.391 1 96.62 160 GLY B O 1
ATOM 3398 N N . GLU B 1 161 ? -12.984 21.469 11.094 1 95.88 161 GLU B N 1
ATOM 3399 C CA . GLU B 1 161 ? -14.07 22.047 11.883 1 95.88 161 GLU B CA 1
ATOM 3400 C C . GLU B 1 161 ? -14.07 21.5 13.305 1 95.88 161 GLU B C 1
ATOM 3402 O O . GLU B 1 161 ? -14.266 22.25 14.258 1 95.88 161 GLU B O 1
ATOM 3407 N N . THR B 1 162 ? -13.883 20.219 13.414 1 96.75 162 THR B N 1
ATOM 3408 C CA . THR B 1 162 ? -13.875 19.578 14.719 1 96.75 162 THR B CA 1
ATOM 3409 C C . THR B 1 162 ? -12.727 20.109 15.578 1 96.75 162 THR B C 1
ATOM 3411 O O . THR B 1 162 ? -12.922 20.422 16.75 1 96.75 162 THR B O 1
ATOM 3414 N N . LEU B 1 163 ? -11.578 20.234 14.984 1 96.06 163 LEU B N 1
ATOM 3415 C CA . LEU B 1 163 ? -10.414 20.719 15.711 1 96.06 163 LEU B CA 1
ATOM 3416 C C . LEU B 1 163 ? -10.578 22.188 16.094 1 96.06 163 LEU B C 1
ATOM 3418 O O . LEU B 1 163 ? -10.188 22.594 17.188 1 96.06 163 LEU B O 1
ATOM 3422 N N . ASN B 1 164 ? -11.227 22.906 15.266 1 92 164 ASN B N 1
ATOM 3423 C CA . ASN B 1 164 ? -11.336 24.344 15.461 1 92 164 ASN B CA 1
ATOM 3424 C C . ASN B 1 164 ? -12.453 24.688 16.438 1 92 164 ASN B C 1
ATOM 3426 O O . ASN B 1 164 ? -12.547 25.828 16.906 1 92 164 ASN B O 1
ATOM 3430 N N . GLN B 1 165 ? -13.188 23.719 16.828 1 91.12 165 GLN B N 1
ATOM 3431 C CA . GLN B 1 165 ? -14.25 23.938 17.797 1 91.12 165 GLN B CA 1
ATOM 3432 C C . GLN B 1 165 ? -13.766 23.672 19.219 1 91.12 165 GLN B C 1
ATOM 3434 O O . GLN B 1 165 ? -14.477 23.969 20.188 1 91.12 165 GLN B O 1
ATOM 3439 N N . SER B 1 166 ? -12.578 23.297 19.297 1 89.06 166 SER B N 1
ATOM 3440 C CA . SER B 1 166 ? -12.008 22.984 20.594 1 89.06 166 SER B CA 1
ATOM 3441 C C . SER B 1 166 ? -11.219 24.172 21.156 1 89.06 166 SER B C 1
ATOM 3443 O O . SER B 1 166 ? -10.891 25.094 20.406 1 89.06 166 SER B O 1
ATOM 3445 N N . ASP B 1 167 ? -11 24.156 22.516 1 90.25 167 ASP B N 1
ATOM 3446 C CA . ASP B 1 167 ? -10.156 25.172 23.141 1 90.25 167 ASP B CA 1
ATOM 3447 C C . ASP B 1 167 ? -8.703 24.719 23.219 1 90.25 167 ASP B C 1
ATOM 3449 O O . ASP B 1 167 ? -7.875 25.375 23.859 1 90.25 167 ASP B O 1
ATOM 3453 N N . LYS B 1 168 ? -8.43 23.703 22.5 1 95.38 168 LYS B N 1
ATOM 3454 C CA . LYS B 1 168 ? -7.086 23.125 22.516 1 95.38 168 LYS B CA 1
ATOM 3455 C C . LYS B 1 168 ? -6.285 23.578 21.297 1 95.38 168 LYS B C 1
ATOM 3457 O O . LYS B 1 168 ? -6.836 24.203 20.375 1 95.38 168 LYS B O 1
ATOM 3462 N N . ARG B 1 169 ? -5.031 23.438 21.344 1 96.19 169 ARG B N 1
ATOM 3463 C CA . ARG B 1 169 ? -4.117 23.766 20.25 1 96.19 169 ARG B CA 1
ATOM 3464 C C . ARG B 1 169 ? -3.643 22.5 19.531 1 96.19 169 ARG B C 1
ATOM 3466 O O . ARG B 1 169 ? -3.197 21.547 20.172 1 96.19 169 ARG B O 1
ATOM 3473 N N . TYR B 1 170 ? -3.748 22.547 18.203 1 97.62 170 TYR B N 1
ATOM 3474 C CA . TYR B 1 170 ? -3.387 21.359 17.453 1 97.62 170 TYR B CA 1
ATOM 3475 C C . TYR B 1 170 ? -2.395 21.688 16.344 1 97.62 170 TYR B C 1
ATOM 3477 O O . TYR B 1 170 ? -2.354 22.828 15.859 1 97.62 170 TYR B O 1
ATOM 3485 N N . VAL B 1 171 ? -1.572 20.734 16.062 1 98.38 171 VAL B N 1
ATOM 3486 C CA . VAL B 1 171 ? -0.773 20.719 14.836 1 98.38 171 VAL B CA 1
ATOM 3487 C C . VAL B 1 171 ? -1.284 19.609 13.906 1 98.38 171 VAL B C 1
ATOM 3489 O O . VAL B 1 171 ? -1.569 18.5 14.352 1 98.38 171 VAL B O 1
ATOM 3492 N N . PHE B 1 172 ? -1.522 19.938 12.648 1 98.62 172 PHE B N 1
ATOM 3493 C CA . PHE B 1 172 ? -1.959 18.953 11.68 1 98.62 172 PHE B CA 1
ATOM 3494 C C . PHE B 1 172 ? -0.875 18.688 10.641 1 98.62 172 PHE B C 1
ATOM 3496 O O . PHE B 1 172 ? -0.515 19.594 9.875 1 98.62 172 PHE B O 1
ATOM 3503 N N . VAL B 1 173 ? -0.401 17.438 10.57 1 98.94 173 VAL B N 1
ATOM 3504 C CA . VAL B 1 173 ? 0.682 17.047 9.672 1 98.94 173 VAL B CA 1
ATOM 3505 C C . VAL B 1 173 ? 0.125 16.234 8.516 1 98.94 173 VAL B C 1
ATOM 3507 O O . VAL B 1 173 ? -0.562 15.227 8.727 1 98.94 173 VAL B O 1
ATOM 3510 N N . PHE B 1 174 ? 0.382 16.656 7.328 1 98.88 174 PHE B N 1
ATOM 3511 C CA . PHE B 1 174 ? 0.056 15.945 6.094 1 98.88 174 PHE B CA 1
ATOM 3512 C C . PHE B 1 174 ? 1.301 15.305 5.492 1 98.88 174 PHE B C 1
ATOM 3514 O O . PHE B 1 174 ? 2.072 15.969 4.797 1 98.88 174 PHE B O 1
ATOM 3521 N N . SER B 1 175 ? 1.474 14.031 5.754 1 98.88 175 SER B N 1
ATOM 3522 C CA . SER B 1 175 ? 2.697 13.305 5.434 1 98.88 175 SER B CA 1
ATOM 3523 C C . SER B 1 175 ? 2.604 12.641 4.062 1 98.88 175 SER B C 1
ATOM 3525 O O . SER B 1 175 ? 1.865 11.672 3.887 1 98.88 175 SER B O 1
ATOM 3527 N N . GLY B 1 176 ? 3.291 13.172 3.107 1 98.62 176 GLY B N 1
ATOM 3528 C CA . GLY B 1 176 ? 3.248 12.625 1.759 1 98.62 176 GLY B CA 1
ATOM 3529 C C . GLY B 1 176 ? 4.082 13.422 0.771 1 98.62 176 GLY B C 1
ATOM 3530 O O . GLY B 1 176 ? 4.582 14.5 1.099 1 98.62 176 GLY B O 1
ATOM 3531 N N . ALA B 1 177 ? 4.246 12.898 -0.39 1 98.75 177 ALA B N 1
ATOM 3532 C CA . ALA B 1 177 ? 4.98 13.531 -1.486 1 98.75 177 ALA B CA 1
ATOM 3533 C C . ALA B 1 177 ? 4.02 14.125 -2.514 1 98.75 177 ALA B C 1
ATOM 3535 O O . ALA B 1 177 ? 2.812 13.883 -2.461 1 98.75 177 ALA B O 1
ATOM 3536 N N . LEU B 1 178 ? 4.566 15.008 -3.309 1 98.81 178 LEU B N 1
ATOM 3537 C CA . LEU B 1 178 ? 3.859 15.5 -4.484 1 98.81 178 LEU B CA 1
ATOM 3538 C C . LEU B 1 178 ? 3.98 14.516 -5.645 1 98.81 178 LEU B C 1
ATOM 3540 O O . LEU B 1 178 ? 3.586 13.359 -5.523 1 98.81 178 LEU B O 1
ATOM 3544 N N . ALA B 1 179 ? 4.594 14.883 -6.715 1 98.75 179 ALA B N 1
ATOM 3545 C CA . ALA B 1 179 ? 4.828 13.906 -7.773 1 98.75 179 ALA B CA 1
ATOM 3546 C C . ALA B 1 179 ? 5.52 12.664 -7.227 1 98.75 179 ALA B C 1
ATOM 3548 O O . ALA B 1 179 ? 6.434 12.758 -6.406 1 98.75 179 ALA B O 1
ATOM 3549 N N . HIS B 1 180 ? 5.055 11.469 -7.707 1 98.25 180 HIS B N 1
ATOM 3550 C CA . HIS B 1 180 ? 5.512 10.25 -7.055 1 98.25 180 HIS B CA 1
ATOM 3551 C C . HIS B 1 180 ? 5.527 9.078 -8.031 1 98.25 180 HIS B C 1
ATOM 3553 O O . HIS B 1 180 ? 5.176 7.953 -7.656 1 98.25 180 HIS B O 1
ATOM 3559 N N . ASN B 1 181 ? 5.824 9.258 -9.281 1 96.25 181 ASN B N 1
ATOM 3560 C CA . ASN B 1 181 ? 6.164 8.18 -10.211 1 96.25 181 ASN B CA 1
ATOM 3561 C C . ASN B 1 181 ? 7.602 7.703 -10.016 1 96.25 181 ASN B C 1
ATOM 3563 O O . ASN B 1 181 ? 8.531 8.258 -10.609 1 96.25 181 ASN B O 1
ATOM 3567 N N . LEU B 1 182 ? 7.777 6.652 -9.336 1 96.25 182 LEU B N 1
ATOM 3568 C CA . LEU B 1 182 ? 9.055 6.262 -8.75 1 96.25 182 LEU B CA 1
ATOM 3569 C C . LEU B 1 182 ? 9.969 5.637 -9.797 1 96.25 182 LEU B C 1
ATOM 3571 O O . LEU B 1 182 ? 9.508 4.887 -10.656 1 96.25 182 LEU B O 1
ATOM 3575 N N . VAL B 1 183 ? 11.164 5.941 -9.711 1 95.94 183 VAL B N 1
ATOM 3576 C CA . VAL B 1 183 ? 12.258 5.289 -10.422 1 95.94 183 VAL B CA 1
ATOM 3577 C C . VAL B 1 183 ? 13.375 4.918 -9.445 1 95.94 183 VAL B C 1
ATOM 3579 O O . VAL B 1 183 ? 13.359 5.352 -8.289 1 95.94 183 VAL B O 1
ATOM 3582 N N . ARG B 1 184 ? 14.273 4.055 -9.82 1 96.31 184 ARG B N 1
ATOM 3583 C CA . ARG B 1 184 ? 15.398 3.723 -8.961 1 96.31 184 ARG B CA 1
ATOM 3584 C C . ARG B 1 184 ? 16.453 4.816 -9 1 96.31 184 ARG B C 1
ATOM 3586 O O . ARG B 1 184 ? 16.719 5.398 -10.055 1 96.31 184 ARG B O 1
ATOM 3593 N N . GLY B 1 185 ? 17.125 5.02 -7.836 1 95.5 185 GLY B N 1
ATOM 3594 C CA . GLY B 1 185 ? 18.094 6.09 -7.645 1 95.5 185 GLY B CA 1
ATOM 3595 C C . GLY B 1 185 ? 17.516 7.285 -6.906 1 95.5 185 GLY B C 1
ATOM 3596 O O . GLY B 1 185 ? 16.734 8.055 -7.473 1 95.5 185 GLY B O 1
ATOM 3597 N N . ARG B 1 186 ? 17.938 7.551 -5.75 1 94.94 186 ARG B N 1
ATOM 3598 C CA . ARG B 1 186 ? 17.391 8.57 -4.859 1 94.94 186 ARG B CA 1
ATOM 3599 C C . ARG B 1 186 ? 17.672 9.969 -5.391 1 94.94 186 ARG B C 1
ATOM 3601 O O . ARG B 1 186 ? 16.953 10.922 -5.055 1 94.94 186 ARG B O 1
ATOM 3608 N N . HIS B 1 187 ? 18.703 10.102 -6.223 1 97.25 187 HIS B N 1
ATOM 3609 C CA . HIS B 1 187 ? 19.125 11.406 -6.715 1 97.25 187 HIS B CA 1
ATOM 3610 C C . HIS B 1 187 ? 18.219 11.891 -7.848 1 97.25 187 HIS B C 1
ATOM 3612 O O . HIS B 1 187 ? 18.281 13.055 -8.25 1 97.25 187 HIS B O 1
ATOM 3618 N N . HIS B 1 188 ? 17.312 11.047 -8.297 1 97.94 188 HIS B N 1
ATOM 3619 C CA . HIS B 1 188 ? 16.484 11.422 -9.43 1 97.94 188 HIS B CA 1
ATOM 3620 C C . HIS B 1 188 ? 15.367 12.367 -9.008 1 97.94 188 HIS B C 1
ATOM 3622 O O . HIS B 1 188 ? 14.633 12.086 -8.062 1 97.94 188 HIS B O 1
ATOM 3628 N N . MET B 1 189 ? 15.227 13.5 -9.727 1 98.38 189 MET B N 1
ATOM 3629 C CA . MET B 1 189 ? 14.094 14.414 -9.633 1 98.38 189 MET B CA 1
ATOM 3630 C C . MET B 1 189 ? 12.883 13.852 -10.367 1 98.38 189 MET B C 1
ATOM 3632 O O . MET B 1 189 ? 13.016 12.977 -11.219 1 98.38 189 MET B O 1
ATOM 3636 N N . PRO B 1 190 ? 11.695 14.344 -9.961 1 98.5 190 PRO B N 1
ATOM 3637 C CA . PRO B 1 190 ? 10.602 14.078 -10.898 1 98.5 190 PRO B CA 1
ATOM 3638 C C . PRO B 1 190 ? 10.906 14.562 -12.312 1 98.5 190 PRO B C 1
ATOM 3640 O O . PRO B 1 190 ? 11.852 15.32 -12.516 1 98.5 190 PRO B O 1
ATOM 3643 N N . THR B 1 191 ? 10.156 14.055 -13.312 1 98.12 191 THR B N 1
ATOM 3644 C CA . THR B 1 191 ? 10.305 14.594 -14.664 1 98.12 191 THR B CA 1
ATOM 3645 C C . THR B 1 191 ? 10.031 16.094 -14.68 1 98.12 191 THR B C 1
ATOM 3647 O O . THR B 1 191 ? 9.414 16.625 -13.75 1 98.12 191 THR B O 1
ATOM 3650 N N . VAL B 1 192 ? 10.477 16.75 -15.734 1 98.38 192 VAL B N 1
ATOM 3651 C CA . VAL B 1 192 ? 10.289 18.188 -15.852 1 98.38 192 VAL B CA 1
ATOM 3652 C C . VAL B 1 192 ? 8.797 18.516 -15.859 1 98.38 192 VAL B C 1
ATOM 3654 O O . VAL B 1 192 ? 8.375 19.516 -15.289 1 98.38 192 VAL B O 1
ATOM 3657 N N . SER B 1 193 ? 8.047 17.688 -16.516 1 98.44 193 SER B N 1
ATOM 3658 C CA . SER B 1 193 ? 6.598 17.875 -16.547 1 98.44 193 SER B CA 1
ATOM 3659 C C . SER B 1 193 ? 5.996 17.734 -15.148 1 98.44 193 SER B C 1
ATOM 3661 O O . SER B 1 193 ? 5.117 18.516 -14.766 1 98.44 193 SER B O 1
ATOM 3663 N N . GLU B 1 194 ? 6.445 16.766 -14.398 1 98.62 194 GLU B N 1
ATOM 3664 C CA . GLU B 1 194 ? 5.953 16.547 -13.047 1 98.62 194 GLU B CA 1
ATOM 3665 C C . GLU B 1 194 ? 6.375 17.672 -12.109 1 98.62 194 GLU B C 1
ATOM 3667 O O . GLU B 1 194 ? 5.598 18.094 -11.258 1 98.62 194 GLU B O 1
ATOM 3672 N N . GLN B 1 195 ? 7.582 18.156 -12.297 1 98.75 195 GLN B N 1
ATOM 3673 C CA . GLN B 1 195 ? 8.039 19.312 -11.531 1 98.75 195 GLN B CA 1
ATOM 3674 C C . GLN B 1 195 ? 7.176 20.531 -11.805 1 98.75 195 GLN B C 1
ATOM 3676 O O . GLN B 1 195 ? 6.883 21.312 -10.898 1 98.75 195 GLN B O 1
ATOM 3681 N N . ALA B 1 196 ? 6.816 20.688 -13.023 1 98.75 196 ALA B N 1
ATOM 3682 C CA . ALA B 1 196 ? 5.965 21.812 -13.391 1 98.75 196 ALA B CA 1
ATOM 3683 C C . ALA B 1 196 ? 4.613 21.734 -12.688 1 98.75 196 ALA B C 1
ATOM 3685 O O . ALA B 1 196 ? 4.086 22.75 -12.227 1 98.75 196 ALA B O 1
ATOM 3686 N N . LEU B 1 197 ? 4.086 20.562 -12.617 1 98.81 197 LEU B N 1
ATOM 3687 C CA . LEU B 1 197 ? 2.812 20.359 -11.93 1 98.81 197 LEU B CA 1
ATOM 3688 C C . LEU B 1 197 ? 2.957 20.578 -10.43 1 98.81 197 LEU B C 1
ATOM 3690 O O . LEU B 1 197 ? 2.111 21.234 -9.812 1 98.81 197 LEU B O 1
ATOM 3694 N N . ASP B 1 198 ? 4.039 20.047 -9.859 1 98.88 198 ASP B N 1
ATOM 3695 C CA . ASP B 1 198 ? 4.32 20.297 -8.445 1 98.88 198 ASP B CA 1
ATOM 3696 C C . ASP B 1 198 ? 4.406 21.797 -8.156 1 98.88 198 ASP B C 1
ATOM 3698 O O . ASP B 1 198 ? 3.793 22.281 -7.203 1 98.88 198 ASP B O 1
ATOM 3702 N N . LYS B 1 199 ? 5.145 22.484 -8.961 1 98.75 199 LYS B N 1
ATOM 3703 C CA . LYS B 1 199 ? 5.355 23.906 -8.781 1 98.75 199 LYS B CA 1
ATOM 3704 C C . LYS B 1 199 ? 4.039 24.672 -8.859 1 98.75 199 LYS B C 1
ATOM 3706 O O . LYS B 1 199 ? 3.801 25.609 -8.086 1 98.75 199 LYS B O 1
ATOM 3711 N N . GLN B 1 200 ? 3.266 24.375 -9.836 1 98.75 200 GLN B N 1
ATOM 3712 C CA . GLN B 1 200 ? 1.998 25.078 -10.008 1 98.75 200 GLN B CA 1
ATOM 3713 C C . GLN B 1 200 ? 1.081 24.859 -8.805 1 98.75 200 GLN B C 1
ATOM 3715 O O . GLN B 1 200 ? 0.414 25.781 -8.352 1 98.75 200 GLN B O 1
ATOM 3720 N N . PHE B 1 201 ? 1 23.672 -8.305 1 98.81 201 PHE B N 1
ATOM 3721 C CA . PHE B 1 201 ? 0.205 23.391 -7.113 1 98.81 201 PHE B CA 1
ATOM 3722 C C . PHE B 1 201 ? 0.697 24.219 -5.93 1 98.81 201 PHE B C 1
ATOM 3724 O O . PHE B 1 201 ? -0.099 24.844 -5.234 1 98.81 201 PHE B O 1
ATOM 3731 N N . ILE B 1 202 ? 2.014 24.172 -5.711 1 98.75 202 ILE B N 1
ATOM 3732 C CA . ILE B 1 202 ? 2.623 24.938 -4.625 1 98.75 202 ILE B CA 1
ATOM 3733 C C . ILE B 1 202 ? 2.299 26.422 -4.785 1 98.75 202 ILE B C 1
ATOM 3735 O O . ILE B 1 202 ? 1.955 27.094 -3.812 1 98.75 202 ILE B O 1
ATOM 3739 N N . ASP B 1 203 ? 2.367 26.875 -6.055 1 98.5 203 ASP B N 1
ATOM 3740 C CA . ASP B 1 203 ? 2.082 28.281 -6.324 1 98.5 203 ASP B CA 1
ATOM 3741 C C . ASP B 1 203 ? 0.641 28.641 -5.961 1 98.5 203 ASP B C 1
ATOM 3743 O O . ASP B 1 203 ? 0.382 29.688 -5.363 1 98.5 203 ASP B O 1
ATOM 3747 N N . TYR B 1 204 ? -0.293 27.797 -6.355 1 98 204 TYR B N 1
ATOM 3748 C CA . TYR B 1 204 ? -1.686 28.047 -5.992 1 98 204 TYR B CA 1
ATOM 3749 C C . TYR B 1 204 ? -1.853 28.125 -4.48 1 98 204 TYR B C 1
ATOM 3751 O O . TYR B 1 204 ? -2.506 29.031 -3.967 1 98 204 TYR B O 1
ATOM 3759 N N . VAL B 1 205 ? -1.22 27.219 -3.738 1 97.62 205 VAL B N 1
ATOM 3760 C CA . VAL B 1 205 ? -1.329 27.172 -2.283 1 97.62 205 VAL B CA 1
ATOM 3761 C C . VAL B 1 205 ? -0.673 28.406 -1.671 1 97.62 205 VAL B C 1
ATOM 3763 O O . VAL B 1 205 ? -1.239 29.047 -0.776 1 97.62 205 VAL B O 1
ATOM 3766 N N . MET B 1 206 ? 0.486 28.797 -2.158 1 97.38 206 MET B N 1
ATOM 3767 C CA . MET B 1 206 ? 1.229 29.953 -1.645 1 97.38 206 MET B CA 1
ATOM 3768 C C . MET B 1 206 ? 0.447 31.25 -1.854 1 97.38 206 MET B C 1
ATOM 3770 O O . MET B 1 206 ? 0.525 32.156 -1.034 1 97.38 206 MET B O 1
ATOM 3774 N N . ASN B 1 207 ? -0.305 31.266 -2.92 1 96 207 ASN B N 1
ATOM 3775 C CA . ASN B 1 207 ? -1.101 32.438 -3.238 1 96 207 ASN B CA 1
ATOM 3776 C C . ASN B 1 207 ? -2.5 32.344 -2.639 1 96 207 ASN B C 1
ATOM 3778 O O . ASN B 1 207 ? -3.357 33.188 -2.924 1 96 207 ASN B O 1
ATOM 3782 N N . ARG B 1 208 ? -2.76 31.312 -1.951 1 94.94 208 ARG B N 1
ATOM 3783 C CA . ARG B 1 208 ? -4.027 31.062 -1.273 1 94.94 208 ARG B CA 1
ATOM 3784 C C . ARG B 1 208 ? -5.168 30.922 -2.277 1 94.94 208 ARG B C 1
ATOM 3786 O O . ARG B 1 208 ? -6.305 31.312 -1.994 1 94.94 208 ARG B O 1
ATOM 3793 N N . ASP B 1 209 ? -4.773 30.516 -3.453 1 94.62 209 ASP B N 1
ATOM 3794 C CA . ASP B 1 209 ? -5.766 30.125 -4.449 1 94.62 209 ASP B CA 1
ATOM 3795 C C . ASP B 1 209 ? -6.207 28.688 -4.25 1 94.62 209 ASP B C 1
ATOM 3797 O O . ASP B 1 209 ? -5.996 27.844 -5.121 1 94.62 209 ASP B O 1
ATOM 3801 N N . MET B 1 210 ? -6.906 28.469 -3.211 1 94.38 210 MET B N 1
ATOM 3802 C CA . MET B 1 210 ? -7.23 27.125 -2.768 1 94.38 210 MET B CA 1
ATOM 3803 C C . MET B 1 210 ? -8.211 26.453 -3.727 1 94.38 210 MET B C 1
ATOM 3805 O O . MET B 1 210 ? -8.164 25.234 -3.924 1 94.38 210 MET B O 1
ATOM 3809 N N . ASP B 1 211 ? -9.07 27.266 -4.309 1 95.19 211 ASP B N 1
ATOM 3810 C CA . ASP B 1 211 ? -10.031 26.719 -5.266 1 95.19 211 ASP B CA 1
ATOM 3811 C C . ASP B 1 211 ? -9.328 26.156 -6.496 1 95.19 211 ASP B C 1
ATOM 3813 O O . ASP B 1 211 ? -9.68 25.094 -6.988 1 95.19 211 ASP B O 1
ATOM 3817 N N . LEU B 1 212 ? -8.359 26.859 -6.98 1 97.25 212 LEU B N 1
ATOM 3818 C CA . LEU B 1 212 ? -7.609 26.391 -8.141 1 97.25 212 LEU B CA 1
ATOM 3819 C C . LEU B 1 212 ? -6.773 25.172 -7.793 1 97.25 212 LEU B C 1
ATOM 3821 O O . LEU B 1 212 ? -6.625 24.266 -8.609 1 97.25 212 LEU B O 1
ATOM 3825 N N . ALA B 1 213 ? -6.176 25.219 -6.566 1 97.81 213 ALA B N 1
ATOM 3826 C CA . ALA B 1 213 ? -5.434 24.047 -6.109 1 97.81 213 ALA B CA 1
ATOM 3827 C C . ALA B 1 213 ? -6.324 22.812 -6.078 1 97.81 213 ALA B C 1
ATOM 3829 O O . ALA B 1 213 ? -5.926 21.734 -6.531 1 97.81 213 ALA B O 1
ATOM 3830 N N . LYS B 1 214 ? -7.523 22.969 -5.562 1 97.81 214 LYS B N 1
ATOM 3831 C CA . LYS B 1 214 ? -8.477 21.875 -5.512 1 97.81 214 LYS B CA 1
ATOM 3832 C C . LYS B 1 214 ? -8.875 21.422 -6.914 1 97.81 214 LYS B C 1
ATOM 3834 O O . LYS B 1 214 ? -8.969 20.219 -7.18 1 97.81 214 LYS B O 1
ATOM 3839 N N . GLU B 1 215 ? -9.102 22.375 -7.773 1 98.19 215 GLU B N 1
ATOM 3840 C CA . GLU B 1 215 ? -9.57 22.094 -9.125 1 98.19 215 GLU B CA 1
ATOM 3841 C C . GLU B 1 215 ? -8.531 21.297 -9.914 1 98.19 215 GLU B C 1
ATOM 3843 O O . GLU B 1 215 ? -8.875 20.406 -10.688 1 98.19 215 GLU B O 1
ATOM 3848 N N . MET B 1 216 ? -7.273 21.531 -9.734 1 98.56 216 MET B N 1
ATOM 3849 C CA . MET B 1 216 ? -6.25 20.891 -10.555 1 98.56 216 MET B CA 1
ATOM 3850 C C . MET B 1 216 ? -5.926 19.5 -10.016 1 98.56 216 MET B C 1
ATOM 3852 O O . MET B 1 216 ? -5.348 18.672 -10.727 1 98.56 216 MET B O 1
ATOM 3856 N N . LEU B 1 217 ? -6.238 19.266 -8.781 1 98.75 217 LEU B N 1
ATOM 3857 C CA . LEU B 1 217 ? -5.703 18.141 -8.023 1 98.75 217 LEU B CA 1
ATOM 3858 C C . LEU B 1 217 ? -6.035 16.828 -8.703 1 98.75 217 LEU B C 1
ATOM 3860 O O . LEU B 1 217 ? -5.18 15.938 -8.812 1 98.75 217 LEU B O 1
ATOM 3864 N N . PRO B 1 218 ? -7.285 16.656 -9.242 1 98.31 218 PRO B N 1
ATOM 3865 C CA . PRO B 1 218 ? -7.594 15.352 -9.844 1 98.31 218 PRO B CA 1
ATOM 3866 C C . PRO B 1 218 ? -6.695 15.016 -11.039 1 98.31 218 PRO B C 1
ATOM 3868 O O . PRO B 1 218 ? -6.137 13.922 -11.109 1 98.31 218 PRO B O 1
ATOM 3871 N N . GLN B 1 219 ? -6.547 15.852 -11.938 1 97.5 219 GLN B N 1
ATOM 3872 C CA . GLN B 1 219 ? -5.699 15.602 -13.102 1 97.5 219 GLN B CA 1
ATOM 3873 C C . GLN B 1 219 ? -4.223 15.586 -12.711 1 97.5 219 GLN B C 1
ATOM 3875 O O . GLN B 1 219 ? -3.451 14.766 -13.219 1 97.5 219 GLN B O 1
ATOM 3880 N N . TYR B 1 220 ? -3.857 16.562 -11.797 1 98.62 220 TYR B N 1
ATOM 3881 C CA . TYR B 1 220 ? -2.502 16.609 -11.258 1 98.62 220 TYR B CA 1
ATOM 3882 C C . TYR B 1 220 ? -2.113 15.273 -10.633 1 98.62 220 TYR B C 1
ATOM 3884 O O . TYR B 1 220 ? -1.061 14.719 -10.953 1 98.62 220 TYR B O 1
ATOM 3892 N N . ALA B 1 221 ? -3.002 14.711 -9.805 1 98.06 221 ALA B N 1
ATOM 3893 C CA . ALA B 1 221 ? -2.748 13.445 -9.133 1 98.06 221 ALA B CA 1
ATOM 3894 C C . ALA B 1 221 ? -2.592 12.305 -10.133 1 98.06 221 ALA B C 1
ATOM 3896 O O . ALA B 1 221 ? -1.721 11.445 -9.977 1 98.06 221 ALA B O 1
ATOM 3897 N N . LYS B 1 222 ? -3.42 12.305 -11.125 1 95.12 222 LYS B N 1
ATOM 3898 C CA . LYS B 1 222 ? -3.398 11.25 -12.133 1 95.12 222 LYS B CA 1
ATOM 3899 C C . LYS B 1 222 ? -2.127 11.32 -12.977 1 95.12 222 LYS B C 1
ATOM 3901 O O . LYS B 1 222 ? -1.464 10.305 -13.195 1 95.12 222 LYS B O 1
ATOM 3906 N N . VAL B 1 223 ? -1.717 12.453 -13.391 1 95.5 223 VAL B N 1
ATOM 3907 C CA . VAL B 1 223 ? -0.645 12.633 -14.367 1 95.5 223 VAL B CA 1
ATOM 3908 C C . VAL B 1 223 ? 0.71 12.516 -13.672 1 95.5 223 VAL B C 1
ATOM 3910 O O . VAL B 1 223 ? 1.634 11.891 -14.211 1 95.5 223 VAL B O 1
ATOM 3913 N N . ALA B 1 224 ? 0.808 13.094 -12.477 1 97.69 224 ALA B N 1
ATOM 3914 C CA . ALA B 1 224 ? 2.09 13.117 -11.781 1 97.69 224 ALA B CA 1
ATOM 3915 C C . ALA B 1 224 ? 2.172 11.984 -10.75 1 97.69 224 ALA B C 1
ATOM 3917 O O . ALA B 1 224 ? 3.156 11.883 -10.016 1 97.69 224 ALA B O 1
ATOM 3918 N N . GLY B 1 225 ? 1.121 11.211 -10.695 1 97.19 225 GLY B N 1
ATOM 3919 C CA . GLY B 1 225 ? 1.136 10.133 -9.719 1 97.19 225 GLY B CA 1
ATOM 3920 C C . GLY B 1 225 ? 1.332 10.625 -8.297 1 97.19 225 GLY B C 1
ATOM 3921 O O . GLY B 1 225 ? 2.148 10.078 -7.551 1 97.19 225 GLY B O 1
ATOM 3922 N N . VAL B 1 226 ? 0.614 11.727 -7.965 1 98.62 226 VAL B N 1
ATOM 3923 C CA . VAL B 1 226 ? 0.792 12.273 -6.621 1 98.62 226 VAL B CA 1
ATOM 3924 C C . VAL B 1 226 ? 0.582 11.172 -5.586 1 98.62 226 VAL B C 1
ATOM 3926 O O . VAL B 1 226 ? -0.339 10.359 -5.711 1 98.62 226 VAL B O 1
ATOM 3929 N N . GLU B 1 227 ? 1.451 11.164 -4.602 1 98.38 227 GLU B N 1
ATOM 3930 C CA . GLU B 1 227 ? 1.415 10.078 -3.627 1 98.38 227 GLU B CA 1
ATOM 3931 C C . GLU B 1 227 ? 0.029 9.938 -3.002 1 98.38 227 GLU B C 1
ATOM 3933 O O . GLU B 1 227 ? -0.622 10.945 -2.699 1 98.38 227 GLU B O 1
ATOM 3938 N N . GLY B 1 228 ? -0.37 8.664 -2.773 1 97.5 228 GLY B N 1
ATOM 3939 C CA . GLY B 1 228 ? -1.68 8.414 -2.189 1 97.5 228 GLY B CA 1
ATOM 3940 C C . GLY B 1 228 ? -2.822 8.898 -3.066 1 97.5 228 GLY B C 1
ATOM 3941 O O . GLY B 1 228 ? -3.955 9.023 -2.6 1 97.5 228 GLY B O 1
ATOM 3942 N N . GLY B 1 229 ? -2.555 9.25 -4.324 1 97.69 229 GLY B N 1
ATOM 3943 C CA . GLY B 1 229 ? -3.566 9.781 -5.223 1 97.69 229 GLY B CA 1
ATOM 3944 C C . GLY B 1 229 ? -3.939 11.219 -4.918 1 97.69 229 GLY B C 1
ATOM 3945 O O . GLY B 1 229 ? -4.992 11.695 -5.348 1 97.69 229 GLY B O 1
ATOM 3946 N N . GLY B 1 230 ? -3.146 11.859 -4.117 1 98.81 230 GLY B N 1
ATOM 3947 C CA . GLY B 1 230 ? -3.418 13.242 -3.766 1 98.81 230 GLY B CA 1
ATOM 3948 C C . GLY B 1 230 ? -4.328 13.383 -2.561 1 98.81 230 GLY B C 1
ATOM 3949 O O . GLY B 1 230 ? -4.734 14.492 -2.209 1 98.81 230 GLY B O 1
ATOM 3950 N N . ARG B 1 231 ? -4.562 12.312 -1.926 1 98.88 231 ARG B N 1
ATOM 3951 C CA . ARG B 1 231 ? -5.574 12.32 -0.871 1 98.88 231 ARG B CA 1
ATOM 3952 C C . ARG B 1 231 ? -5.098 13.125 0.336 1 98.88 231 ARG B C 1
ATOM 3954 O O . ARG B 1 231 ? -5.887 13.812 0.979 1 98.88 231 ARG B O 1
ATOM 3961 N N . HIS B 1 232 ? -3.783 13.055 0.656 1 98.94 232 HIS B N 1
ATOM 3962 C CA . HIS B 1 232 ? -3.268 13.867 1.748 1 98.94 232 HIS B CA 1
ATOM 3963 C C . HIS B 1 232 ? -3.379 15.359 1.426 1 98.94 232 HIS B C 1
ATOM 3965 O O . HIS B 1 232 ? -3.629 16.172 2.316 1 98.94 232 HIS B O 1
ATOM 3971 N N . LEU B 1 233 ? -3.281 15.688 0.163 1 98.81 233 LEU B N 1
ATOM 3972 C CA . LEU B 1 233 ? -3.422 17.078 -0.257 1 98.81 233 LEU B CA 1
ATOM 3973 C C . LEU B 1 233 ? -4.883 17.516 -0.219 1 98.81 233 LEU B C 1
ATOM 3975 O O . LEU B 1 233 ? -5.188 18.641 0.177 1 98.81 233 LEU B O 1
ATOM 3979 N N . ALA B 1 234 ? -5.766 16.641 -0.665 1 98.75 234 ALA B N 1
ATOM 3980 C CA . ALA B 1 234 ? -7.191 16.938 -0.579 1 98.75 234 ALA B CA 1
ATOM 3981 C C . ALA B 1 234 ? -7.609 17.203 0.866 1 98.75 234 ALA B C 1
ATOM 3983 O O . ALA B 1 234 ? -8.344 18.156 1.146 1 98.75 234 ALA B O 1
ATOM 3984 N N . MET B 1 235 ? -7.156 16.359 1.767 1 98.81 235 MET B N 1
ATOM 3985 C CA . MET B 1 235 ? -7.457 16.531 3.186 1 98.81 235 MET B CA 1
ATOM 3986 C C . MET B 1 235 ? -6.887 17.844 3.707 1 98.81 235 MET B C 1
ATOM 3988 O O . MET B 1 235 ? -7.535 18.531 4.484 1 98.81 235 MET B O 1
ATOM 3992 N N . MET B 1 236 ? -5.676 18.141 3.285 1 98.44 236 MET B N 1
ATOM 3993 C CA . MET B 1 236 ? -5.02 19.391 3.678 1 98.44 236 MET B CA 1
ATOM 3994 C C . MET B 1 236 ? -5.855 20.594 3.262 1 98.44 236 MET B C 1
ATOM 3996 O O . MET B 1 236 ? -6.121 21.484 4.078 1 98.44 236 MET B O 1
ATOM 4000 N N . LEU B 1 237 ? -6.27 20.594 2.01 1 97.81 237 LEU B N 1
ATOM 4001 C CA . LEU B 1 237 ? -7.059 21.703 1.483 1 97.81 237 LEU B CA 1
ATOM 4002 C C . LEU B 1 237 ? -8.375 21.844 2.242 1 97.81 237 LEU B C 1
ATOM 4004 O O . LEU B 1 237 ? -8.812 22.953 2.533 1 97.81 237 LEU B O 1
ATOM 4008 N N . GLY B 1 238 ? -8.977 20.719 2.588 1 97.44 238 GLY B N 1
ATOM 4009 C CA . GLY B 1 238 ? -10.219 20.75 3.344 1 97.44 238 GLY B CA 1
ATOM 4010 C C . GLY B 1 238 ? -10.039 21.219 4.773 1 97.44 238 GLY B C 1
ATOM 4011 O O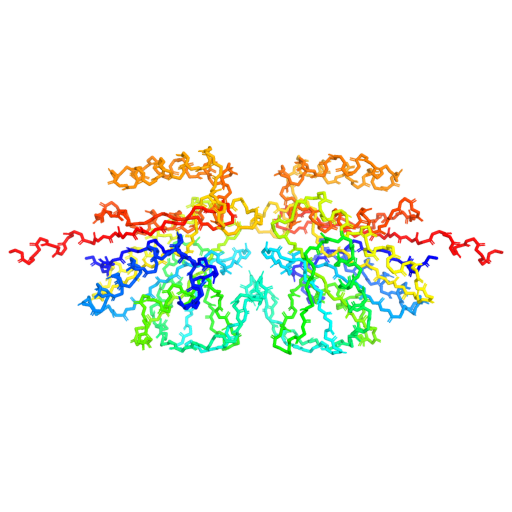 . GLY B 1 238 ? -10.844 22 5.281 1 97.44 238 GLY B O 1
ATOM 4012 N N . ALA B 1 239 ? -8.992 20.734 5.395 1 96.88 239 ALA B N 1
ATOM 4013 C CA . ALA B 1 239 ? -8.758 21.016 6.809 1 96.88 239 ALA B CA 1
ATOM 4014 C C . ALA B 1 239 ? -8.344 22.469 7.016 1 96.88 239 ALA B C 1
ATOM 4016 O O . ALA B 1 239 ? -8.695 23.078 8.023 1 96.88 239 ALA B O 1
ATOM 4017 N N . LEU B 1 240 ? -7.531 23.016 6.078 1 93.44 240 LEU B N 1
ATOM 4018 C CA . LEU B 1 240 ? -6.953 24.344 6.234 1 93.44 240 LEU B CA 1
ATOM 4019 C C . LEU B 1 240 ? -7.715 25.375 5.402 1 93.44 240 LEU B C 1
ATOM 4021 O O . LEU B 1 240 ? -7.117 26.312 4.867 1 93.44 240 LEU B O 1
ATOM 4025 N N . LYS B 1 241 ? -8.977 25.453 5.434 1 79.75 241 LYS B N 1
ATOM 4026 C CA . LYS B 1 241 ? -9.836 26.359 4.66 1 79.75 241 LYS B CA 1
ATOM 4027 C C . LYS B 1 241 ? -9.438 27.812 4.867 1 79.75 241 LYS B C 1
ATOM 4029 O O . LYS B 1 241 ? -9.758 28.406 5.898 1 79.75 241 LYS B O 1
ATOM 4034 N N . GLY B 1 242 ? -8.578 28.484 4.145 1 66.56 242 GLY B N 1
ATOM 4035 C CA . GLY B 1 242 ? -8.203 29.844 3.748 1 66.56 242 GLY B CA 1
ATOM 4036 C C . GLY B 1 242 ? -7.719 30.688 4.906 1 66.56 242 GLY B C 1
ATOM 4037 O O . GLY B 1 242 ? -7.273 31.812 4.711 1 66.56 242 GLY B O 1
ATOM 4038 N N . LYS B 1 243 ? -7.68 30.219 6.039 1 75.5 243 LYS B N 1
ATOM 4039 C CA . LYS B 1 243 ? -7.262 31.172 7.059 1 75.5 243 LYS B CA 1
ATOM 4040 C C . LYS B 1 243 ? -5.824 30.922 7.5 1 75.5 243 LYS B C 1
ATOM 4042 O O . LYS B 1 243 ? -5.41 31.375 8.57 1 75.5 243 LYS B O 1
ATOM 4047 N N . PHE B 1 244 ? -5.07 30.266 6.688 1 91.56 244 PHE B N 1
ATOM 4048 C CA . PHE B 1 244 ? -3.693 29.953 7.055 1 91.56 244 PHE B CA 1
ATOM 4049 C C . PHE B 1 244 ? -2.711 30.656 6.125 1 91.56 244 PHE B C 1
ATOM 4051 O O . PHE B 1 244 ? -2.986 30.828 4.938 1 91.56 244 PHE B O 1
ATOM 4058 N N . LYS B 1 245 ? -1.64 31.172 6.684 1 94.62 245 LYS B N 1
ATOM 4059 C CA . LYS B 1 245 ? -0.533 31.703 5.898 1 94.62 245 LYS B CA 1
ATOM 4060 C C . LYS B 1 245 ? 0.45 30.609 5.508 1 94.62 245 LYS B C 1
ATOM 4062 O O . LYS B 1 245 ? 1.146 30.062 6.363 1 94.62 245 LYS B O 1
ATOM 4067 N N . PRO B 1 246 ? 0.545 30.375 4.242 1 97.06 246 PRO B N 1
ATOM 4068 C CA . PRO B 1 246 ? 1.453 29.312 3.805 1 97.06 246 PRO B CA 1
ATOM 4069 C C . PRO B 1 246 ? 2.902 29.781 3.699 1 97.06 246 PRO B C 1
ATOM 4071 O O . PRO B 1 246 ? 3.156 30.969 3.48 1 97.06 246 PRO B O 1
ATOM 4074 N N . ALA B 1 247 ? 3.807 28.922 3.916 1 98 247 ALA B N 1
ATOM 4075 C CA . ALA B 1 247 ? 5.23 29.109 3.646 1 98 247 ALA B CA 1
ATOM 4076 C C . ALA B 1 247 ? 5.824 27.875 2.971 1 98 247 ALA B C 1
ATOM 4078 O O . ALA B 1 247 ? 5.578 26.75 3.398 1 98 247 ALA B O 1
ATOM 4079 N N . PHE B 1 248 ? 6.449 28.078 1.875 1 98.62 248 PHE B N 1
ATOM 4080 C CA . PHE B 1 248 ? 7.211 27.031 1.199 1 98.62 248 PHE B CA 1
ATOM 4081 C C . PHE B 1 248 ? 8.641 26.969 1.726 1 98.62 248 PHE B C 1
ATOM 4083 O O . PHE B 1 248 ? 9.375 27.969 1.658 1 98.62 248 PHE B O 1
ATOM 4090 N N . LEU B 1 249 ? 9.055 25.828 2.18 1 98.75 249 LEU B N 1
ATOM 4091 C CA . LEU B 1 249 ? 10.305 25.781 2.928 1 98.75 249 LEU B CA 1
ATOM 4092 C C . LEU B 1 249 ? 11.367 24.984 2.17 1 98.75 249 LEU B C 1
ATOM 4094 O O . LEU B 1 249 ? 12.547 25.328 2.189 1 98.75 249 LEU B O 1
ATOM 4098 N N . SER B 1 250 ? 10.945 23.875 1.572 1 98.38 250 SER B N 1
ATOM 4099 C CA . SER B 1 250 ? 11.914 23 0.909 1 98.38 250 SER B CA 1
ATOM 4100 C C . SER B 1 250 ? 11.242 22.125 -0.146 1 98.38 250 SER B C 1
ATOM 4102 O O . SER B 1 250 ? 10.031 21.906 -0.098 1 98.38 250 SER B O 1
ATOM 4104 N N . TYR B 1 251 ? 11.953 21.75 -1.069 1 98.56 251 TYR B N 1
ATOM 4105 C CA . TYR B 1 251 ? 11.609 20.781 -2.111 1 98.56 251 TYR B CA 1
ATOM 4106 C C . TYR B 1 251 ? 12.82 19.953 -2.516 1 98.56 251 TYR B C 1
ATOM 4108 O O . TYR B 1 251 ? 13.867 20.5 -2.877 1 98.56 251 TYR B O 1
ATOM 4116 N N . ALA B 1 252 ? 12.711 18.672 -2.398 1 98.44 252 ALA B N 1
ATOM 4117 C CA . ALA B 1 252 ? 13.859 17.828 -2.74 1 98.44 252 ALA B CA 1
ATOM 4118 C C . ALA B 1 252 ? 13.406 16.547 -3.432 1 98.44 252 ALA B C 1
ATOM 4120 O O . ALA B 1 252 ? 12.234 16.172 -3.354 1 98.44 252 ALA B O 1
ATOM 4121 N N . GLN B 1 253 ? 14.375 15.93 -4.074 1 97.75 253 GLN B N 1
ATOM 4122 C CA . GLN B 1 253 ? 14.133 14.711 -4.84 1 97.75 253 GLN B CA 1
ATOM 4123 C C . GLN B 1 253 ? 14.281 13.469 -3.965 1 97.75 253 GLN B C 1
ATOM 4125 O O . GLN B 1 253 ? 14.984 13.492 -2.957 1 97.75 253 GLN B O 1
ATOM 4130 N N . SER B 1 254 ? 13.594 12.469 -4.359 1 97.81 254 SER B N 1
ATOM 4131 C CA . SER B 1 254 ? 13.797 11.086 -3.918 1 97.81 254 SER B CA 1
ATOM 4132 C C . SER B 1 254 ? 13.227 10.094 -4.926 1 97.81 254 SER B C 1
ATOM 4134 O O . SER B 1 254 ? 12.039 9.773 -4.891 1 97.81 254 SER B O 1
ATOM 4136 N N . SER B 1 255 ? 14.055 9.539 -5.75 1 97.38 255 SER B N 1
ATOM 4137 C CA . SER B 1 255 ? 13.688 8.453 -6.648 1 97.38 255 SER B CA 1
ATOM 4138 C C . SER B 1 255 ? 12.523 8.844 -7.551 1 97.38 255 SER B C 1
ATOM 4140 O O . SER B 1 255 ? 11.547 8.102 -7.672 1 97.38 255 SER B O 1
ATOM 4142 N N . GLY B 1 256 ? 12.555 10.008 -8.102 1 97.69 256 GLY B N 1
ATOM 4143 C CA . GLY B 1 256 ? 11.531 10.469 -9.023 1 97.69 256 GLY B CA 1
ATOM 4144 C C . GLY B 1 256 ? 10.367 11.141 -8.336 1 97.69 256 GLY B C 1
ATOM 4145 O O . GLY B 1 256 ? 9.398 11.547 -8.992 1 97.69 256 GLY B O 1
ATOM 4146 N N . SER B 1 257 ? 10.414 11.312 -7.043 1 98.38 257 SER B N 1
ATOM 4147 C CA . SER B 1 257 ? 9.336 11.938 -6.289 1 98.38 257 SER B CA 1
ATOM 4148 C C . SER B 1 257 ? 9.719 13.352 -5.859 1 98.38 257 SER B C 1
ATOM 4150 O O . SER B 1 257 ? 10.891 13.641 -5.625 1 98.38 257 SER B O 1
ATOM 4152 N N . GLY B 1 258 ? 8.742 14.234 -5.906 1 98.81 258 GLY B N 1
ATOM 4153 C CA . GLY B 1 258 ? 8.906 15.578 -5.375 1 98.81 258 GLY B CA 1
ATOM 4154 C C . GLY B 1 258 ? 8.445 15.711 -3.934 1 98.81 258 GLY B C 1
ATOM 4155 O O . GLY B 1 258 ? 7.277 15.484 -3.625 1 98.81 258 GLY B O 1
ATOM 4156 N N . ASN B 1 259 ? 9.359 16.094 -3.062 1 98.81 259 ASN B N 1
ATOM 4157 C CA . ASN B 1 259 ? 9.109 16.141 -1.626 1 98.81 259 ASN B CA 1
ATOM 4158 C C . ASN B 1 259 ? 9.195 17.562 -1.086 1 98.81 259 ASN B C 1
ATOM 4160 O O . ASN B 1 259 ? 10.289 18.125 -0.966 1 98.81 259 ASN B O 1
ATOM 4164 N N . ALA B 1 260 ? 8.047 18.062 -0.786 1 98.81 260 ALA B N 1
ATOM 4165 C CA . ALA B 1 260 ? 7.957 19.453 -0.316 1 98.81 260 ALA B CA 1
ATOM 4166 C C . ALA B 1 260 ? 7.734 19.5 1.192 1 98.81 260 ALA B C 1
ATOM 4168 O O . ALA B 1 260 ? 7.133 18.594 1.769 1 98.81 260 ALA B O 1
ATOM 4169 N N . VAL B 1 261 ? 8.25 20.484 1.795 1 98.94 261 VAL B N 1
ATOM 4170 C CA . VAL B 1 261 ? 7.938 20.875 3.168 1 98.94 261 VAL B CA 1
ATOM 4171 C C . VAL B 1 261 ? 7.305 22.266 3.189 1 98.94 261 VAL B C 1
ATOM 4173 O O . VAL B 1 261 ? 7.883 23.219 2.678 1 98.94 261 VAL B O 1
ATOM 4176 N N . MET B 1 262 ? 6.117 22.328 3.66 1 98.81 262 MET B N 1
ATOM 4177 C CA . MET B 1 262 ? 5.395 23.594 3.781 1 98.81 262 MET B CA 1
ATOM 4178 C C . MET B 1 262 ? 4.773 23.734 5.168 1 98.81 262 MET B C 1
ATOM 4180 O O . MET B 1 262 ? 4.492 22.734 5.828 1 98.81 262 MET B O 1
ATOM 4184 N N . THR B 1 263 ? 4.582 24.953 5.59 1 98.62 263 THR B N 1
ATOM 4185 C CA . THR B 1 263 ? 3.828 25.234 6.809 1 98.62 263 THR B CA 1
ATOM 4186 C C . THR B 1 263 ? 2.639 26.141 6.508 1 98.62 263 THR B C 1
ATOM 4188 O O . THR B 1 263 ? 2.631 26.859 5.504 1 98.62 263 THR B O 1
ATOM 4191 N N . PHE B 1 264 ? 1.701 26 7.305 1 97.5 264 PHE B N 1
ATOM 4192 C CA . PHE B 1 264 ? 0.486 26.812 7.281 1 97.5 264 PHE B CA 1
ATOM 4193 C C . PHE B 1 264 ? 0.169 27.359 8.672 1 97.5 264 PHE B C 1
ATOM 4195 O O . PHE B 1 264 ? -0.383 26.641 9.508 1 97.5 264 PHE B O 1
ATOM 4202 N N . LYS B 1 265 ? 0.464 28.594 8.898 1 95.62 265 LYS B N 1
ATOM 4203 C CA . LYS B 1 265 ? 0.304 29.188 10.219 1 95.62 265 LYS B CA 1
ATOM 4204 C C . LYS B 1 265 ? -1.058 29.859 10.359 1 95.62 265 LYS B C 1
ATOM 4206 O O . LYS B 1 265 ? -1.518 30.531 9.438 1 95.62 265 LYS B O 1
ATOM 4211 N N . ASN B 1 266 ? -1.652 29.641 11.484 1 90.69 266 ASN B N 1
ATOM 4212 C CA . ASN B 1 266 ? -2.932 30.281 11.773 1 90.69 266 ASN B CA 1
ATOM 4213 C C . ASN B 1 266 ? -2.773 31.797 11.977 1 90.69 266 ASN B C 1
ATOM 4215 O O . ASN B 1 266 ? -1.995 32.219 12.828 1 90.69 266 ASN B O 1
ATOM 4219 N N . GLU B 1 267 ? -3.338 32.625 11.227 1 81.06 267 GLU B N 1
ATOM 4220 C CA . GLU B 1 267 ? -3.205 34.094 11.297 1 81.06 267 GLU B CA 1
ATOM 4221 C C . GLU B 1 267 ? -4.176 34.688 12.312 1 81.06 267 GLU B C 1
ATOM 4223 O O . GLU B 1 267 ? -4.02 35.812 12.734 1 81.06 267 GLU B O 1
ATOM 4228 N N . GLU B 1 268 ? -5.223 34.094 12.578 1 64.12 268 GLU B N 1
ATOM 4229 C CA . GLU B 1 268 ? -6.109 34.688 13.562 1 64.12 268 GLU B CA 1
ATOM 4230 C C . GLU B 1 268 ? -5.387 34.938 14.883 1 64.12 268 GLU B C 1
ATOM 4232 O O . GLU B 1 268 ? -5.625 35.938 15.555 1 64.12 268 GLU B O 1
ATOM 4237 N N . LYS B 1 269 ? -4.566 34.219 15.422 1 58.62 269 LYS B N 1
ATOM 4238 C CA . LYS B 1 269 ? -3.9 34.5 16.688 1 58.62 269 LYS B CA 1
ATOM 4239 C C . LYS B 1 269 ? -2.693 35.406 16.484 1 58.62 269 LYS B C 1
ATOM 4241 O O . LYS B 1 269 ? -2.072 35.844 17.453 1 58.62 269 LYS B O 1
ATOM 4246 N N . LEU B 1 270 ? -2.236 35.5 15.328 1 48.97 270 LEU B N 1
ATOM 4247 C CA . LEU B 1 270 ? -1.188 36.5 15.195 1 48.97 270 LEU B CA 1
ATOM 4248 C C . LEU B 1 270 ? -1.722 37.906 15.523 1 48.97 270 LEU B C 1
ATOM 4250 O O . LEU B 1 270 ? -0.994 38.75 16.047 1 48.97 270 LEU B O 1
ATOM 4254 N N . GLN B 1 271 ? -2.979 38.156 15.234 1 44.16 271 GLN B N 1
ATOM 4255 C CA . GLN B 1 271 ? -3.436 39.531 15.477 1 44.16 271 GLN B CA 1
ATOM 4256 C C . GLN B 1 271 ? -3.664 39.781 16.969 1 44.16 271 GLN B C 1
ATOM 4258 O O . GLN B 1 271 ? -3.607 40.906 17.422 1 44.16 271 GLN B O 1
ATOM 4263 N N . GLY B 1 272 ? -3.965 38.781 17.719 1 40.06 272 GLY B N 1
ATOM 4264 C CA . GLY B 1 272 ? -4.258 39.188 19.078 1 40.06 272 GLY B CA 1
ATOM 4265 C C . GLY B 1 272 ? -3.02 39.594 19.859 1 40.06 272 GLY B C 1
ATOM 4266 O O . GLY B 1 272 ? -3.117 40.031 21 1 40.06 272 GLY B O 1
ATOM 4267 N N . SER B 1 273 ? -1.921 39 19.578 1 37.62 273 SER B N 1
ATOM 4268 C CA . SER B 1 273 ? -0.82 39.469 20.406 1 37.62 273 SER B CA 1
ATOM 4269 C C . SER B 1 273 ? -0.43 40.906 20.047 1 37.62 273 SER B C 1
ATOM 4271 O O . SER B 1 273 ? 0.572 41.406 20.547 1 37.62 273 SER B O 1
ATOM 4273 N N . ILE B 1 274 ? -1.126 41.531 19.125 1 33.31 274 ILE B N 1
ATOM 4274 C CA . ILE B 1 274 ? -0.784 42.969 19.094 1 33.31 274 ILE B CA 1
ATOM 4275 C C . ILE B 1 274 ? -1.681 43.719 20.062 1 33.31 274 ILE B C 1
ATOM 4277 O O . ILE B 1 274 ? -2.896 43.531 20.078 1 33.31 274 ILE B O 1
#

Foldseek 3Di:
DQAFKEKAAELFLQPLDVVRNDPQCVLRLVVLLVLLVVCVVLVFQAEEEEFLPQEAAAAKEKELEQKAWDFDQAPVCNVRGGGHTDIAGAHNVLSVLLQVLCVVVVGRYDYDHDRPDHDHSLPVRSCCRNVVVRYHHYMYIYQYLPDDLVSLLQSLQSSLVSSVVDPTHYYYYLRFFFQDPFAPDFQDEAPPVLVVLVVVLVVCVQVLVLVVNSVCLQVNCVPRVGRSSCSSVSSVSNNQPSQWHKDWRDWGTTRNIITTIMMTGGCVVVVVVD/DQAFKEKAAELFLQPLDVVRNDPQCVLRLVVLLVLLVVCVVLVFQAEEEEFLPQEAAAAKEKELEQKAWDFDQAPVCNVRGGGHTDIAGAHNVLSVLLQVLCVVVVGRYDYDHDRPDHDHSLPVRSCCRNVVVRYHHYMYIYQYLPDDLVSLLQSLQSSLVSSVVDPTHYYYYLRFFFQDPFAPDFQDEADPVLVVLVVVLVVCVQVLVLVVNSVCLQVNCVPRVGRSSCSSVSSVSNNQPRQWHKDWRDWGTTRNIITTIMMTGGCVVVVVVD